Protein AF-I2CPB2-F1 (afdb_monomer)

Solvent-accessible surface area (backbone atoms only — not comparable to full-atom values): 25348 Å² total; per-residue (Å²): 132,87,85,80,71,72,78,61,91,46,66,84,42,36,32,64,50,47,24,50,51,21,43,50,48,34,52,45,56,71,69,58,53,98,86,49,60,66,68,58,54,50,55,42,50,54,54,56,58,54,34,35,76,39,68,60,93,54,43,55,44,69,39,58,24,41,56,24,21,54,54,24,42,50,48,28,52,52,52,49,45,40,73,75,73,43,68,55,50,50,83,42,34,24,56,50,37,60,66,46,63,46,53,43,48,82,42,79,42,19,49,42,47,45,48,44,25,22,71,39,31,82,47,65,73,65,78,58,74,57,92,51,48,60,74,72,73,66,94,84,43,72,58,46,80,59,26,31,69,66,73,58,65,50,49,73,42,55,65,60,82,51,26,66,61,48,65,55,63,44,69,71,50,43,53,96,48,40,70,63,49,41,48,52,35,27,24,55,35,43,46,74,47,50,45,74,40,80,89,78,35,35,36,32,38,41,37,63,60,61,31,36,27,66,56,64,26,95,81,58,41,57,67,54,37,46,60,57,50,49,80,24,38,53,69,75,60,30,54,56,52,50,54,46,61,70,39,98,62,74,50,51,65,48,64,46,76,81,43,68,38,49,47,96,64,74,44,82,41,80,81,69,86,72,72,88,66,91,66,87,85,76,92,76,83,88,80,84,93,75,93,77,85,78,89,78,81,94,76,91,77,84,75,83,83,80,78,77,85,80,78,79,74,83,81,82,84,83,87,82,89,79,81,90,77,86,86,82,90,78,88,82,89,84,84,90,80,90,91,80,91,82,88,81,82,89,79,90,80,88,79,89,79,88,82,85,83,86,85,77,91,82,91,77,90,80,91,79,86,88,81,82,87,86,86,81,86,86,86,83,90,85,82,88,87,86,82,88,88,85,90,89,83,137

InterPro domains:
  IPR006869 Domain of unknown function DUF547 [PF04784] (61-190)

Nearest PDB structures (foldseek):
  3m51-assembly1_A  TM=5.810E-01  e=4.643E-01  Nicotiana tabacum
  6byj-assembly3_F  TM=5.716E-01  e=3.702E+00  Homo sapiens
  6zc9-assembly1_C  TM=5.658E-01  e=5.776E+00  Homo sapiens

pLDDT: mean 72.73, std 29.14, range [25.0, 98.44]

Organism: Nannochloropsis gaditana (strain CCMP526) (NCBI:txid1093141)

Radius of gyration: 31.25 Å; Cα contacts (8 Å, |Δi|>4): 424; chains: 1; bounding box: 72×72×130 Å

Structure (mmCIF, N/CA/C/O backbone):
data_AF-I2CPB2-F1
#
_entry.id   AF-I2CPB2-F1
#
loop_
_atom_site.group_PDB
_atom_site.id
_atom_site.type_symbol
_atom_site.label_atom_id
_atom_site.label_alt_id
_atom_site.label_comp_id
_atom_site.label_asym_id
_atom_site.label_entity_id
_atom_site.label_seq_id
_atom_site.pdbx_PDB_ins_code
_atom_site.Cartn_x
_atom_site.Cartn_y
_atom_site.Cartn_z
_atom_site.occupancy
_atom_site.B_iso_or_equiv
_atom_site.auth_seq_id
_atom_site.auth_comp_id
_atom_site.auth_asym_id
_atom_site.auth_atom_id
_atom_site.pdbx_PDB_model_num
ATOM 1 N N . MET A 1 1 ? 27.769 -1.548 -15.337 1.00 37.44 1 MET A N 1
ATOM 2 C CA . MET A 1 1 ? 27.367 -2.898 -14.877 1.00 37.44 1 MET A CA 1
ATOM 3 C C . MET A 1 1 ? 26.112 -3.276 -15.645 1.00 37.44 1 MET A C 1
ATOM 5 O O . MET A 1 1 ? 25.165 -2.505 -15.597 1.00 37.44 1 MET A O 1
ATOM 9 N N . SER A 1 2 ? 26.137 -4.364 -16.417 1.00 33.81 2 SER A N 1
ATOM 10 C CA . SER A 1 2 ? 25.058 -4.731 -17.346 1.00 33.81 2 SER A CA 1
ATOM 11 C C . SER A 1 2 ? 23.708 -4.919 -16.647 1.00 33.81 2 SER A C 1
ATOM 13 O O . SER A 1 2 ? 23.617 -5.558 -15.599 1.00 33.81 2 SER A O 1
ATOM 15 N N . LEU A 1 3 ? 22.664 -4.360 -17.257 1.00 46.16 3 LEU A N 1
ATOM 16 C CA . LEU A 1 3 ? 21.256 -4.406 -16.854 1.00 46.16 3 LEU A CA 1
ATOM 17 C C . LEU A 1 3 ? 20.581 -5.760 -17.145 1.00 46.16 3 LEU A C 1
ATOM 19 O O . LEU A 1 3 ? 19.366 -5.800 -17.296 1.00 46.16 3 LEU A O 1
ATOM 23 N N . ASP A 1 4 ? 21.330 -6.863 -17.200 1.00 44.62 4 ASP A N 1
ATOM 24 C CA . ASP A 1 4 ? 20.788 -8.174 -17.573 1.00 44.62 4 ASP A CA 1
ATOM 25 C C . ASP A 1 4 ? 19.922 -8.753 -16.450 1.00 44.62 4 ASP A C 1
ATOM 27 O O . ASP A 1 4 ? 20.353 -9.555 -15.622 1.00 44.62 4 ASP A O 1
ATOM 31 N N . VAL A 1 5 ? 18.664 -8.329 -16.421 1.00 53.50 5 VAL A N 1
ATOM 32 C CA . VAL A 1 5 ? 17.590 -9.257 -16.104 1.00 53.50 5 VAL A CA 1
ATOM 33 C C . VAL A 1 5 ? 17.268 -9.941 -17.437 1.00 53.50 5 VAL A C 1
ATOM 35 O O . VAL A 1 5 ? 16.767 -9.266 -18.337 1.00 53.50 5 VAL A O 1
ATOM 38 N N . PRO A 1 6 ? 17.625 -11.225 -17.625 1.00 53.50 6 PRO A N 1
ATOM 39 C CA . PRO A 1 6 ? 17.388 -11.905 -18.890 1.00 53.50 6 PRO A CA 1
ATOM 40 C C . PRO A 1 6 ? 15.885 -11.903 -19.215 1.00 53.50 6 PRO A C 1
ATOM 42 O O . PRO A 1 6 ? 15.067 -12.073 -18.301 1.00 53.50 6 PRO A O 1
ATOM 45 N N . PRO A 1 7 ? 15.502 -11.701 -20.490 1.00 55.06 7 PRO A N 1
ATOM 46 C CA . PRO A 1 7 ? 14.104 -11.775 -20.888 1.00 55.06 7 PRO A CA 1
ATOM 47 C C . PRO A 1 7 ? 13.563 -13.176 -20.558 1.00 55.06 7 PRO A C 1
ATOM 49 O O . PRO A 1 7 ? 14.269 -14.161 -20.794 1.00 55.06 7 PRO A O 1
ATOM 52 N N . PRO A 1 8 ? 12.347 -13.289 -19.993 1.00 55.84 8 PRO A N 1
ATOM 53 C CA . PRO A 1 8 ? 11.793 -14.582 -19.606 1.00 55.84 8 PRO A CA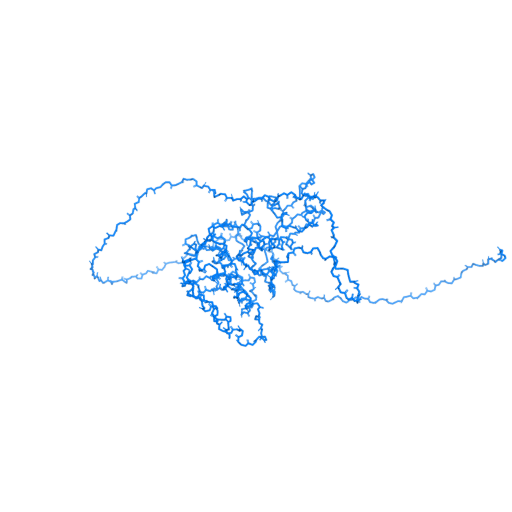 1
ATOM 54 C C . PRO A 1 8 ? 11.656 -15.480 -20.841 1.00 55.84 8 PRO A C 1
ATOM 56 O O . PRO A 1 8 ? 11.049 -15.081 -21.835 1.00 55.84 8 PRO A O 1
ATOM 59 N N . ALA A 1 9 ? 12.232 -16.686 -20.790 1.00 54.84 9 ALA A N 1
ATOM 60 C CA . ALA A 1 9 ? 12.233 -17.613 -21.923 1.00 54.84 9 ALA A CA 1
ATOM 61 C C . ALA A 1 9 ? 10.930 -18.429 -22.011 1.00 54.84 9 ALA A C 1
ATOM 63 O O . ALA A 1 9 ? 10.622 -19.000 -23.057 1.00 54.84 9 ALA A O 1
ATOM 64 N N . THR A 1 10 ? 10.155 -18.479 -20.920 1.00 63.72 10 THR A N 1
ATOM 65 C CA . THR A 1 10 ? 8.877 -19.198 -20.807 1.00 63.72 10 THR A CA 1
ATOM 66 C C . THR A 1 10 ? 7.903 -18.460 -19.881 1.00 63.72 10 THR A C 1
ATOM 68 O O . THR A 1 10 ? 8.313 -17.651 -19.049 1.00 63.72 10 THR A O 1
ATOM 71 N N . THR A 1 11 ? 6.603 -18.757 -19.985 1.00 65.31 11 THR A N 1
ATOM 72 C CA . THR A 1 11 ? 5.549 -18.196 -19.114 1.00 65.31 11 THR A CA 1
ATOM 73 C C . THR A 1 11 ? 5.786 -18.465 -17.625 1.00 65.31 11 THR A C 1
ATOM 75 O O . THR A 1 11 ? 5.404 -17.650 -16.791 1.00 65.31 11 THR A O 1
ATOM 78 N N . GLU A 1 12 ? 6.455 -19.569 -17.278 1.00 70.88 12 GLU A N 1
ATOM 79 C CA . GLU A 1 12 ? 6.762 -19.937 -15.888 1.00 70.88 12 GLU A CA 1
ATOM 80 C C . GLU A 1 12 ? 7.867 -19.065 -15.259 1.00 70.88 12 GLU A C 1
ATOM 82 O O . GLU A 1 12 ? 7.910 -18.901 -14.041 1.00 70.88 12 GLU A O 1
ATOM 87 N N . GLU A 1 13 ? 8.732 -18.445 -16.068 1.00 83.38 13 GLU A N 1
ATOM 88 C CA . GLU A 1 13 ? 9.836 -17.599 -15.586 1.00 83.38 13 GLU A CA 1
ATOM 89 C C . GLU A 1 13 ? 9.456 -16.120 -15.430 1.00 83.38 13 GLU A C 1
ATOM 91 O O . GLU A 1 13 ? 10.171 -15.361 -14.766 1.00 83.38 13 GLU A O 1
ATOM 96 N N . VAL A 1 14 ? 8.326 -15.699 -16.010 1.00 89.12 14 VAL A N 1
ATOM 97 C CA . VAL A 1 14 ? 7.885 -14.295 -16.008 1.00 89.12 14 VAL A CA 1
ATOM 98 C C . VAL A 1 14 ? 7.711 -13.780 -14.580 1.00 89.12 14 VAL A C 1
ATOM 100 O O . VAL A 1 14 ? 8.289 -12.754 -14.229 1.00 89.12 14 VAL A O 1
ATOM 103 N N . GLY A 1 15 ? 6.979 -14.503 -13.727 1.00 91.19 15 GLY A N 1
ATOM 104 C CA . GLY A 1 15 ? 6.734 -14.098 -12.336 1.00 91.19 15 GLY A CA 1
ATOM 105 C C . GLY A 1 15 ? 8.027 -13.838 -11.544 1.00 91.19 15 GLY A C 1
ATOM 106 O O . GLY A 1 15 ? 8.235 -12.718 -11.058 1.00 91.19 15 GLY A O 1
ATOM 107 N N . PRO A 1 16 ? 8.936 -14.825 -11.427 1.00 93.12 16 PRO A N 1
ATOM 108 C CA . PRO A 1 16 ? 10.210 -14.652 -10.730 1.00 93.12 16 PRO A CA 1
ATOM 109 C C . PRO A 1 16 ? 11.062 -13.502 -11.285 1.00 93.12 16 PRO A C 1
ATOM 111 O O . PRO A 1 16 ? 11.641 -12.734 -10.507 1.00 93.12 16 PRO A O 1
ATOM 114 N N . CYS A 1 17 ? 11.091 -13.336 -12.610 1.00 93.19 17 CYS A N 1
ATOM 115 C CA . CYS A 1 17 ? 11.803 -12.255 -13.285 1.00 93.19 17 CYS A CA 1
ATOM 116 C C . CYS A 1 17 ? 11.245 -10.877 -12.889 1.00 93.19 17 CYS A C 1
ATOM 118 O O . CYS A 1 17 ? 11.985 -10.033 -12.371 1.00 93.19 17 CYS A O 1
ATOM 120 N N . LEU A 1 18 ? 9.929 -10.679 -13.024 1.00 95.56 18 LEU A N 1
ATOM 121 C CA . LEU A 1 18 ? 9.260 -9.421 -12.681 1.00 95.56 18 LEU A CA 1
ATOM 122 C C . LEU A 1 18 ? 9.397 -9.083 -11.193 1.00 95.56 18 LEU A C 1
ATOM 124 O O . LEU A 1 18 ? 9.722 -7.949 -10.842 1.00 95.56 18 LEU A O 1
ATOM 128 N N . SER A 1 19 ? 9.224 -10.065 -10.306 1.00 94.75 19 SER A N 1
ATOM 129 C CA . SER A 1 19 ? 9.377 -9.842 -8.863 1.00 94.75 19 SER A CA 1
ATOM 130 C C . SER A 1 19 ? 10.809 -9.438 -8.475 1.00 94.75 19 SER A C 1
ATOM 132 O O . SER A 1 19 ? 11.002 -8.573 -7.622 1.00 94.75 19 SER A O 1
ATOM 134 N N . THR A 1 20 ? 11.831 -10.000 -9.128 1.00 95.31 20 THR A N 1
ATOM 135 C CA . THR A 1 20 ? 13.238 -9.624 -8.905 1.00 95.31 20 THR A CA 1
ATOM 136 C C . THR A 1 20 ? 13.525 -8.216 -9.422 1.00 95.31 20 THR A C 1
ATOM 138 O O . THR A 1 20 ? 14.206 -7.424 -8.764 1.00 95.31 20 THR A O 1
ATOM 141 N N . LEU A 1 21 ? 12.974 -7.887 -10.590 1.00 96.00 21 LEU A N 1
ATOM 142 C CA . LEU A 1 21 ? 13.084 -6.574 -11.212 1.00 96.00 21 LEU A CA 1
ATOM 143 C C . LEU A 1 21 ? 12.441 -5.478 -10.348 1.00 96.00 21 LEU A C 1
ATOM 145 O O . LEU A 1 21 ? 13.075 -4.444 -10.130 1.00 96.00 21 LEU A O 1
ATOM 149 N N . SER A 1 22 ? 11.261 -5.719 -9.765 1.00 97.31 22 SER A N 1
ATOM 150 C CA . SER A 1 22 ? 10.619 -4.749 -8.865 1.00 97.31 22 SER A CA 1
ATOM 151 C C . SER A 1 22 ? 11.406 -4.540 -7.568 1.00 97.31 22 SER A C 1
ATOM 153 O O . SER A 1 22 ? 11.555 -3.407 -7.112 1.00 97.31 22 SER A O 1
ATOM 155 N N . VAL A 1 23 ? 11.989 -5.605 -6.999 1.00 96.44 23 VAL A N 1
ATOM 156 C CA . VAL A 1 23 ? 12.893 -5.504 -5.839 1.00 96.44 23 VAL A CA 1
ATOM 157 C C . VAL A 1 23 ? 14.103 -4.631 -6.166 1.00 96.44 23 VAL A C 1
ATOM 159 O O . VAL A 1 23 ? 14.476 -3.772 -5.367 1.00 96.44 23 VAL A O 1
ATOM 162 N N . LYS A 1 24 ? 14.723 -4.836 -7.334 1.00 96.19 24 LYS A N 1
ATOM 163 C CA . LYS A 1 24 ? 15.873 -4.043 -7.782 1.00 96.19 24 LYS A CA 1
ATOM 164 C C . LYS A 1 24 ? 15.497 -2.572 -7.963 1.00 96.19 24 LYS A C 1
ATOM 166 O O . LYS A 1 24 ? 16.235 -1.712 -7.491 1.00 96.19 24 LYS A O 1
ATOM 171 N N . ALA A 1 25 ? 14.357 -2.289 -8.590 1.00 97.00 25 ALA A N 1
ATOM 172 C CA . ALA A 1 25 ? 13.884 -0.926 -8.816 1.00 97.00 25 ALA A CA 1
ATOM 173 C C . ALA A 1 25 ? 13.625 -0.176 -7.508 1.00 97.00 25 ALA A C 1
ATOM 175 O O . ALA A 1 25 ? 14.096 0.948 -7.336 1.00 97.00 25 ALA A O 1
ATOM 176 N N . LEU A 1 26 ? 12.954 -0.830 -6.557 1.00 97.06 26 LEU A N 1
ATOM 177 C CA . LEU A 1 26 ? 12.690 -0.257 -5.244 1.00 97.06 26 LEU A CA 1
ATOM 178 C C . LEU A 1 26 ? 13.982 0.028 -4.474 1.00 97.06 26 LEU A C 1
ATOM 180 O O . LEU A 1 26 ? 14.117 1.085 -3.878 1.00 97.06 26 LEU A O 1
ATOM 184 N N . LYS A 1 27 ? 14.967 -0.869 -4.507 1.00 95.25 27 LYS A N 1
ATOM 185 C CA . LYS A 1 27 ? 16.254 -0.595 -3.851 1.00 95.25 27 LYS A CA 1
ATOM 186 C C . LYS A 1 27 ? 17.000 0.560 -4.511 1.00 95.25 27 LYS A C 1
ATOM 188 O O . LYS A 1 27 ? 17.442 1.464 -3.815 1.00 95.25 27 LYS A O 1
ATOM 193 N N . LEU A 1 28 ? 17.075 0.562 -5.843 1.00 94.88 28 LEU A N 1
ATOM 194 C CA . LEU A 1 28 ? 17.777 1.606 -6.583 1.00 94.88 28 LEU A CA 1
ATOM 195 C C . LEU A 1 28 ? 17.203 2.995 -6.307 1.00 94.88 28 LEU A C 1
ATOM 197 O O . LEU A 1 28 ? 17.991 3.901 -6.075 1.00 94.88 28 LEU A O 1
ATOM 201 N N . VAL A 1 29 ? 15.874 3.165 -6.283 1.00 95.31 29 VAL A N 1
ATOM 202 C CA . VAL A 1 29 ? 15.273 4.487 -6.030 1.00 95.31 29 VAL A CA 1
ATOM 203 C C . VAL A 1 29 ? 15.561 5.003 -4.618 1.00 95.31 29 VAL A C 1
ATOM 205 O O . VAL A 1 29 ? 15.758 6.199 -4.436 1.00 95.31 29 VAL A O 1
ATOM 208 N N . TYR A 1 30 ? 15.631 4.117 -3.621 1.00 93.31 30 TYR A N 1
ATOM 209 C CA . TYR A 1 30 ? 15.974 4.491 -2.244 1.00 93.31 30 TYR A CA 1
ATOM 210 C C . TYR A 1 30 ? 17.475 4.721 -2.032 1.00 93.31 30 TYR A C 1
ATOM 212 O O . TYR A 1 30 ? 17.853 5.392 -1.076 1.00 93.31 30 TYR A O 1
ATOM 220 N N . ASP A 1 31 ? 18.316 4.211 -2.931 1.00 91.38 31 ASP A N 1
ATOM 221 C CA . ASP A 1 31 ? 19.750 4.501 -2.967 1.00 91.38 31 ASP A CA 1
ATOM 222 C C . ASP A 1 31 ? 20.072 5.829 -3.686 1.00 91.38 31 ASP A C 1
ATOM 224 O O . ASP A 1 31 ? 21.241 6.224 -3.731 1.00 91.38 31 ASP A O 1
ATOM 228 N N . LEU A 1 32 ? 19.073 6.514 -4.267 1.00 91.31 32 LEU A N 1
ATOM 229 C CA . LEU A 1 32 ? 19.245 7.829 -4.888 1.00 91.31 32 LEU A CA 1
ATOM 230 C C . LEU A 1 32 ? 19.212 8.949 -3.842 1.00 91.31 32 LEU A C 1
ATOM 232 O O . LEU A 1 32 ? 18.351 9.006 -2.967 1.00 91.31 32 LEU A O 1
ATOM 236 N N . SER A 1 33 ? 20.122 9.902 -4.002 1.00 84.81 33 SER A N 1
ATOM 237 C CA . SER A 1 33 ? 20.167 11.172 -3.278 1.00 84.81 33 SER A CA 1
ATOM 238 C C . SER A 1 33 ? 20.632 12.293 -4.218 1.00 84.81 33 SER A C 1
ATOM 240 O O . SER A 1 33 ? 21.228 11.990 -5.256 1.00 84.81 33 SER A O 1
ATOM 242 N N . PRO A 1 34 ? 20.432 13.579 -3.870 1.00 78.94 34 PRO A N 1
ATOM 243 C CA . PRO A 1 34 ? 20.963 14.702 -4.651 1.00 78.94 34 PRO A CA 1
ATOM 244 C C . PRO A 1 34 ? 22.484 14.640 -4.873 1.00 78.94 34 PRO A C 1
ATOM 246 O O . PRO A 1 34 ? 22.975 15.102 -5.898 1.00 78.94 34 PRO A O 1
ATOM 249 N N . ASP A 1 35 ? 23.213 14.013 -3.945 1.00 80.75 35 ASP A N 1
ATOM 250 C CA . ASP A 1 35 ? 24.670 13.832 -4.003 1.00 80.75 35 ASP A CA 1
ATOM 251 C C . ASP A 1 35 ? 25.095 12.543 -4.730 1.00 80.75 35 ASP A C 1
ATOM 253 O O . ASP A 1 35 ? 26.283 12.220 -4.822 1.00 80.75 35 ASP A O 1
ATOM 257 N N . SER A 1 36 ? 24.138 11.750 -5.216 1.00 81.25 36 SER A N 1
ATOM 258 C CA . SER A 1 36 ? 24.431 10.495 -5.900 1.00 81.25 36 SER A CA 1
ATOM 259 C C . SER A 1 36 ? 25.054 10.741 -7.271 1.00 81.25 36 SER A C 1
ATOM 261 O O . SER A 1 36 ? 24.606 11.583 -8.044 1.00 81.25 36 SER A O 1
ATOM 263 N N . GLY A 1 37 ? 26.069 9.943 -7.613 1.00 83.50 37 GLY A N 1
ATOM 264 C CA . GLY A 1 37 ? 26.666 9.979 -8.947 1.00 83.50 37 GLY A CA 1
ATOM 265 C C . GLY A 1 37 ? 25.642 9.659 -10.042 1.00 83.50 37 GLY A C 1
ATOM 266 O O . GLY A 1 37 ? 24.798 8.773 -9.876 1.00 83.50 37 GLY A O 1
ATOM 267 N N . THR A 1 38 ? 25.760 10.339 -11.186 1.00 89.44 38 THR A N 1
ATOM 268 C CA . THR A 1 38 ? 24.837 10.233 -12.330 1.00 89.44 38 THR A CA 1
ATOM 269 C C . THR A 1 38 ? 24.634 8.794 -12.811 1.00 89.44 38 THR A C 1
ATOM 271 O O . THR A 1 38 ? 23.545 8.447 -13.255 1.00 89.44 38 THR A O 1
ATOM 274 N N . GLU A 1 39 ? 25.633 7.921 -12.659 1.00 91.06 39 GLU A N 1
ATOM 275 C CA . GLU A 1 39 ? 25.543 6.502 -13.029 1.00 91.06 39 GLU A CA 1
ATOM 276 C C . GLU A 1 39 ? 24.400 5.756 -12.324 1.00 91.06 39 GLU A C 1
ATOM 278 O O . GLU A 1 39 ? 23.758 4.897 -12.933 1.00 91.06 39 GLU A O 1
ATOM 283 N N . ARG A 1 40 ? 24.118 6.080 -11.053 1.00 90.69 40 ARG A N 1
ATOM 284 C CA . ARG A 1 40 ? 23.029 5.441 -10.294 1.00 90.69 40 ARG A CA 1
ATOM 285 C C . ARG A 1 40 ? 21.670 5.879 -10.813 1.00 90.69 40 ARG A C 1
ATOM 287 O O . ARG A 1 40 ? 20.798 5.037 -11.008 1.00 90.69 40 ARG A O 1
ATOM 294 N N . LEU A 1 41 ? 21.524 7.178 -11.080 1.00 91.75 41 LEU A N 1
ATOM 295 C CA . LEU A 1 41 ? 20.311 7.741 -11.662 1.00 91.75 41 LEU A CA 1
ATOM 296 C C . LEU A 1 41 ? 20.046 7.141 -13.045 1.00 91.75 41 LEU A C 1
ATOM 298 O O . LEU A 1 41 ? 18.948 6.660 -13.289 1.00 91.75 41 LEU A O 1
ATOM 302 N N . VAL A 1 42 ? 21.060 7.092 -13.913 1.00 94.00 42 VAL A N 1
ATOM 303 C CA . VAL A 1 42 ? 20.948 6.473 -15.244 1.00 94.00 42 VAL A CA 1
ATOM 304 C C . VAL A 1 42 ? 20.539 5.006 -15.123 1.00 94.00 42 VAL A C 1
ATOM 306 O O . VAL A 1 42 ? 19.560 4.601 -15.734 1.00 94.00 42 VAL A O 1
ATOM 309 N N . SER A 1 43 ? 21.194 4.234 -14.249 1.00 94.31 43 SER A N 1
ATOM 310 C CA . SER A 1 43 ? 20.852 2.819 -14.035 1.00 94.31 43 SER A CA 1
ATOM 311 C C . SER A 1 43 ? 19.406 2.619 -13.565 1.00 94.31 43 SER A C 1
ATOM 313 O O . SER A 1 43 ? 18.754 1.648 -13.949 1.00 94.31 43 SER A O 1
ATOM 315 N N . PHE A 1 44 ? 18.902 3.515 -12.714 1.00 95.88 44 PHE A N 1
ATOM 316 C CA . PHE A 1 44 ? 17.516 3.495 -12.257 1.00 95.88 44 PHE A CA 1
ATOM 317 C C . PHE A 1 44 ? 16.532 3.863 -13.378 1.00 95.88 44 PHE A C 1
ATOM 319 O O . PHE A 1 44 ? 15.526 3.175 -13.555 1.00 95.88 44 PHE A O 1
ATOM 326 N N . LEU A 1 45 ? 16.825 4.908 -14.155 1.00 95.06 45 LEU A N 1
ATOM 327 C CA . LEU A 1 45 ? 15.978 5.349 -15.265 1.00 95.06 45 LEU A CA 1
ATOM 328 C C . LEU A 1 45 ? 15.946 4.327 -16.405 1.00 95.06 45 LEU A C 1
ATOM 330 O O . LEU A 1 45 ? 14.874 4.077 -16.954 1.00 95.06 45 LEU A O 1
ATOM 334 N N . ASP A 1 46 ? 17.071 3.680 -16.712 1.00 95.62 46 ASP A N 1
ATOM 335 C CA . ASP A 1 46 ? 17.131 2.582 -17.678 1.00 95.62 46 ASP A CA 1
ATOM 336 C C . ASP A 1 46 ? 16.250 1.409 -17.228 1.00 95.62 46 ASP A C 1
ATOM 338 O O . ASP A 1 46 ? 15.489 0.848 -18.021 1.00 95.62 46 ASP A O 1
ATOM 342 N N . LEU A 1 47 ? 16.294 1.071 -15.933 1.00 95.31 47 LEU A N 1
ATOM 343 C CA . LEU A 1 47 ? 15.425 0.044 -15.367 1.00 95.31 47 LEU A CA 1
ATOM 344 C C . LEU A 1 47 ? 13.946 0.442 -15.467 1.00 95.31 47 LEU A C 1
ATOM 346 O O . LEU A 1 47 ? 13.142 -0.375 -15.904 1.00 95.31 47 LEU A O 1
ATOM 350 N N . CYS A 1 48 ? 13.582 1.685 -15.140 1.00 94.50 48 CYS A N 1
ATOM 351 C CA . CYS A 1 48 ? 12.204 2.169 -15.297 1.00 94.50 48 CYS A CA 1
ATOM 352 C C . CYS A 1 48 ? 11.753 2.153 -16.764 1.00 94.50 48 CYS A C 1
ATOM 354 O O . CYS A 1 48 ? 10.625 1.778 -17.064 1.00 94.50 48 CYS A O 1
ATOM 356 N N . SER A 1 49 ? 12.644 2.507 -17.694 1.00 94.31 49 SER A N 1
ATOM 357 C CA . SER A 1 49 ? 12.373 2.468 -19.133 1.00 94.31 49 SER A CA 1
ATOM 358 C C . SER A 1 49 ? 12.044 1.050 -19.613 1.00 94.31 49 SER A C 1
ATOM 360 O O . SER A 1 49 ? 11.179 0.873 -20.471 1.00 94.31 49 SER A O 1
ATOM 362 N N . SER A 1 50 ? 12.671 0.029 -19.015 1.00 93.94 50 SER A N 1
ATOM 363 C CA . SER A 1 50 ? 12.384 -1.375 -19.330 1.00 93.94 50 SER A CA 1
ATOM 364 C C . SER A 1 50 ? 10.966 -1.818 -18.947 1.00 93.94 50 SER A C 1
ATOM 366 O O . SER A 1 50 ? 10.486 -2.819 -19.478 1.00 93.94 50 SER A O 1
ATOM 368 N N . PHE A 1 51 ? 10.258 -1.075 -18.080 1.00 95.00 51 PHE A N 1
ATOM 369 C CA . PHE A 1 51 ? 8.912 -1.456 -17.644 1.00 95.00 51 PHE A CA 1
ATOM 370 C C . PHE A 1 51 ? 7.885 -1.441 -18.786 1.00 95.00 51 PHE A C 1
ATOM 372 O O . PHE A 1 51 ? 6.949 -2.245 -18.800 1.00 95.00 51 PHE A O 1
ATOM 379 N N . ARG A 1 52 ? 8.097 -0.580 -19.788 1.00 94.00 52 ARG A N 1
ATOM 380 C CA . ARG A 1 52 ? 7.202 -0.413 -20.942 1.00 94.00 52 ARG A CA 1
ATOM 381 C C . ARG A 1 52 ? 6.935 -1.717 -21.685 1.00 94.00 52 ARG A C 1
ATOM 383 O O . ARG A 1 52 ? 5.813 -1.973 -22.097 1.00 94.00 52 ARG A O 1
ATOM 390 N N . VAL A 1 53 ? 7.960 -2.560 -21.802 1.00 92.00 53 VAL A N 1
ATOM 391 C CA . VAL A 1 53 ? 7.937 -3.793 -22.605 1.00 92.00 53 VAL A CA 1
ATOM 392 C C . VAL A 1 53 ? 7.738 -5.060 -21.768 1.00 92.00 53 VAL A C 1
ATOM 394 O O . VAL A 1 53 ? 7.980 -6.165 -22.254 1.00 92.00 53 VAL A O 1
ATOM 397 N N . LEU A 1 54 ? 7.323 -4.935 -20.502 1.00 93.88 54 LEU A N 1
ATOM 398 C CA . LEU A 1 54 ? 7.118 -6.102 -19.644 1.00 93.88 54 LEU A CA 1
ATOM 399 C C . LEU A 1 54 ? 5.951 -6.964 -20.150 1.00 93.88 54 LEU A C 1
ATOM 401 O O . LEU A 1 54 ? 4.881 -6.435 -20.462 1.00 93.88 54 LEU A O 1
ATOM 405 N N . PRO A 1 55 ? 6.095 -8.300 -20.171 1.00 93.25 55 PRO A N 1
ATOM 406 C CA . PRO A 1 55 ? 5.040 -9.206 -20.610 1.00 93.25 55 PRO A CA 1
ATOM 407 C C . PRO A 1 55 ? 3.992 -9.421 -19.502 1.00 93.25 55 PRO A C 1
ATOM 409 O O . PRO A 1 55 ? 3.789 -10.541 -19.038 1.00 93.25 55 PRO A O 1
ATOM 412 N N . LEU A 1 56 ? 3.318 -8.349 -19.062 1.00 93.69 56 LEU A N 1
ATOM 413 C CA . LEU A 1 56 ? 2.336 -8.395 -17.966 1.00 93.69 56 LEU A CA 1
ATOM 414 C C . LEU A 1 56 ? 1.178 -9.365 -18.246 1.00 93.69 56 LEU A C 1
ATOM 416 O O . LEU A 1 56 ? 0.680 -10.000 -17.326 1.00 93.69 56 LEU A O 1
ATOM 420 N N . HIS A 1 57 ? 0.802 -9.549 -19.514 1.00 90.88 57 HIS A N 1
ATOM 421 C CA . HIS A 1 57 ? -0.236 -10.499 -19.934 1.00 90.88 57 HIS A CA 1
ATOM 422 C C . HIS A 1 57 ? 0.112 -11.977 -19.665 1.00 90.88 57 HIS A C 1
ATOM 424 O O . HIS A 1 57 ? -0.774 -12.827 -19.698 1.00 90.88 57 HIS A O 1
ATOM 430 N N . LEU A 1 58 ? 1.388 -12.299 -19.420 1.00 93.25 58 LEU A N 1
ATOM 431 C CA . LEU A 1 58 ? 1.843 -13.648 -19.063 1.00 93.25 58 LEU A CA 1
ATOM 432 C C . LEU A 1 58 ? 1.987 -13.839 -17.546 1.00 93.25 58 LEU A C 1
ATOM 434 O O . LEU A 1 58 ? 2.310 -14.938 -17.098 1.00 93.25 58 LEU A O 1
ATOM 438 N N . LEU A 1 59 ? 1.796 -12.782 -16.753 1.00 93.69 59 LEU A N 1
ATOM 439 C CA . LEU A 1 59 ? 1.922 -12.834 -15.304 1.00 93.69 59 LEU A CA 1
ATOM 440 C C . LEU A 1 59 ? 0.693 -13.515 -14.691 1.00 93.69 59 LEU A C 1
ATOM 442 O O . LEU A 1 59 ? -0.432 -13.045 -14.843 1.00 93.69 59 LEU A O 1
ATOM 446 N N . ASP A 1 60 ? 0.908 -14.589 -13.930 1.00 94.81 60 ASP A N 1
ATOM 447 C CA . ASP A 1 60 ? -0.154 -15.183 -13.117 1.00 94.81 60 ASP A CA 1
ATOM 448 C C . ASP A 1 60 ? -0.559 -14.220 -11.987 1.00 94.81 60 ASP A C 1
ATOM 450 O O . ASP A 1 60 ? 0.135 -14.094 -10.976 1.00 94.81 60 ASP A O 1
ATOM 454 N N . LEU A 1 61 ? -1.708 -13.558 -12.131 1.00 95.19 61 LEU A N 1
ATOM 455 C CA . LEU A 1 61 ? -2.254 -12.602 -11.157 1.00 95.19 61 LEU A CA 1
ATOM 456 C C . LEU A 1 61 ? -2.710 -13.252 -9.834 1.00 95.19 61 LEU A C 1
ATOM 458 O O . LEU A 1 61 ? -3.060 -12.550 -8.880 1.00 95.19 61 LEU A O 1
ATOM 462 N N . ALA A 1 62 ? -2.700 -14.586 -9.737 1.00 94.06 62 ALA A N 1
ATOM 463 C CA . ALA A 1 62 ? -2.909 -15.322 -8.492 1.00 94.06 62 ALA A CA 1
ATOM 464 C C . ALA A 1 62 ? -1.591 -15.688 -7.775 1.00 94.06 62 ALA A C 1
ATOM 466 O O . ALA A 1 62 ? -1.628 -16.243 -6.664 1.00 94.06 62 ALA A O 1
ATOM 467 N N . SER A 1 63 ? -0.438 -15.400 -8.380 1.00 95.12 63 SER A N 1
ATOM 468 C CA . SER A 1 63 ? 0.884 -15.732 -7.847 1.00 95.12 63 SER A CA 1
ATOM 469 C C . SER A 1 63 ? 1.349 -14.742 -6.761 1.00 95.12 63 SER A C 1
ATOM 471 O O . SER A 1 63 ? 0.965 -13.566 -6.768 1.00 95.12 63 SER A O 1
ATOM 473 N N . PRO A 1 64 ? 2.174 -15.179 -5.789 1.00 95.69 64 PRO A N 1
ATOM 474 C CA . PRO A 1 64 ? 2.830 -14.255 -4.865 1.00 95.69 64 PRO A CA 1
ATOM 475 C C . PRO A 1 64 ? 3.776 -13.282 -5.587 1.00 95.69 64 PRO A C 1
ATOM 477 O O . PRO A 1 64 ? 3.925 -12.144 -5.143 1.00 95.69 64 PRO A O 1
ATOM 480 N N . GLU A 1 65 ? 4.378 -13.695 -6.703 1.00 96.31 65 GLU A N 1
ATOM 481 C CA . GLU A 1 65 ? 5.244 -12.876 -7.550 1.00 96.31 65 GLU A CA 1
ATOM 482 C C . GLU A 1 65 ? 4.508 -11.648 -8.091 1.00 96.31 65 GLU A C 1
ATOM 484 O O . GLU A 1 65 ? 5.066 -10.552 -8.048 1.00 96.31 65 GLU A O 1
ATOM 489 N N . ALA A 1 66 ? 3.251 -11.798 -8.522 1.00 96.75 66 ALA A N 1
ATOM 490 C CA . ALA A 1 66 ? 2.440 -10.681 -8.999 1.00 96.75 66 ALA A CA 1
ATOM 491 C C . ALA A 1 66 ? 2.175 -9.646 -7.898 1.00 96.75 66 ALA A C 1
ATOM 493 O O . ALA A 1 66 ? 2.384 -8.450 -8.103 1.00 96.75 66 ALA A O 1
ATOM 494 N N . LEU A 1 67 ? 1.789 -10.091 -6.695 1.00 97.25 67 LEU A N 1
ATOM 495 C CA . LEU A 1 67 ? 1.575 -9.178 -5.567 1.00 97.25 67 LEU A CA 1
ATOM 496 C C . LEU A 1 67 ? 2.870 -8.444 -5.178 1.00 97.25 67 LEU A C 1
ATOM 498 O O . LEU A 1 67 ? 2.841 -7.246 -4.908 1.00 97.25 67 LEU A O 1
ATOM 502 N N . VAL A 1 68 ? 4.007 -9.144 -5.174 1.00 97.19 68 VAL A N 1
ATOM 503 C CA . VAL A 1 68 ? 5.328 -8.547 -4.912 1.00 97.19 68 VAL A CA 1
ATOM 504 C C . VAL A 1 68 ? 5.704 -7.529 -5.979 1.00 97.19 68 VAL A C 1
ATOM 506 O O . VAL A 1 68 ? 6.197 -6.453 -5.645 1.00 97.19 68 VAL A O 1
ATOM 509 N N . PHE A 1 69 ? 5.481 -7.863 -7.251 1.00 97.75 69 PHE A N 1
ATOM 510 C CA . PHE A 1 69 ? 5.742 -6.975 -8.371 1.00 97.75 69 PHE A CA 1
ATOM 511 C C . PHE A 1 69 ? 5.004 -5.648 -8.185 1.00 97.75 69 PHE A C 1
ATOM 513 O O . PHE A 1 69 ? 5.654 -4.617 -8.024 1.00 97.75 69 PHE A O 1
ATOM 520 N N . PHE A 1 70 ? 3.674 -5.679 -8.087 1.00 98.00 70 PHE A N 1
ATOM 521 C CA . PHE A 1 70 ? 2.875 -4.457 -8.006 1.00 98.00 70 PHE A CA 1
ATOM 522 C C . PHE A 1 70 ? 3.069 -3.676 -6.700 1.00 98.00 70 PHE A C 1
ATOM 524 O O . PHE A 1 70 ? 3.089 -2.448 -6.743 1.00 98.00 70 PHE A O 1
ATOM 531 N N . LEU A 1 71 ? 3.265 -4.339 -5.548 1.00 97.69 71 LEU A N 1
ATOM 532 C CA . LEU A 1 71 ? 3.539 -3.632 -4.285 1.00 97.69 71 LEU A CA 1
ATOM 533 C C . LEU A 1 71 ? 4.847 -2.847 -4.366 1.00 97.69 71 LEU A C 1
ATOM 535 O O . LEU A 1 71 ? 4.878 -1.660 -4.048 1.00 97.69 71 LEU A O 1
ATOM 539 N N . ASN A 1 72 ? 5.918 -3.508 -4.809 1.00 97.94 72 ASN A N 1
ATOM 540 C CA . ASN A 1 72 ? 7.218 -2.864 -4.916 1.00 97.94 72 ASN A CA 1
ATOM 541 C C . ASN A 1 72 ? 7.187 -1.746 -5.964 1.00 97.94 72 ASN A C 1
ATOM 543 O O . ASN A 1 72 ? 7.710 -0.676 -5.685 1.00 97.94 72 ASN A O 1
ATOM 547 N N . ILE A 1 73 ? 6.535 -1.952 -7.116 1.00 98.19 73 ILE A N 1
ATOM 548 C CA . ILE A 1 73 ? 6.386 -0.922 -8.155 1.00 98.19 73 ILE A CA 1
ATOM 549 C C . ILE A 1 73 ? 5.603 0.291 -7.648 1.00 98.19 73 ILE A C 1
ATOM 551 O O . ILE A 1 73 ? 6.038 1.416 -7.882 1.00 98.19 73 ILE A O 1
ATOM 555 N N . TYR A 1 74 ? 4.502 0.091 -6.915 1.00 98.31 74 TYR A N 1
ATOM 556 C CA . TYR A 1 74 ? 3.761 1.191 -6.290 1.00 98.31 74 TYR A CA 1
ATOM 557 C C . TYR A 1 74 ? 4.681 2.023 -5.386 1.00 98.31 74 TYR A C 1
ATOM 559 O O . TYR A 1 74 ? 4.718 3.250 -5.484 1.00 98.31 74 TYR A O 1
ATOM 567 N N . HIS A 1 75 ? 5.479 1.367 -4.536 1.00 97.88 75 HIS A N 1
ATOM 568 C CA . HIS A 1 75 ? 6.424 2.065 -3.660 1.00 97.88 75 HIS A CA 1
ATOM 569 C C . HIS A 1 75 ? 7.597 2.692 -4.418 1.00 97.88 75 HIS A C 1
ATOM 571 O O . HIS A 1 75 ? 8.055 3.763 -4.023 1.00 97.88 75 HIS A O 1
ATOM 577 N N . THR A 1 76 ? 8.059 2.080 -5.511 1.00 98.00 76 THR A N 1
ATOM 578 C CA . THR A 1 76 ? 9.081 2.659 -6.390 1.00 98.00 76 THR A CA 1
ATOM 579 C C . THR A 1 76 ? 8.572 3.947 -7.019 1.00 98.00 76 THR A C 1
ATOM 581 O O . THR A 1 76 ? 9.253 4.964 -6.934 1.00 98.00 76 THR A O 1
ATOM 584 N N . LEU A 1 77 ? 7.372 3.916 -7.604 1.00 98.00 77 LEU A N 1
ATOM 585 C CA . LEU A 1 77 ? 6.743 5.068 -8.240 1.00 98.00 77 LEU A CA 1
ATOM 586 C C . LEU A 1 77 ? 6.511 6.198 -7.233 1.00 98.00 77 LEU A C 1
ATOM 588 O O . LEU A 1 77 ? 6.864 7.344 -7.504 1.00 98.00 77 LEU A O 1
ATOM 592 N N . LEU A 1 78 ? 5.991 5.868 -6.046 1.00 97.25 78 LEU A N 1
ATOM 593 C CA . LEU A 1 78 ? 5.792 6.836 -4.970 1.00 97.25 78 LEU A CA 1
ATOM 594 C C . LEU A 1 78 ? 7.113 7.503 -4.573 1.00 97.25 78 LEU A C 1
ATOM 596 O O . LEU A 1 78 ? 7.196 8.729 -4.548 1.00 97.25 78 LEU A O 1
ATOM 600 N N . GLN A 1 79 ? 8.153 6.715 -4.286 1.00 95.88 79 GLN A N 1
ATOM 601 C CA . GLN A 1 79 ? 9.447 7.257 -3.874 1.00 95.88 79 GLN A CA 1
ATOM 602 C C . GLN A 1 79 ? 10.097 8.079 -4.993 1.00 95.88 79 GLN A C 1
ATOM 604 O O . GLN A 1 79 ? 10.641 9.148 -4.729 1.00 95.88 79 GLN A O 1
ATOM 609 N N . HIS A 1 80 ? 10.012 7.615 -6.239 1.00 95.50 80 HIS A N 1
ATOM 610 C CA . HIS A 1 80 ? 10.532 8.333 -7.398 1.00 95.50 80 HIS A CA 1
ATOM 611 C C . HIS A 1 80 ? 9.864 9.703 -7.556 1.00 95.50 80 HIS A C 1
ATOM 613 O O . HIS A 1 80 ? 10.549 10.711 -7.729 1.00 95.50 80 HIS A O 1
ATOM 619 N N . ALA A 1 81 ? 8.538 9.759 -7.431 1.00 95.44 81 ALA A N 1
ATOM 620 C CA . ALA A 1 81 ? 7.795 11.006 -7.517 1.00 95.44 81 ALA A CA 1
ATOM 621 C C . ALA A 1 81 ? 8.102 11.953 -6.355 1.00 95.44 81 ALA A C 1
ATOM 623 O O . ALA A 1 81 ? 8.266 13.146 -6.585 1.00 95.44 81 ALA A O 1
ATOM 624 N N . LEU A 1 82 ? 8.250 11.441 -5.129 1.00 94.12 82 LEU A N 1
ATOM 625 C CA . LEU A 1 82 ? 8.653 12.258 -3.981 1.00 94.12 82 LEU A CA 1
ATOM 626 C C . LEU A 1 82 ? 10.055 12.860 -4.157 1.00 94.12 82 LEU A C 1
ATOM 628 O O . LEU A 1 82 ? 10.273 13.996 -3.751 1.00 94.12 82 LEU A O 1
ATOM 632 N N . LEU A 1 83 ? 10.992 12.139 -4.783 1.00 91.75 83 LEU A N 1
ATOM 633 C CA . LEU A 1 83 ? 12.333 12.660 -5.073 1.00 91.75 83 LEU A CA 1
ATOM 634 C C . LEU A 1 83 ? 12.321 13.778 -6.126 1.00 91.75 83 LEU A C 1
ATOM 636 O O . LEU A 1 83 ? 13.092 14.726 -6.008 1.00 91.75 83 LEU A O 1
ATOM 640 N N . LEU A 1 84 ? 11.474 13.665 -7.153 1.00 91.94 84 LEU A N 1
ATOM 641 C CA . LEU A 1 84 ? 11.428 14.629 -8.258 1.00 91.94 84 LEU A CA 1
ATOM 642 C C . LEU A 1 84 ? 10.531 15.837 -7.981 1.00 91.94 84 LEU A C 1
ATOM 644 O O . LEU A 1 84 ? 10.889 16.962 -8.317 1.00 91.94 84 LEU A O 1
ATOM 648 N N . LEU A 1 85 ? 9.349 15.595 -7.418 1.00 93.31 85 LEU A N 1
ATOM 649 C CA . LEU A 1 85 ? 8.290 16.594 -7.247 1.00 93.31 85 LEU A CA 1
ATOM 650 C C . LEU A 1 85 ? 8.205 17.115 -5.809 1.00 93.31 85 LEU A C 1
ATOM 652 O O . LEU A 1 85 ? 7.564 18.135 -5.563 1.00 93.31 85 LEU A O 1
ATOM 656 N N . GLY A 1 86 ? 8.836 16.423 -4.859 1.00 92.19 86 GLY A N 1
ATOM 657 C CA . GLY A 1 86 ? 8.659 16.678 -3.437 1.00 92.19 86 GLY A CA 1
ATOM 658 C C . GLY A 1 86 ? 7.322 16.154 -2.889 1.00 92.19 86 GLY A C 1
ATOM 659 O O . GLY A 1 86 ? 6.490 15.609 -3.622 1.00 92.19 86 GLY A O 1
ATOM 660 N N . PRO A 1 87 ? 7.102 16.290 -1.570 1.00 92.88 87 PRO A N 1
ATOM 661 C CA . PRO A 1 87 ? 5.844 15.919 -0.933 1.00 92.88 87 PRO A CA 1
ATOM 662 C C . PRO A 1 87 ? 4.692 16.834 -1.390 1.00 92.88 87 PRO A C 1
ATOM 664 O O . PRO A 1 87 ? 4.826 18.058 -1.314 1.00 92.88 87 PRO A O 1
ATOM 667 N N . PRO A 1 88 ? 3.530 16.285 -1.799 1.00 93.44 88 PRO A N 1
ATOM 668 C CA . PRO A 1 88 ? 2.408 17.104 -2.244 1.00 93.44 88 PRO A CA 1
ATOM 669 C C . PRO A 1 88 ? 1.780 17.892 -1.090 1.00 93.44 88 PRO A C 1
ATOM 671 O O . PRO A 1 88 ? 1.714 17.433 0.058 1.00 93.44 88 PRO A O 1
ATOM 674 N N . SER A 1 89 ? 1.246 19.071 -1.415 1.00 91.69 89 SER A N 1
ATOM 675 C CA . SER A 1 89 ? 0.411 19.839 -0.493 1.00 91.69 89 SER A CA 1
ATOM 676 C C . SER A 1 89 ? -0.937 19.136 -0.254 1.00 91.69 89 SER A C 1
ATOM 678 O O . SER A 1 89 ? -1.357 18.262 -1.012 1.00 91.69 89 SER A O 1
ATOM 680 N N . SER A 1 90 ? -1.684 19.557 0.772 1.00 89.25 90 SER A N 1
ATOM 681 C CA . SER A 1 90 ? -3.029 19.012 1.023 1.00 89.25 90 SER A CA 1
ATOM 682 C C . SER A 1 90 ? -4.020 19.276 -0.120 1.00 89.25 90 SER A C 1
ATOM 684 O O . SER A 1 90 ? -5.028 18.572 -0.206 1.00 89.25 90 SER A O 1
ATOM 686 N N . LYS A 1 91 ? -3.788 20.306 -0.945 1.00 90.31 91 LYS A N 1
ATOM 687 C CA . LYS A 1 91 ? -4.649 20.643 -2.089 1.00 90.31 91 LYS A CA 1
ATOM 688 C C . LYS A 1 91 ? -4.312 19.770 -3.297 1.00 90.31 91 LYS A C 1
ATOM 690 O O . LYS A 1 91 ? -5.221 19.294 -3.967 1.00 90.31 91 LYS A O 1
ATOM 695 N N . ASP A 1 92 ? -3.027 19.489 -3.488 1.00 92.62 92 ASP A N 1
ATOM 696 C CA . ASP A 1 92 ? -2.520 18.736 -4.639 1.00 92.62 92 ASP A CA 1
ATOM 697 C C . ASP A 1 92 ? -2.496 17.226 -4.395 1.00 92.62 92 ASP A C 1
ATOM 699 O O . ASP A 1 92 ? -2.200 16.465 -5.309 1.00 92.62 92 ASP A O 1
ATOM 703 N N . TRP A 1 93 ? -2.825 16.774 -3.178 1.00 92.56 93 TRP A N 1
ATOM 704 C CA . TRP A 1 93 ? -2.769 15.366 -2.790 1.00 92.56 93 TRP A CA 1
ATOM 705 C C . TRP A 1 93 ? -3.501 14.463 -3.785 1.00 92.56 93 TRP A C 1
ATOM 707 O O . TRP A 1 93 ? -2.907 13.534 -4.313 1.00 92.56 93 TRP A O 1
ATOM 717 N N . SER A 1 94 ? -4.766 14.748 -4.104 1.00 93.56 94 SER A N 1
ATOM 718 C CA . SER A 1 94 ? -5.507 13.931 -5.071 1.00 93.56 94 SER A CA 1
ATOM 719 C C . SER A 1 94 ? -4.827 13.913 -6.442 1.00 93.56 94 SER A C 1
ATOM 721 O O . SER A 1 94 ? -4.635 12.837 -6.996 1.00 93.56 94 SER A O 1
ATOM 723 N N . ALA A 1 95 ? -4.431 15.082 -6.957 1.00 95.00 95 ALA A N 1
ATOM 724 C CA . ALA A 1 95 ? -3.797 15.211 -8.267 1.00 95.00 95 ALA A CA 1
ATOM 725 C C . ALA A 1 95 ? -2.449 14.476 -8.333 1.00 95.00 95 ALA A C 1
ATOM 727 O O . ALA A 1 95 ? -2.129 13.853 -9.338 1.00 95.00 95 ALA A O 1
ATOM 728 N N . PHE A 1 96 ? -1.671 14.491 -7.249 1.00 96.12 96 PHE A N 1
ATOM 729 C CA . PHE A 1 96 ? -0.412 13.758 -7.156 1.00 96.12 96 PHE A CA 1
ATOM 730 C C . PHE A 1 96 ? -0.626 12.255 -7.372 1.00 96.12 96 PHE A C 1
ATOM 732 O O . PHE A 1 96 ? 0.053 11.650 -8.195 1.00 96.12 96 PHE A O 1
ATOM 739 N N . PHE A 1 97 ? -1.605 11.655 -6.688 1.00 95.88 97 PHE A N 1
ATOM 740 C CA . PHE A 1 97 ? -1.870 10.217 -6.803 1.00 95.88 97 PHE A CA 1
ATOM 741 C C . PHE A 1 97 ? -2.535 9.812 -8.125 1.00 95.88 97 PHE A C 1
ATOM 743 O O . PHE A 1 97 ? -2.414 8.651 -8.518 1.00 95.88 97 PHE A O 1
ATOM 750 N N . THR A 1 98 ? -3.246 10.716 -8.802 1.00 96.81 98 THR A N 1
ATOM 751 C CA . THR A 1 98 ? -3.860 10.431 -10.111 1.00 96.81 98 THR A CA 1
ATOM 752 C C . THR A 1 98 ? -2.910 10.679 -11.278 1.00 96.81 98 THR A C 1
ATOM 754 O O . THR A 1 98 ? -3.030 10.014 -12.297 1.00 96.81 98 THR A O 1
ATOM 757 N N . ASN A 1 99 ? -1.962 11.612 -11.149 1.00 96.75 99 ASN A N 1
ATOM 758 C CA . ASN A 1 99 ? -1.134 12.052 -12.278 1.00 96.75 99 ASN A CA 1
ATOM 759 C C . ASN A 1 99 ? 0.250 11.394 -12.306 1.00 96.75 99 ASN A C 1
ATOM 761 O O . ASN A 1 99 ? 0.852 11.285 -13.371 1.00 96.75 99 ASN A O 1
ATOM 765 N N . VAL A 1 100 ? 0.786 10.986 -11.152 1.00 97.19 100 VAL A N 1
ATOM 766 C CA . VAL A 1 100 ? 2.066 10.272 -11.082 1.00 97.19 100 VAL A CA 1
ATOM 767 C C . VAL A 1 100 ? 1.862 8.844 -11.565 1.00 97.19 100 VAL A C 1
ATOM 769 O O . VAL A 1 100 ? 1.161 8.072 -10.906 1.00 97.19 100 VAL A O 1
ATOM 772 N N . SER A 1 101 ? 2.509 8.495 -12.676 1.00 97.88 101 SER A N 1
ATOM 773 C CA . SER A 1 101 ? 2.303 7.223 -13.363 1.00 97.88 101 SER A CA 1
ATOM 774 C C . SER A 1 101 ? 3.576 6.625 -13.966 1.00 97.88 101 SER A C 1
ATOM 776 O O . SER A 1 101 ? 4.562 7.315 -14.240 1.00 97.88 101 SER A O 1
ATOM 778 N N . TYR A 1 102 ? 3.541 5.308 -14.167 1.00 97.81 102 TYR A N 1
ATOM 779 C CA . TYR A 1 102 ? 4.489 4.569 -14.993 1.00 97.81 102 TYR A CA 1
ATOM 780 C C . TYR A 1 102 ? 3.774 3.903 -16.158 1.00 97.81 102 TYR A C 1
ATOM 782 O O . TYR A 1 102 ? 2.693 3.344 -16.005 1.00 97.81 102 TYR A O 1
ATOM 790 N N . GLU A 1 103 ? 4.439 3.898 -17.306 1.00 96.94 103 GLU A N 1
ATOM 791 C CA . GLU A 1 103 ? 4.058 3.069 -18.440 1.00 96.94 103 GLU A CA 1
ATOM 792 C C . GLU A 1 103 ? 4.621 1.654 -18.240 1.00 96.94 103 GLU A C 1
ATOM 794 O O . GLU A 1 103 ? 5.835 1.474 -18.088 1.00 96.94 103 GLU A O 1
ATOM 799 N N . MET A 1 104 ? 3.747 0.649 -18.207 1.00 95.44 104 MET A N 1
ATOM 800 C CA . MET A 1 104 ? 4.099 -0.748 -17.973 1.00 95.44 104 MET A CA 1
ATOM 801 C C . MET A 1 104 ? 3.295 -1.672 -18.881 1.00 95.44 104 MET A C 1
ATOM 803 O O . MET A 1 104 ? 2.073 -1.623 -18.885 1.00 95.44 104 MET A O 1
ATOM 807 N N . GLY A 1 105 ? 3.968 -2.541 -19.636 1.00 90.44 105 GLY A N 1
ATOM 808 C CA . GLY A 1 105 ? 3.288 -3.483 -20.534 1.00 90.44 105 GLY A CA 1
ATOM 809 C C . GLY A 1 105 ? 2.350 -2.815 -21.551 1.00 90.44 105 GLY A C 1
ATOM 810 O O . GLY A 1 105 ? 1.287 -3.360 -21.831 1.00 90.44 105 GLY A O 1
ATOM 811 N N . ASN A 1 106 ? 2.756 -1.663 -22.097 1.00 88.44 106 ASN A N 1
ATOM 812 C CA . ASN A 1 106 ? 1.982 -0.797 -23.001 1.00 88.44 106 ASN A CA 1
ATOM 813 C C . ASN A 1 106 ? 0.711 -0.156 -22.404 1.00 88.44 106 ASN A C 1
ATOM 815 O O . ASN A 1 106 ? -0.159 0.264 -23.165 1.00 88.44 106 ASN A O 1
ATOM 819 N N . ASP A 1 107 ? 0.608 -0.062 -21.080 1.00 95.44 107 ASP A N 1
ATOM 820 C CA . ASP A 1 107 ? -0.488 0.624 -20.386 1.00 95.44 107 ASP A CA 1
ATOM 821 C C . ASP A 1 107 ? 0.060 1.621 -19.350 1.00 95.44 107 ASP A C 1
ATOM 823 O O . ASP A 1 107 ? 1.227 1.524 -18.958 1.00 95.44 107 ASP A O 1
ATOM 827 N N . VAL A 1 108 ? -0.729 2.607 -18.921 1.00 97.31 108 VAL A N 1
ATOM 828 C CA . VAL A 1 108 ? -0.266 3.701 -18.046 1.00 97.31 108 VAL A CA 1
ATOM 829 C C . VAL A 1 108 ? -0.919 3.606 -16.679 1.00 97.31 108 VAL A C 1
ATOM 831 O O . VAL A 1 108 ? -2.070 3.970 -16.511 1.00 97.31 108 VAL A O 1
ATOM 834 N N . PHE A 1 109 ? -0.135 3.232 -15.670 1.00 98.25 109 PHE A N 1
ATOM 835 C CA . PHE A 1 109 ? -0.635 3.067 -14.313 1.00 98.25 109 PHE A CA 1
ATOM 836 C C . PHE A 1 109 ? -0.184 4.206 -13.403 1.00 98.25 109 PHE A C 1
ATOM 838 O O . PHE A 1 109 ? 1.006 4.361 -13.108 1.00 98.25 109 PHE A O 1
ATOM 845 N N . SER A 1 110 ? -1.144 4.957 -12.888 1.00 98.44 110 SER A N 1
ATOM 846 C CA . SER A 1 110 ? -0.986 5.871 -11.763 1.00 98.44 110 SER A CA 1
ATOM 847 C C . SER A 1 110 ? -0.915 5.136 -10.424 1.00 98.44 110 SER A C 1
ATOM 849 O O . SER A 1 110 ? -1.274 3.960 -10.295 1.00 98.44 110 SER A O 1
ATOM 851 N N . LEU A 1 111 ? -0.509 5.850 -9.370 1.00 98.06 111 LEU A N 1
ATOM 852 C CA . LEU A 1 111 ? -0.617 5.338 -7.998 1.00 98.06 111 LEU A CA 1
ATOM 853 C C . LEU A 1 111 ? -2.066 4.958 -7.645 1.00 98.06 111 LEU A C 1
ATOM 855 O O . LEU A 1 111 ? -2.284 3.989 -6.918 1.00 98.06 111 LEU A O 1
ATOM 859 N N . THR A 1 112 ? -3.051 5.692 -8.170 1.00 97.44 112 THR A N 1
ATOM 860 C CA . THR A 1 112 ? -4.478 5.436 -7.931 1.00 97.44 112 THR A CA 1
ATOM 861 C C . THR A 1 112 ? -4.935 4.128 -8.581 1.00 97.44 112 THR A C 1
ATOM 863 O O . THR A 1 112 ? -5.588 3.322 -7.914 1.00 97.44 112 THR A O 1
ATOM 866 N N . GLU A 1 113 ? -4.563 3.866 -9.837 1.00 98.00 113 GLU A N 1
ATOM 867 C CA . GLU A 1 113 ? -4.908 2.612 -10.531 1.00 98.00 113 GLU A CA 1
ATOM 868 C C . GLU A 1 113 ? -4.170 1.414 -9.922 1.00 98.00 113 GLU A C 1
ATOM 870 O O . GLU A 1 113 ? -4.785 0.378 -9.652 1.00 98.00 113 GLU A O 1
ATOM 875 N N . LEU A 1 114 ? -2.880 1.569 -9.594 1.00 98.00 114 LEU A N 1
ATOM 876 C CA . LEU A 1 114 ? -2.115 0.533 -8.895 1.00 98.00 114 LEU A CA 1
ATOM 877 C C . LEU A 1 114 ? -2.736 0.172 -7.546 1.00 98.00 114 LEU A C 1
ATOM 879 O O . LEU A 1 114 ? -2.863 -1.011 -7.227 1.00 98.00 114 LEU A O 1
ATOM 883 N N . GLU A 1 115 ? -3.137 1.165 -6.748 1.00 97.12 115 GLU A N 1
ATOM 884 C CA . GLU A 1 115 ? -3.793 0.914 -5.467 1.00 97.12 115 GLU A CA 1
ATOM 885 C C . GLU A 1 115 ? -5.158 0.252 -5.671 1.00 97.12 115 GLU A C 1
ATOM 887 O O . GLU A 1 115 ? -5.414 -0.811 -5.106 1.00 97.12 115 GLU A O 1
ATOM 892 N N . HIS A 1 116 ? -6.053 0.862 -6.446 1.00 96.38 116 HIS A N 1
ATOM 893 C CA . HIS A 1 116 ? -7.465 0.490 -6.437 1.00 96.38 116 HIS A CA 1
ATOM 894 C C . HIS A 1 116 ? -7.838 -0.615 -7.424 1.00 96.38 116 HIS A C 1
ATOM 896 O O . HIS A 1 116 ? -8.627 -1.488 -7.051 1.00 96.38 116 HIS A O 1
ATOM 902 N N . CYS A 1 117 ? -7.297 -0.590 -8.641 1.00 97.25 117 CYS A N 1
ATOM 903 C CA . CYS A 1 117 ? -7.633 -1.555 -9.687 1.00 97.25 117 CYS A CA 1
ATOM 904 C C . CYS A 1 117 ? -6.799 -2.830 -9.544 1.00 97.25 117 CYS A C 1
ATOM 906 O O . CYS A 1 117 ? -7.342 -3.931 -9.577 1.00 97.25 117 CYS A O 1
ATOM 908 N N . VAL A 1 118 ? -5.496 -2.686 -9.283 1.00 97.25 118 VAL A N 1
ATOM 909 C CA . VAL A 1 118 ? -4.554 -3.815 -9.286 1.00 97.25 118 VAL A CA 1
ATOM 910 C C . VAL A 1 118 ? -4.411 -4.463 -7.906 1.00 97.25 118 VAL A C 1
ATOM 912 O O . VAL A 1 118 ? -4.805 -5.615 -7.704 1.00 97.25 118 VAL A O 1
ATOM 915 N N . LEU A 1 119 ? -3.859 -3.729 -6.931 1.00 97.38 119 LEU A N 1
ATOM 916 C CA . LEU A 1 119 ? -3.498 -4.262 -5.612 1.00 97.38 119 LEU A CA 1
ATOM 917 C C . LEU A 1 119 ? -4.721 -4.570 -4.756 1.00 97.38 119 LEU A C 1
ATOM 919 O O . LEU A 1 119 ? -4.790 -5.617 -4.109 1.00 97.38 119 LEU A O 1
ATOM 923 N N . ARG A 1 120 ? -5.686 -3.648 -4.725 1.00 95.44 120 ARG A N 1
ATOM 924 C CA . ARG A 1 120 ? -6.944 -3.874 -4.020 1.00 95.44 120 ARG A CA 1
ATOM 925 C C . ARG A 1 120 ? -7.883 -4.747 -4.833 1.00 95.44 120 ARG A C 1
ATOM 927 O O . ARG A 1 120 ? -8.477 -5.635 -4.230 1.00 95.44 120 ARG A O 1
ATOM 934 N N . GLY A 1 121 ? -8.000 -4.527 -6.144 1.00 92.38 121 GLY A N 1
ATOM 935 C CA . GLY A 1 121 ? -8.778 -5.353 -7.069 1.00 92.38 121 GLY A CA 1
ATOM 936 C C . GLY A 1 121 ? -10.145 -5.747 -6.512 1.00 92.38 121 GLY A C 1
ATOM 937 O O . GLY A 1 121 ? -11.043 -4.919 -6.377 1.00 92.38 121 GLY A O 1
ATOM 938 N N . HIS A 1 122 ? -10.270 -7.016 -6.121 1.00 92.19 122 HIS A N 1
ATOM 939 C CA . HIS A 1 122 ? -11.499 -7.620 -5.596 1.00 92.19 122 HIS A CA 1
ATOM 940 C C . HIS A 1 122 ? -11.803 -7.325 -4.106 1.00 92.19 122 HIS A C 1
ATOM 942 O O . HIS A 1 122 ? -12.797 -7.821 -3.571 1.00 92.19 122 HIS A O 1
ATOM 948 N N . LEU A 1 123 ? -10.964 -6.554 -3.401 1.00 94.50 123 LEU A N 1
ATOM 949 C CA . LEU A 1 123 ? -11.250 -6.056 -2.048 1.00 94.50 123 LEU A CA 1
ATOM 950 C C . LEU A 1 123 ? -12.383 -5.023 -2.062 1.00 94.50 123 LEU A C 1
ATOM 952 O O . LEU A 1 123 ? -12.740 -4.451 -3.091 1.00 94.50 123 LEU A O 1
ATOM 956 N N . ALA A 1 124 ? -12.959 -4.747 -0.890 1.00 93.50 124 ALA A N 1
ATOM 957 C CA . ALA A 1 124 ? -14.082 -3.830 -0.813 1.00 93.50 124 ALA A CA 1
ATOM 958 C C . ALA A 1 124 ? -13.674 -2.408 -1.230 1.00 93.50 124 ALA A C 1
ATOM 960 O O . ALA A 1 124 ? -12.610 -1.896 -0.857 1.00 93.50 124 ALA A O 1
ATOM 961 N N . ARG A 1 125 ? -14.570 -1.733 -1.957 1.00 92.50 125 ARG A N 1
ATOM 962 C CA . ARG A 1 125 ? -14.433 -0.307 -2.278 1.00 92.50 125 ARG A CA 1
ATOM 963 C C . ARG A 1 125 ? -14.450 0.547 -0.999 1.00 92.50 125 ARG A C 1
ATOM 965 O O . ARG A 1 125 ? -15.058 0.141 0.002 1.00 92.50 125 ARG A O 1
ATOM 972 N N . PRO A 1 126 ? -13.806 1.728 -1.002 1.00 92.38 126 PRO A N 1
ATOM 973 C CA . PRO A 1 126 ? -13.857 2.633 0.142 1.00 92.38 126 PRO A CA 1
ATOM 974 C C . PRO A 1 126 ? -15.310 3.024 0.449 1.00 92.38 126 PRO A C 1
ATOM 976 O O . PRO A 1 126 ? -16.056 3.406 -0.445 1.00 92.38 126 PRO A O 1
ATOM 979 N N . ARG A 1 127 ? -15.727 2.961 1.722 1.00 90.12 127 ARG A N 1
ATOM 980 C CA . ARG A 1 127 ? -17.083 3.405 2.129 1.00 90.12 127 ARG A CA 1
ATOM 981 C C . ARG A 1 127 ? -17.279 4.906 1.936 1.00 90.12 127 ARG A C 1
ATOM 983 O O . ARG A 1 127 ? -18.389 5.367 1.707 1.00 90.12 127 ARG A O 1
ATOM 990 N N . SER A 1 128 ? -16.207 5.657 2.131 1.00 84.88 128 SER A N 1
ATOM 991 C CA . SER A 1 128 ? -16.179 7.106 2.018 1.00 84.88 128 SER A CA 1
ATOM 992 C C . SER A 1 128 ? -14.789 7.515 1.568 1.00 84.88 128 SER A C 1
ATOM 994 O O . SER A 1 128 ? -13.808 7.075 2.177 1.00 84.88 128 SER A O 1
ATOM 996 N N . VAL A 1 129 ? -14.716 8.376 0.563 1.00 85.06 129 VAL A N 1
ATOM 997 C CA . VAL A 1 129 ? -13.467 8.978 0.097 1.00 85.06 129 VAL A CA 1
ATOM 998 C C . VAL A 1 129 ? -13.376 10.376 0.713 1.00 85.06 129 VAL A C 1
ATOM 1000 O O . VAL A 1 129 ? -14.264 11.197 0.482 1.00 85.06 129 VAL A O 1
ATOM 1003 N N . PRO A 1 130 ? -12.378 10.665 1.569 1.00 82.69 130 PRO A N 1
ATOM 1004 C CA . PRO A 1 130 ? -12.147 12.029 2.038 1.00 82.69 130 PRO A CA 1
ATOM 1005 C C . PRO A 1 130 ? -11.891 12.971 0.854 1.00 82.69 130 PRO A C 1
ATOM 1007 O O . PRO A 1 130 ? -11.198 12.577 -0.072 1.00 82.69 130 PRO A O 1
ATOM 1010 N N . ARG A 1 131 ? -12.367 14.224 0.918 1.00 80.75 131 ARG A N 1
ATOM 1011 C CA . ARG A 1 131 ? -12.288 15.216 -0.183 1.00 80.75 131 ARG A CA 1
ATOM 1012 C C . ARG A 1 131 ? -10.896 15.357 -0.822 1.00 80.75 131 ARG A C 1
ATOM 1014 O O . ARG A 1 131 ? -10.801 15.631 -2.007 1.00 80.75 131 ARG A O 1
ATOM 1021 N N . HIS A 1 132 ? -9.836 15.201 -0.033 1.00 81.31 132 HIS A N 1
ATOM 1022 C CA . HIS A 1 132 ? -8.448 15.375 -0.479 1.00 81.31 132 HIS A CA 1
ATOM 1023 C C . HIS A 1 132 ? -7.785 14.083 -0.978 1.00 81.31 132 HIS A C 1
ATOM 1025 O O . HIS A 1 132 ? -6.637 14.124 -1.400 1.00 81.31 132 HIS A O 1
ATOM 1031 N N . MET A 1 133 ? -8.463 12.937 -0.890 1.00 85.50 133 MET A N 1
ATOM 1032 C CA . MET A 1 133 ? -7.946 11.658 -1.375 1.00 85.50 133 MET A CA 1
ATOM 1033 C C . MET A 1 133 ? -8.411 11.413 -2.813 1.00 85.50 133 MET A C 1
ATOM 1035 O O . MET A 1 133 ? -9.533 11.805 -3.145 1.00 85.50 133 MET A O 1
ATOM 1039 N N . PRO A 1 134 ? -7.602 10.724 -3.637 1.00 89.62 134 PRO A N 1
ATOM 1040 C CA . PRO A 1 134 ? -8.040 10.295 -4.956 1.00 89.62 134 PRO A CA 1
ATOM 1041 C C . PRO A 1 134 ? -9.293 9.423 -4.841 1.00 89.62 134 PRO A C 1
ATOM 1043 O O . PRO A 1 134 ? -9.405 8.560 -3.962 1.00 89.62 134 PRO A O 1
ATOM 1046 N N . SER A 1 135 ? -10.259 9.679 -5.722 1.00 91.44 135 SER A N 1
ATOM 1047 C CA . SER A 1 135 ? -11.403 8.786 -5.882 1.00 91.44 135 SER A CA 1
ATOM 1048 C C . SER A 1 135 ? -10.948 7.517 -6.593 1.00 91.44 135 SER A C 1
ATOM 1050 O O . SER A 1 135 ? -10.107 7.594 -7.487 1.00 91.44 135 SER A O 1
ATOM 1052 N N . PRO A 1 136 ? -11.474 6.345 -6.211 1.00 93.62 136 PRO A N 1
ATOM 1053 C CA . PRO A 1 136 ? -11.071 5.114 -6.858 1.00 93.62 136 PRO A CA 1
ATOM 1054 C C . PRO A 1 136 ? -11.646 5.086 -8.292 1.00 93.62 136 PRO A C 1
ATOM 1056 O O . PRO A 1 136 ? -12.768 5.572 -8.480 1.00 93.62 136 PRO A O 1
ATOM 1059 N N . PRO A 1 137 ? -10.946 4.504 -9.283 1.00 95.44 137 PRO A N 1
ATOM 1060 C CA . PRO A 1 137 ? -11.372 4.559 -10.685 1.00 95.44 137 PRO A CA 1
ATOM 1061 C C . PRO A 1 137 ? -12.753 3.920 -10.933 1.00 95.44 137 PRO A C 1
ATOM 1063 O O . PRO A 1 137 ? -13.237 3.148 -10.100 1.00 95.44 137 PRO A O 1
ATOM 1066 N N . PRO A 1 138 ? -13.456 4.230 -12.028 1.00 94.94 138 PRO A N 1
ATOM 1067 C CA . PRO A 1 138 ? -14.708 3.558 -12.390 1.00 94.94 138 PRO A CA 1
ATOM 1068 C C . PRO A 1 138 ? -14.563 2.025 -12.452 1.00 94.94 138 PRO A C 1
ATOM 1070 O O . PRO A 1 138 ? -13.473 1.513 -12.648 1.00 94.94 138 PRO A O 1
ATOM 1073 N N . LEU A 1 139 ? -15.637 1.260 -12.222 1.00 92.50 139 LEU A N 1
ATOM 1074 C CA . LEU A 1 139 ? -15.549 -0.219 -12.186 1.00 92.50 139 LEU A CA 1
ATOM 1075 C C . LEU A 1 139 ? -15.311 -0.861 -13.561 1.00 92.50 139 LEU A C 1
ATOM 1077 O O . LEU A 1 139 ? -14.962 -2.035 -13.630 1.00 92.50 139 LEU A O 1
ATOM 1081 N N . ASP A 1 140 ? -15.565 -0.107 -14.619 1.00 94.12 140 ASP A N 1
ATOM 1082 C CA . ASP A 1 140 ? -15.339 -0.426 -16.025 1.00 94.12 140 ASP A CA 1
ATOM 1083 C C . ASP A 1 140 ? -13.957 0.020 -16.524 1.00 94.12 140 ASP A C 1
ATOM 1085 O O . ASP A 1 140 ? -13.676 -0.095 -17.709 1.00 94.12 140 ASP A O 1
ATOM 1089 N N . ASP A 1 141 ? -13.095 0.507 -15.629 1.00 96.56 141 ASP A N 1
ATOM 1090 C CA . ASP A 1 141 ? -11.710 0.848 -15.939 1.00 96.56 141 ASP A CA 1
ATOM 1091 C C . ASP A 1 141 ? -10.902 -0.402 -16.341 1.00 96.56 141 ASP A C 1
ATOM 1093 O O . ASP A 1 141 ? -10.890 -1.412 -15.626 1.00 96.56 141 ASP A O 1
ATOM 1097 N N . ASP A 1 142 ? -10.208 -0.336 -17.479 1.00 96.00 142 ASP A N 1
ATOM 1098 C CA . ASP A 1 142 ? -9.488 -1.474 -18.061 1.00 96.00 142 ASP A CA 1
ATOM 1099 C C . ASP A 1 142 ? -8.356 -1.993 -17.159 1.00 96.00 142 ASP A C 1
ATOM 1101 O O . ASP A 1 142 ? -8.014 -3.178 -17.214 1.00 96.00 142 ASP A O 1
ATOM 1105 N N . HIS A 1 143 ? -7.828 -1.179 -16.235 1.00 96.69 143 HIS A N 1
ATOM 1106 C CA . HIS A 1 143 ? -6.798 -1.635 -15.303 1.00 96.69 143 HIS A CA 1
ATOM 1107 C C . HIS A 1 143 ? -7.300 -2.729 -14.347 1.00 96.69 143 HIS A C 1
ATOM 1109 O O . HIS A 1 143 ? -6.492 -3.455 -13.758 1.00 96.69 143 HIS A O 1
ATOM 1115 N N . TYR A 1 144 ? -8.621 -2.908 -14.198 1.00 96.25 144 TYR A N 1
ATOM 1116 C CA . TYR A 1 144 ? -9.189 -4.044 -13.467 1.00 96.25 144 TYR A CA 1
ATOM 1117 C C . TYR A 1 144 ? -8.880 -5.401 -14.126 1.00 96.25 144 TYR A C 1
ATOM 1119 O O . TYR A 1 144 ? -8.956 -6.426 -13.446 1.00 96.25 144 TYR A O 1
ATOM 1127 N N . LEU A 1 145 ? -8.447 -5.438 -15.393 1.00 95.12 145 LEU A N 1
ATOM 1128 C CA . LEU A 1 145 ? -7.927 -6.652 -16.035 1.00 95.12 145 LEU A CA 1
ATOM 1129 C C . LEU A 1 145 ? -6.657 -7.184 -15.349 1.00 95.12 145 LEU A C 1
ATOM 1131 O O . LEU A 1 145 ? -6.395 -8.386 -15.393 1.00 95.12 145 LEU A O 1
ATOM 1135 N N . TYR A 1 146 ? -5.905 -6.318 -14.661 1.00 96.62 146 TYR A N 1
ATOM 1136 C CA . TYR A 1 146 ? -4.716 -6.681 -13.885 1.00 96.62 146 TYR A CA 1
ATOM 1137 C C . TYR A 1 146 ? -5.022 -6.958 -12.404 1.00 96.62 146 TYR A C 1
ATOM 1139 O O . TYR A 1 146 ? -4.102 -7.164 -11.609 1.00 96.62 146 TYR A O 1
ATOM 1147 N N . ALA A 1 147 ? -6.298 -6.967 -12.001 1.00 96.75 147 ALA A N 1
ATOM 1148 C CA . ALA A 1 147 ? -6.691 -7.161 -10.611 1.00 96.75 147 ALA A CA 1
ATOM 1149 C C . ALA A 1 147 ? -6.166 -8.489 -10.048 1.00 96.75 147 ALA A C 1
ATOM 1151 O O . ALA A 1 147 ? -6.460 -9.577 -10.554 1.00 96.75 147 ALA A O 1
ATOM 1152 N N . LEU A 1 148 ? -5.445 -8.410 -8.927 1.00 95.38 148 LEU A N 1
ATOM 1153 C CA . LEU A 1 148 ? -4.939 -9.600 -8.249 1.00 95.38 148 LEU A CA 1
ATOM 1154 C C . LEU A 1 148 ? -6.099 -10.510 -7.825 1.00 95.38 148 LEU A C 1
ATOM 1156 O O . LEU A 1 148 ? -7.061 -10.087 -7.171 1.00 95.38 148 LEU A O 1
ATOM 1160 N N . SER A 1 149 ? -6.003 -11.792 -8.182 1.00 90.62 149 SER A N 1
ATOM 1161 C CA . SER A 1 149 ? -7.092 -12.747 -7.946 1.00 90.62 149 SER A CA 1
ATOM 1162 C C . SER A 1 149 ? -7.172 -13.174 -6.478 1.00 90.62 149 SER A C 1
ATOM 1164 O O . SER A 1 149 ? -8.253 -13.438 -5.953 1.00 90.62 149 SER A O 1
ATOM 1166 N N . LYS A 1 150 ? -6.028 -13.233 -5.781 1.00 89.00 150 LYS A N 1
ATOM 1167 C CA . LYS A 1 150 ? -5.967 -13.564 -4.350 1.00 89.00 150 LYS A CA 1
ATOM 1168 C C . LYS A 1 150 ? -6.030 -12.296 -3.503 1.00 89.00 150 LYS A C 1
ATOM 1170 O O . LYS A 1 150 ? -5.029 -11.616 -3.300 1.00 89.00 150 LYS A O 1
ATOM 1175 N N . THR A 1 151 ? -7.197 -12.023 -2.928 1.00 86.31 151 THR A N 1
ATOM 1176 C CA . THR A 1 151 ? -7.381 -10.891 -2.012 1.00 86.31 151 THR A CA 1
ATOM 1177 C C . THR A 1 151 ? -6.656 -11.106 -0.683 1.00 86.31 151 THR A C 1
ATOM 1179 O O . THR A 1 151 ? -6.809 -12.152 -0.048 1.00 86.31 151 THR A O 1
ATOM 1182 N N . ASN A 1 152 ? -5.939 -10.090 -0.196 1.00 93.31 152 ASN A N 1
ATOM 1183 C CA . ASN A 1 152 ? -5.354 -10.093 1.145 1.00 93.31 152 ASN A CA 1
ATOM 1184 C C . ASN A 1 152 ? -5.612 -8.759 1.851 1.00 93.31 152 ASN A C 1
ATOM 1186 O O . ASN A 1 152 ? -5.055 -7.736 1.468 1.00 93.31 152 ASN A O 1
ATOM 1190 N N . PHE A 1 153 ? -6.398 -8.756 2.931 1.00 94.81 153 PHE A N 1
ATOM 1191 C CA . PHE A 1 153 ? -6.718 -7.511 3.641 1.00 94.81 153 PHE A CA 1
ATOM 1192 C C . PHE A 1 153 ? -5.475 -6.802 4.209 1.00 94.81 153 PHE A C 1
ATOM 1194 O O . PHE A 1 153 ? -5.528 -5.596 4.440 1.00 94.81 153 PHE A O 1
ATOM 1201 N N . ARG A 1 154 ? -4.353 -7.512 4.428 1.00 96.88 154 ARG A N 1
ATOM 1202 C CA . ARG A 1 154 ? -3.092 -6.913 4.908 1.00 96.88 154 ARG A CA 1
ATOM 1203 C C . ARG A 1 154 ? -2.478 -5.940 3.902 1.00 96.88 154 ARG A C 1
ATOM 1205 O O . ARG A 1 154 ? -1.626 -5.150 4.296 1.00 96.88 154 ARG A O 1
ATOM 1212 N N . ILE A 1 155 ? -2.943 -5.930 2.650 1.00 96.31 155 ILE A N 1
ATOM 1213 C CA . ILE A 1 155 ? -2.589 -4.903 1.660 1.00 96.31 155 ILE A CA 1
ATOM 1214 C C . ILE A 1 155 ? -2.917 -3.502 2.199 1.00 96.31 155 ILE A C 1
ATOM 1216 O O . ILE A 1 155 ? -2.109 -2.597 2.034 1.00 96.31 155 ILE A O 1
ATOM 1220 N N . ASN A 1 156 ? -3.997 -3.349 2.979 1.00 95.62 156 ASN A N 1
ATOM 1221 C CA . ASN A 1 156 ? -4.340 -2.096 3.672 1.00 95.62 156 ASN A CA 1
ATOM 1222 C C . ASN A 1 156 ? -3.236 -1.566 4.610 1.00 95.62 156 ASN A C 1
ATOM 1224 O O . ASN A 1 156 ? -3.262 -0.395 4.977 1.00 95.62 156 ASN A O 1
ATOM 1228 N N . PHE A 1 157 ? -2.322 -2.428 5.061 1.00 96.38 157 PHE A N 1
ATOM 1229 C CA . PHE A 1 157 ? -1.228 -2.077 5.971 1.00 96.38 157 PHE A CA 1
ATOM 1230 C C . PHE A 1 157 ? 0.138 -2.095 5.282 1.00 96.38 157 PHE A C 1
ATOM 1232 O O . PHE A 1 157 ? 1.052 -1.399 5.714 1.00 96.38 157 PHE A O 1
ATOM 1239 N N . ALA A 1 158 ? 0.284 -2.904 4.231 1.00 96.06 158 ALA A N 1
ATOM 1240 C CA . ALA A 1 158 ? 1.488 -2.970 3.411 1.00 96.06 158 ALA A CA 1
ATOM 1241 C C . ALA A 1 158 ? 1.618 -1.764 2.468 1.00 96.06 158 ALA A C 1
ATOM 1243 O O . ALA A 1 158 ? 2.729 -1.330 2.172 1.00 96.06 158 ALA A O 1
ATOM 1244 N N . LEU A 1 159 ? 0.492 -1.218 2.007 1.00 94.19 159 LEU A N 1
ATOM 1245 C CA . LEU A 1 159 ? 0.443 -0.096 1.080 1.00 94.19 159 LEU A CA 1
ATOM 1246 C C . LEU A 1 159 ? 0.595 1.228 1.843 1.00 94.19 159 LEU A C 1
ATOM 1248 O O . LEU A 1 159 ? -0.367 1.819 2.331 1.00 94.19 159 LEU A O 1
ATOM 1252 N N . VAL A 1 160 ? 1.845 1.666 1.993 1.00 92.44 160 VAL A N 1
ATOM 1253 C CA . VAL A 1 160 ? 2.197 2.979 2.547 1.00 92.44 160 VAL A CA 1
ATOM 1254 C C . VAL A 1 160 ? 2.160 4.038 1.449 1.00 92.44 160 VAL A C 1
ATOM 1256 O O . VAL A 1 160 ? 2.917 3.959 0.490 1.00 92.44 160 VAL A O 1
ATOM 1259 N N . ASN A 1 161 ? 1.306 5.045 1.624 1.00 90.81 161 ASN A N 1
ATOM 1260 C CA . ASN A 1 161 ? 1.078 6.144 0.677 1.00 90.81 161 ASN A CA 1
ATOM 1261 C C . ASN A 1 161 ? 1.815 7.443 1.064 1.00 90.81 161 ASN A C 1
ATOM 1263 O O . ASN A 1 161 ? 1.422 8.534 0.673 1.00 90.81 161 ASN A O 1
ATOM 1267 N N . GLY A 1 162 ? 2.817 7.364 1.937 1.00 90.69 162 GLY A N 1
ATOM 1268 C CA . GLY A 1 162 ? 3.592 8.522 2.387 1.00 90.69 162 GLY A CA 1
ATOM 1269 C C . GLY A 1 162 ? 2.887 9.482 3.356 1.00 90.69 162 GLY A C 1
ATOM 1270 O O . GLY A 1 162 ? 3.540 10.360 3.911 1.00 90.69 162 GLY A O 1
ATOM 1271 N N . SER A 1 163 ? 1.591 9.316 3.638 1.00 91.50 163 SER A N 1
ATOM 1272 C CA . SER A 1 163 ? 0.866 10.171 4.589 1.00 91.50 163 SER A CA 1
ATOM 1273 C C . SER A 1 163 ? 1.403 10.052 6.021 1.00 91.50 163 SER A C 1
ATOM 1275 O O . SER A 1 163 ? 1.684 8.954 6.499 1.00 91.50 163 SER A O 1
ATOM 1277 N N . LEU A 1 164 ? 1.384 11.159 6.776 1.00 90.81 164 LEU A N 1
ATOM 1278 C CA . LEU A 1 164 ? 1.614 11.188 8.231 1.00 90.81 164 LEU A CA 1
ATOM 1279 C C . LEU A 1 164 ? 0.606 10.341 9.036 1.00 90.81 164 LEU A C 1
ATOM 1281 O O . LEU A 1 164 ? 0.781 10.134 10.237 1.00 90.81 164 LEU A O 1
ATOM 1285 N N . SER A 1 165 ? -0.487 9.893 8.413 1.00 88.69 165 SER A N 1
ATOM 1286 C CA . SER A 1 165 ? -1.442 8.950 9.006 1.00 88.69 165 SER A CA 1
ATOM 1287 C C . SER A 1 165 ? -0.972 7.491 8.952 1.00 88.69 165 SER A C 1
ATOM 1289 O O . SER A 1 165 ? -1.566 6.650 9.633 1.00 88.69 165 SER A O 1
ATOM 1291 N N . ALA A 1 166 ? 0.067 7.197 8.172 1.00 91.25 166 ALA A N 1
ATOM 1292 C CA . ALA A 1 166 ? 0.732 5.906 8.075 1.00 91.25 166 ALA A CA 1
ATOM 1293 C C . ALA A 1 166 ? 2.170 6.005 8.631 1.00 91.25 166 ALA A C 1
ATOM 1295 O O . ALA A 1 166 ? 2.725 7.103 8.726 1.00 91.25 166 ALA A O 1
ATOM 1296 N N . PRO A 1 167 ? 2.797 4.883 9.021 1.00 91.88 167 PRO A N 1
ATOM 1297 C CA . PRO A 1 167 ? 4.216 4.879 9.364 1.00 91.88 167 PRO A CA 1
ATOM 1298 C C . PRO A 1 167 ? 5.085 5.236 8.144 1.00 91.88 167 PRO A C 1
ATOM 1300 O O . PRO A 1 167 ? 4.722 4.868 7.027 1.00 91.88 167 PRO A O 1
ATOM 1303 N N . PRO A 1 168 ? 6.272 5.837 8.338 1.00 92.31 168 PRO A N 1
ATOM 1304 C CA . PRO A 1 168 ? 7.191 6.194 7.252 1.00 92.31 168 PRO A CA 1
ATOM 1305 C C . PRO A 1 168 ? 7.997 4.990 6.7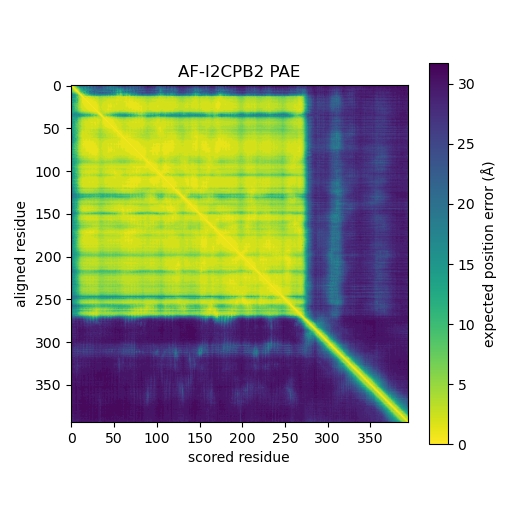26 1.00 92.31 168 PRO A C 1
ATOM 1307 O O . PRO A 1 168 ? 9.108 5.152 6.236 1.00 92.31 168 PRO A O 1
ATOM 1310 N N . PHE A 1 169 ? 7.495 3.762 6.881 1.00 91.44 169 PHE A N 1
ATOM 1311 C CA . PHE A 1 169 ? 8.263 2.535 6.662 1.00 91.44 169 PHE A CA 1
ATOM 1312 C C . PHE A 1 169 ? 7.785 1.785 5.423 1.00 91.44 169 PHE A C 1
ATOM 1314 O O . PHE A 1 169 ? 6.704 1.197 5.432 1.00 91.44 169 PHE A O 1
ATOM 1321 N N . VAL A 1 170 ? 8.618 1.726 4.391 1.00 94.44 170 VAL A N 1
ATOM 1322 C CA . VAL A 1 170 ? 8.355 0.962 3.168 1.00 94.44 170 VAL A CA 1
ATOM 1323 C C . VAL A 1 170 ? 9.081 -0.376 3.247 1.00 94.44 170 VAL A C 1
ATOM 1325 O O . VAL A 1 170 ? 10.260 -0.428 3.573 1.00 94.44 170 VAL A O 1
ATOM 1328 N N . THR A 1 171 ? 8.385 -1.484 2.997 1.00 95.00 171 THR A N 1
ATOM 1329 C CA . THR A 1 171 ? 8.977 -2.833 3.067 1.00 95.00 171 THR A CA 1
ATOM 1330 C C . THR A 1 171 ? 9.316 -3.320 1.665 1.00 95.00 171 THR A C 1
ATOM 1332 O O . THR A 1 171 ? 8.464 -3.264 0.788 1.00 95.00 171 THR A O 1
ATOM 1335 N N . VAL A 1 172 ? 10.521 -3.858 1.462 1.00 96.19 172 VAL A N 1
ATOM 1336 C CA . VAL A 1 172 ? 10.860 -4.550 0.206 1.00 96.19 172 VAL A CA 1
ATOM 1337 C C . VAL A 1 172 ? 10.274 -5.957 0.229 1.00 96.19 172 VAL A C 1
ATOM 1339 O O . VAL A 1 172 ? 10.764 -6.819 0.968 1.00 96.19 172 VAL A O 1
ATOM 1342 N N . PHE A 1 173 ? 9.253 -6.216 -0.584 1.00 95.88 173 PHE A N 1
ATOM 1343 C CA . PHE A 1 173 ? 8.610 -7.527 -0.640 1.00 95.88 173 PHE A CA 1
ATOM 1344 C C . PHE A 1 173 ? 9.365 -8.497 -1.554 1.00 95.88 173 PHE A C 1
ATOM 1346 O O . PHE A 1 173 ? 9.924 -8.101 -2.572 1.00 95.88 173 PHE A O 1
ATOM 1353 N N . GLN A 1 174 ? 9.387 -9.777 -1.185 1.00 95.69 174 GLN A N 1
ATOM 1354 C CA . GLN A 1 174 ? 10.014 -10.874 -1.923 1.00 95.69 174 GLN A CA 1
ATOM 1355 C C . GLN A 1 174 ? 9.068 -12.076 -1.949 1.00 95.69 174 GLN A C 1
ATOM 1357 O O . GLN A 1 174 ? 8.502 -12.431 -0.914 1.00 95.69 174 GLN A O 1
ATOM 1362 N N . ALA A 1 175 ? 8.937 -12.745 -3.098 1.00 93.81 175 ALA A N 1
ATOM 1363 C CA . ALA A 1 175 ? 7.948 -13.813 -3.290 1.00 93.81 175 ALA A CA 1
ATOM 1364 C C . ALA A 1 175 ? 8.090 -14.949 -2.264 1.00 93.81 175 ALA A C 1
ATOM 1366 O O . ALA A 1 175 ? 7.117 -15.316 -1.605 1.00 93.81 175 ALA A O 1
ATOM 1367 N N . GLY A 1 176 ? 9.322 -15.407 -2.014 1.00 93.12 176 GLY A N 1
ATOM 1368 C CA . GLY A 1 176 ? 9.603 -16.480 -1.053 1.00 93.12 176 GLY A CA 1
ATOM 1369 C C . GLY A 1 176 ? 9.357 -16.136 0.424 1.00 93.12 176 GLY A C 1
ATOM 1370 O O . GLY A 1 176 ? 9.380 -17.033 1.259 1.00 93.12 176 GLY A O 1
ATOM 1371 N N . GLN A 1 177 ? 9.133 -14.864 0.774 1.00 93.38 177 GLN A N 1
ATOM 1372 C CA . GLN A 1 177 ? 8.936 -14.401 2.161 1.00 93.38 177 GLN A CA 1
ATOM 1373 C C . GLN A 1 177 ? 7.668 -13.549 2.330 1.00 93.38 177 GLN A C 1
ATOM 1375 O O . GLN A 1 177 ? 7.473 -12.914 3.371 1.00 93.38 177 GLN A O 1
ATOM 1380 N N . LEU A 1 178 ? 6.806 -13.518 1.311 1.00 94.75 178 LEU A N 1
ATOM 1381 C CA . LEU A 1 178 ? 5.718 -12.554 1.197 1.00 94.75 178 LEU A CA 1
ATOM 1382 C C . LEU A 1 178 ? 4.771 -12.584 2.401 1.00 94.75 178 LEU A C 1
ATOM 1384 O O . LEU A 1 178 ? 4.403 -11.538 2.932 1.00 94.75 178 LEU A O 1
ATOM 1388 N N . ASN A 1 179 ? 4.391 -13.773 2.872 1.00 95.19 179 ASN A N 1
ATOM 1389 C CA . ASN A 1 179 ? 3.451 -13.904 3.982 1.00 95.19 179 ASN A CA 1
ATOM 1390 C C . ASN A 1 179 ? 4.010 -13.339 5.302 1.00 95.19 179 ASN A C 1
ATOM 1392 O O . ASN A 1 179 ? 3.328 -12.557 5.972 1.00 95.19 179 ASN A O 1
ATOM 1396 N N . GLU A 1 180 ? 5.244 -13.701 5.661 1.00 95.25 180 GLU A N 1
ATOM 1397 C CA . GLU A 1 180 ? 5.964 -13.153 6.812 1.00 95.25 180 GLU A CA 1
ATOM 1398 C C . GLU A 1 180 ? 6.163 -11.637 6.701 1.00 95.25 180 GLU A C 1
ATOM 1400 O O . GLU A 1 180 ? 5.958 -10.921 7.683 1.00 95.25 180 GLU A O 1
ATOM 1405 N N . GLN A 1 181 ? 6.539 -11.134 5.522 1.00 95.94 181 GLN A N 1
ATOM 1406 C CA . GLN A 1 181 ? 6.747 -9.702 5.288 1.00 95.94 181 GLN A CA 1
ATOM 1407 C C . GLN A 1 181 ? 5.444 -8.910 5.410 1.00 95.94 181 GLN A C 1
ATOM 1409 O O . GLN A 1 181 ? 5.413 -7.896 6.104 1.00 95.94 181 GLN A O 1
ATOM 1414 N N . LEU A 1 182 ? 4.338 -9.403 4.841 1.00 96.44 182 LEU A N 1
ATOM 1415 C CA . LEU A 1 182 ? 3.011 -8.809 5.033 1.00 96.44 182 LEU A CA 1
ATOM 1416 C C . LEU A 1 182 ? 2.612 -8.801 6.511 1.00 96.44 182 LEU A C 1
ATOM 1418 O O . LEU A 1 182 ? 2.038 -7.824 6.993 1.00 96.44 182 LEU A O 1
ATOM 1422 N N . ASN A 1 183 ? 2.916 -9.873 7.249 1.00 96.31 183 ASN A N 1
ATOM 1423 C CA . ASN A 1 183 ? 2.644 -9.935 8.681 1.00 96.31 183 ASN A CA 1
ATOM 1424 C C . ASN A 1 183 ? 3.456 -8.891 9.462 1.00 96.31 183 ASN A C 1
ATOM 1426 O O . ASN A 1 183 ? 2.881 -8.149 10.254 1.00 96.31 183 ASN A O 1
ATOM 1430 N N . ARG A 1 184 ? 4.766 -8.781 9.218 1.00 95.50 184 ARG A N 1
ATOM 1431 C CA . ARG A 1 184 ? 5.623 -7.781 9.877 1.00 95.50 184 ARG A CA 1
ATOM 1432 C C . ARG A 1 184 ? 5.239 -6.351 9.515 1.00 95.50 184 ARG A C 1
ATOM 1434 O O . ARG A 1 184 ? 5.163 -5.513 10.408 1.00 95.50 184 ARG A O 1
ATOM 1441 N N . ALA A 1 185 ? 4.937 -6.080 8.245 1.00 95.44 185 ALA A N 1
ATOM 1442 C CA . ALA A 1 185 ? 4.414 -4.787 7.812 1.00 95.44 185 ALA A CA 1
ATOM 1443 C C . ALA A 1 185 ? 3.108 -4.445 8.548 1.00 95.44 185 ALA A C 1
ATOM 1445 O O . ALA A 1 185 ? 2.968 -3.342 9.071 1.00 95.44 185 ALA A O 1
ATOM 1446 N N . SER A 1 186 ? 2.205 -5.422 8.698 1.00 97.19 186 SER A N 1
ATOM 1447 C CA . SER A 1 186 ? 0.964 -5.258 9.466 1.00 97.19 186 SER A CA 1
ATOM 1448 C C . SER A 1 186 ? 1.227 -4.960 10.943 1.00 97.19 186 SER A C 1
ATOM 1450 O O . SER A 1 186 ? 0.587 -4.066 11.493 1.00 97.19 186 SER A O 1
ATOM 1452 N N . VAL A 1 187 ? 2.181 -5.661 11.575 1.00 96.44 187 VAL A N 1
ATOM 1453 C CA . VAL A 1 187 ? 2.585 -5.396 12.968 1.00 96.44 187 VAL A CA 1
ATOM 1454 C C . VAL A 1 187 ? 3.114 -3.975 13.112 1.00 96.44 187 VAL A C 1
ATOM 1456 O O . VAL A 1 187 ? 2.608 -3.218 13.934 1.00 96.44 187 VAL A O 1
ATOM 1459 N N . ARG A 1 188 ? 4.075 -3.575 12.270 1.00 94.69 188 ARG A N 1
ATOM 1460 C CA . ARG A 1 188 ? 4.635 -2.215 12.284 1.00 94.69 188 ARG A CA 1
ATOM 1461 C C . ARG A 1 188 ? 3.551 -1.160 12.119 1.00 94.69 188 ARG A C 1
ATOM 1463 O O . ARG A 1 188 ? 3.520 -0.189 12.868 1.00 94.69 188 ARG A O 1
ATOM 1470 N N . PHE A 1 189 ? 2.648 -1.357 11.162 1.00 96.50 189 PHE A N 1
ATOM 1471 C CA . PHE A 1 189 ? 1.582 -0.407 10.877 1.00 96.50 189 PHE A CA 1
ATOM 1472 C C . PHE A 1 189 ? 0.610 -0.261 12.044 1.00 96.50 189 PHE A C 1
ATOM 1474 O O . PHE A 1 189 ? 0.335 0.851 12.502 1.00 96.50 189 PHE A O 1
ATOM 1481 N N . ILE A 1 190 ? 0.080 -1.378 12.536 1.00 97.25 190 ILE A N 1
ATOM 1482 C CA . ILE A 1 190 ? -0.935 -1.375 13.586 1.00 97.25 190 ILE A CA 1
ATOM 1483 C C . ILE A 1 190 ? -0.343 -0.938 14.920 1.00 97.25 190 ILE A C 1
ATOM 1485 O O . ILE A 1 190 ? -0.948 -0.105 15.597 1.00 97.25 190 ILE A O 1
ATOM 1489 N N . ASP A 1 191 ? 0.844 -1.422 15.278 1.00 95.38 191 ASP A N 1
ATOM 1490 C CA . ASP A 1 191 ? 1.493 -1.016 16.516 1.00 95.38 191 ASP A CA 1
ATOM 1491 C C . ASP A 1 191 ? 1.822 0.488 16.510 1.00 95.38 191 ASP A C 1
ATOM 1493 O O . ASP A 1 191 ? 1.529 1.185 17.482 1.00 95.38 191 ASP A O 1
ATOM 1497 N N . HIS A 1 192 ? 2.307 1.032 15.391 1.00 94.44 192 HIS A N 1
ATOM 1498 C CA . HIS A 1 192 ? 2.616 2.460 15.277 1.00 94.44 192 HIS A CA 1
ATOM 1499 C C . HIS A 1 192 ? 1.371 3.365 15.335 1.00 94.44 192 HIS A C 1
ATOM 1501 O O . HIS A 1 192 ? 1.422 4.480 15.862 1.00 94.44 192 HIS A O 1
ATOM 1507 N N . THR A 1 193 ? 0.238 2.914 14.790 1.00 95.38 193 THR A N 1
ATOM 1508 C CA . THR A 1 193 ? -0.932 3.782 14.574 1.00 95.38 193 THR A CA 1
ATOM 1509 C C . THR A 1 193 ? -2.020 3.652 15.638 1.00 95.38 193 THR A C 1
ATOM 1511 O O . THR A 1 193 ? -2.692 4.646 15.938 1.00 95.38 193 THR A O 1
ATOM 1514 N N . VAL A 1 194 ? -2.203 2.470 16.238 1.00 96.75 194 VAL A N 1
ATOM 1515 C CA . VAL A 1 194 ? -3.250 2.247 17.242 1.00 96.75 194 VAL A CA 1
ATOM 1516 C C . VAL A 1 194 ? -2.899 2.941 18.552 1.00 96.75 194 VAL A C 1
ATOM 1518 O O . VAL A 1 194 ? -1.843 2.726 19.149 1.00 96.75 194 VAL A O 1
ATOM 1521 N N . ARG A 1 195 ? -3.836 3.756 19.043 1.00 95.69 195 ARG A N 1
ATOM 1522 C CA . ARG A 1 195 ? -3.708 4.492 20.305 1.00 95.69 195 ARG A CA 1
ATOM 1523 C C . ARG A 1 195 ? -4.770 4.059 21.308 1.00 95.69 195 ARG A C 1
ATOM 1525 O O . ARG A 1 195 ? -5.885 3.693 20.940 1.00 95.69 195 ARG A O 1
ATOM 1532 N N . MET A 1 196 ? -4.427 4.146 22.590 1.00 95.62 196 MET A N 1
ATOM 1533 C CA . MET A 1 196 ? -5.316 3.816 23.702 1.00 95.62 196 MET A CA 1
ATOM 1534 C C . MET A 1 196 ? -5.261 4.908 24.771 1.00 95.62 196 MET A C 1
ATOM 1536 O O . MET A 1 196 ? -4.183 5.255 25.249 1.00 95.62 196 MET A O 1
ATOM 1540 N N . ASP A 1 197 ? -6.429 5.373 25.206 1.00 94.69 197 ASP A N 1
ATOM 1541 C CA . ASP A 1 197 ? -6.613 6.147 26.433 1.00 94.69 197 ASP A CA 1
ATOM 1542 C C . ASP A 1 197 ? -7.351 5.268 27.453 1.00 94.69 197 ASP A C 1
ATOM 1544 O O . ASP A 1 197 ? -8.561 5.036 27.360 1.00 94.69 197 ASP A O 1
ATOM 1548 N N . GLY A 1 198 ? -6.598 4.750 28.426 1.00 90.56 198 GLY A N 1
ATOM 1549 C CA . GLY A 1 198 ? -7.135 3.871 29.464 1.00 90.56 198 GLY A CA 1
ATOM 1550 C C . GLY A 1 198 ? -8.116 4.571 30.408 1.00 90.56 198 GLY A C 1
ATOM 1551 O O . GLY A 1 198 ? -9.068 3.934 30.856 1.00 90.56 198 GLY A O 1
ATOM 1552 N N . LYS A 1 199 ? -7.941 5.878 30.663 1.00 91.56 199 LYS A N 1
ATOM 1553 C CA . LYS A 1 199 ? -8.817 6.656 31.557 1.00 91.56 199 LYS A CA 1
ATOM 1554 C C . LYS A 1 199 ? -10.188 6.852 30.917 1.00 91.56 199 LYS A C 1
ATOM 1556 O O . LYS A 1 199 ? -11.211 6.618 31.554 1.00 91.56 199 LYS A O 1
ATOM 1561 N N . LYS A 1 200 ? -10.213 7.211 29.630 1.00 94.31 200 LYS A N 1
ATOM 1562 C CA . LYS A 1 200 ? -11.455 7.390 28.857 1.00 94.31 200 LYS A CA 1
ATOM 1563 C C . LYS A 1 200 ? -12.030 6.081 28.306 1.00 94.31 200 LYS A C 1
ATOM 1565 O O . LYS A 1 200 ? -13.098 6.103 27.699 1.00 94.31 200 LYS A O 1
ATOM 1570 N N . ARG A 1 201 ? -11.335 4.949 28.490 1.00 94.94 201 ARG A N 1
ATOM 1571 C CA . ARG A 1 201 ? -11.623 3.658 27.835 1.00 94.94 201 ARG A CA 1
ATOM 1572 C C . ARG A 1 201 ? -11.834 3.833 26.325 1.00 94.94 201 ARG A C 1
ATOM 1574 O O . ARG A 1 201 ? -12.815 3.342 25.769 1.00 94.94 201 ARG A O 1
ATOM 1581 N N . LEU A 1 202 ? -10.936 4.573 25.679 1.00 96.00 202 LEU A N 1
ATOM 1582 C CA . LEU A 1 202 ? -11.008 4.911 24.260 1.00 96.00 202 LEU A CA 1
ATOM 1583 C C . LEU A 1 202 ? -9.881 4.216 23.494 1.00 96.00 202 LEU A C 1
ATOM 1585 O O . LEU A 1 202 ? -8.711 4.335 23.851 1.00 96.00 202 LEU A O 1
ATOM 1589 N N . LEU A 1 203 ? -10.245 3.532 22.416 1.00 97.31 203 LEU A N 1
ATOM 1590 C CA . LEU A 1 203 ? -9.335 2.974 21.423 1.00 97.31 203 LEU A CA 1
ATOM 1591 C C . LEU A 1 203 ? -9.467 3.771 20.130 1.00 97.31 203 LEU A C 1
ATOM 1593 O O . LEU A 1 203 ? -10.578 4.038 19.674 1.00 97.31 203 LEU A O 1
ATOM 1597 N N . VAL A 1 204 ? -8.337 4.148 19.543 1.00 97.69 204 VAL A N 1
ATOM 1598 C CA . VAL A 1 204 ? -8.287 4.878 18.276 1.00 97.69 204 VAL A CA 1
ATOM 1599 C C . VAL A 1 204 ? -7.554 4.022 17.251 1.00 97.69 204 VAL A C 1
ATOM 1601 O O . VAL A 1 204 ? -6.364 3.749 17.405 1.00 97.69 204 VAL A O 1
ATOM 1604 N N . LEU A 1 205 ? -8.285 3.589 16.225 1.00 97.25 205 LEU A N 1
ATOM 1605 C CA . LEU A 1 205 ? -7.779 2.831 15.080 1.00 97.25 205 LEU A CA 1
ATOM 1606 C C . LEU A 1 205 ? -7.332 3.774 13.948 1.00 97.25 205 LEU A C 1
ATOM 1608 O O . LEU A 1 205 ? -7.853 4.887 13.849 1.00 97.25 205 LEU A O 1
ATOM 1612 N N . PRO A 1 206 ? -6.422 3.350 13.055 1.00 95.38 206 PRO A N 1
ATOM 1613 C CA . PRO A 1 206 ? -6.047 4.151 11.892 1.00 95.38 206 PRO A CA 1
ATOM 1614 C C . PRO A 1 206 ? -7.226 4.347 10.926 1.00 95.38 206 PRO A C 1
ATOM 1616 O O . PRO A 1 206 ? -8.071 3.463 10.773 1.00 95.38 206 PRO A O 1
ATOM 1619 N N . LYS A 1 207 ? -7.268 5.490 10.228 1.00 93.75 207 LYS A N 1
ATOM 1620 C CA . LYS A 1 207 ? -8.357 5.831 9.293 1.00 93.75 207 LYS A CA 1
ATOM 1621 C C . LYS A 1 207 ? -8.534 4.820 8.153 1.00 93.75 207 LYS A C 1
ATOM 1623 O O . LYS A 1 207 ? -9.662 4.617 7.715 1.00 93.75 207 LYS A O 1
ATOM 1628 N N . VAL A 1 208 ? -7.471 4.133 7.726 1.00 93.94 208 VAL A N 1
ATOM 1629 C CA . VAL A 1 208 ? -7.546 3.060 6.713 1.00 93.94 208 VAL A CA 1
ATOM 1630 C C . VAL A 1 208 ? -8.522 1.945 7.123 1.00 93.94 208 VAL A C 1
ATOM 1632 O O . VAL A 1 208 ? -9.303 1.463 6.305 1.00 93.94 208 VAL A O 1
ATOM 1635 N N . CYS A 1 209 ? -8.584 1.626 8.422 1.00 95.38 209 CYS A N 1
ATOM 1636 C CA . CYS A 1 209 ? -9.527 0.657 8.980 1.00 95.38 209 CYS A CA 1
ATOM 1637 C C . CYS A 1 209 ? -10.987 1.129 8.922 1.00 95.38 209 CYS A C 1
ATOM 1639 O O . CYS A 1 209 ? -11.903 0.309 8.979 1.00 95.38 209 CYS A O 1
ATOM 1641 N N . ASP A 1 210 ? -11.222 2.439 8.851 1.00 94.50 210 ASP A N 1
ATOM 1642 C CA . ASP A 1 210 ? -12.556 3.003 8.666 1.00 94.50 210 ASP A CA 1
ATOM 1643 C C . ASP A 1 210 ? -12.956 2.967 7.192 1.00 94.50 210 ASP A C 1
ATOM 1645 O O . ASP A 1 210 ? -14.007 2.420 6.851 1.00 94.50 210 ASP A O 1
ATOM 1649 N N . ILE A 1 211 ? -12.089 3.491 6.320 1.00 93.44 211 ILE A N 1
ATOM 1650 C CA . ILE A 1 211 ? -12.316 3.586 4.871 1.00 93.44 211 ILE A CA 1
ATOM 1651 C C . ILE A 1 211 ? -12.646 2.200 4.307 1.00 93.44 211 ILE A C 1
ATOM 1653 O O . ILE A 1 211 ? -13.687 2.024 3.670 1.00 93.44 211 ILE A O 1
ATOM 1657 N N . TYR A 1 212 ? -11.841 1.199 4.666 1.00 94.12 212 TYR A N 1
ATOM 1658 C CA . TYR A 1 212 ? -11.941 -0.170 4.160 1.00 94.12 212 TYR A CA 1
ATOM 1659 C C . TYR A 1 212 ? -12.457 -1.168 5.204 1.00 94.12 212 TYR A C 1
ATOM 1661 O O . TYR A 1 212 ? -12.121 -2.346 5.189 1.00 94.12 212 TYR A O 1
ATOM 1669 N N . ARG A 1 213 ? -13.313 -0.726 6.135 1.00 93.69 213 ARG A N 1
ATOM 1670 C CA . ARG A 1 213 ? -13.832 -1.559 7.248 1.00 93.69 213 ARG A CA 1
ATOM 1671 C C . ARG A 1 213 ? -14.401 -2.922 6.833 1.00 93.69 213 ARG A C 1
ATOM 1673 O O . ARG A 1 213 ? -14.390 -3.850 7.641 1.00 93.69 213 ARG A O 1
ATOM 1680 N N . ALA A 1 214 ? -14.940 -3.011 5.616 1.00 94.75 214 ALA A N 1
ATOM 1681 C CA . ALA A 1 214 ? -15.507 -4.234 5.060 1.00 94.75 214 ALA A CA 1
ATOM 1682 C C . ALA A 1 214 ? -14.451 -5.323 4.804 1.00 94.75 214 ALA A C 1
ATOM 1684 O O . ALA A 1 214 ? -14.801 -6.495 4.880 1.00 94.75 214 ALA A O 1
ATOM 1685 N N . ASP A 1 215 ? -13.180 -4.955 4.621 1.00 95.12 215 ASP A N 1
ATOM 1686 C CA . ASP A 1 215 ? -12.075 -5.906 4.448 1.00 95.12 215 ASP A CA 1
ATOM 1687 C C . ASP A 1 215 ? -11.725 -6.640 5.752 1.00 95.12 215 ASP A C 1
ATOM 1689 O O . ASP A 1 215 ? -11.163 -7.732 5.726 1.00 95.12 215 ASP A O 1
ATOM 1693 N N . PHE A 1 216 ? -12.033 -6.044 6.910 1.00 93.88 216 PHE A N 1
ATOM 1694 C CA . PHE A 1 216 ? -11.610 -6.572 8.212 1.00 93.88 216 PHE A CA 1
ATOM 1695 C C . PHE A 1 216 ? -12.681 -7.418 8.893 1.00 93.88 216 PHE A C 1
ATOM 1697 O O . PHE A 1 216 ? -12.364 -8.343 9.632 1.00 93.88 216 PHE A O 1
ATOM 1704 N N . SER A 1 217 ? -13.961 -7.082 8.722 1.00 91.38 217 SER A N 1
ATOM 1705 C CA . SER A 1 217 ? -15.037 -7.825 9.382 1.00 91.38 217 SER A CA 1
ATOM 1706 C C . SER A 1 217 ? -16.364 -7.676 8.651 1.00 91.38 217 SER A C 1
ATOM 1708 O O . SER A 1 217 ? -16.745 -6.567 8.273 1.00 91.38 217 SER A O 1
ATOM 1710 N N . ALA A 1 218 ? -17.126 -8.770 8.566 1.00 88.62 218 ALA A N 1
ATOM 1711 C CA . ALA A 1 218 ? -18.485 -8.756 8.022 1.00 88.62 218 ALA A CA 1
ATOM 1712 C C . ALA A 1 218 ? -19.426 -7.838 8.824 1.00 88.62 218 ALA A C 1
ATOM 1714 O O . ALA A 1 218 ? -20.264 -7.148 8.248 1.00 88.62 218 ALA A O 1
ATOM 1715 N N . ALA A 1 219 ? -19.238 -7.772 10.148 1.00 88.12 219 ALA A N 1
ATOM 1716 C CA . ALA A 1 219 ? -20.015 -6.907 11.033 1.00 88.12 219 ALA A CA 1
ATOM 1717 C C . ALA A 1 219 ? -19.737 -5.411 10.817 1.00 88.12 219 ALA A C 1
ATOM 1719 O O . ALA A 1 219 ? -20.536 -4.581 11.241 1.00 88.12 219 ALA A O 1
ATOM 1720 N N . LYS A 1 220 ? -18.603 -5.056 10.189 1.00 90.06 220 LYS A N 1
ATOM 1721 C CA . LYS A 1 220 ? -18.210 -3.671 9.893 1.00 90.06 220 LYS A CA 1
ATOM 1722 C C . LYS A 1 220 ? -18.343 -2.773 11.129 1.00 90.06 220 LYS A C 1
ATOM 1724 O O . LYS A 1 220 ? -18.864 -1.664 11.027 1.00 90.06 220 LYS A O 1
ATOM 1729 N N . THR A 1 221 ? -17.885 -3.239 12.296 1.00 92.94 221 THR A N 1
ATOM 1730 C CA . THR A 1 221 ? -17.857 -2.457 13.547 1.00 92.94 221 THR A CA 1
ATOM 1731 C C . THR A 1 221 ? -16.426 -2.240 14.024 1.00 92.94 221 THR A C 1
ATOM 1733 O O . THR A 1 221 ? -15.541 -3.047 13.764 1.00 92.94 221 THR A O 1
ATOM 1736 N N . GLY A 1 222 ? -16.184 -1.152 14.759 1.00 93.31 222 GLY A N 1
ATOM 1737 C CA . GLY A 1 222 ? -14.839 -0.796 15.216 1.00 93.31 222 GLY A CA 1
ATOM 1738 C C . GLY A 1 222 ? -14.306 -1.808 16.214 1.00 93.31 222 GLY A C 1
ATOM 1739 O O . GLY A 1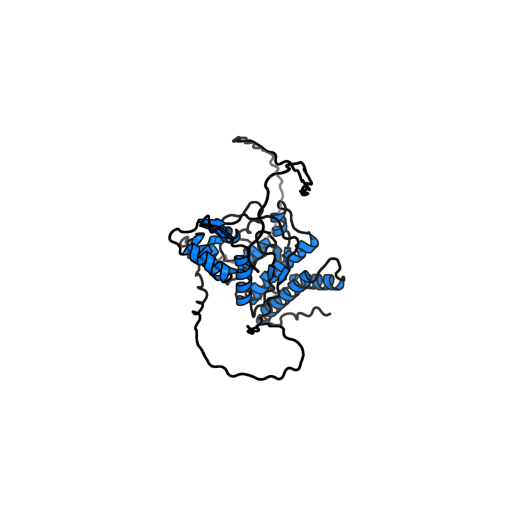 222 ? -13.115 -2.090 16.231 1.00 93.31 222 GLY A O 1
ATOM 1740 N N . ARG A 1 223 ? -15.203 -2.423 16.987 1.00 93.00 223 ARG A N 1
ATOM 1741 C CA . ARG A 1 223 ? -14.857 -3.485 17.925 1.00 93.00 223 ARG A CA 1
ATOM 1742 C C . ARG A 1 223 ? -14.371 -4.743 17.209 1.00 93.00 223 ARG A C 1
ATOM 1744 O O . ARG A 1 223 ? -13.355 -5.295 17.618 1.00 93.00 223 ARG A O 1
ATOM 1751 N N . GLU A 1 224 ? -15.053 -5.175 16.148 1.00 94.56 224 GLU A N 1
ATOM 1752 C CA . GLU A 1 224 ? -14.607 -6.335 15.364 1.00 94.56 224 GLU A CA 1
ATOM 1753 C C . GLU A 1 224 ? -13.323 -6.025 14.586 1.00 94.56 224 GLU A C 1
ATOM 1755 O O . GLU A 1 224 ? -12.392 -6.825 14.613 1.00 94.56 224 GLU A O 1
ATOM 1760 N N . THR A 1 225 ? -13.199 -4.828 14.000 1.00 96.06 225 THR A N 1
ATOM 1761 C CA . THR A 1 225 ? -11.937 -4.397 13.378 1.00 96.06 225 THR A CA 1
ATOM 1762 C C . THR A 1 225 ? -10.784 -4.389 14.387 1.00 96.06 225 THR A C 1
ATOM 1764 O O . THR A 1 225 ? -9.708 -4.898 14.093 1.00 96.06 225 THR A O 1
ATOM 1767 N N . MET A 1 226 ? -11.011 -3.896 15.609 1.00 96.00 226 MET A N 1
ATOM 1768 C CA . MET A 1 226 ? -10.008 -3.921 16.677 1.00 96.00 226 MET A CA 1
ATOM 1769 C C . MET A 1 226 ? -9.586 -5.351 17.031 1.00 96.00 226 MET A C 1
ATOM 1771 O O . MET A 1 226 ? -8.398 -5.592 17.220 1.00 96.00 226 MET A O 1
ATOM 1775 N N . LYS A 1 227 ? -10.514 -6.317 17.088 1.00 94.88 227 LYS A N 1
ATOM 1776 C CA . LYS A 1 227 ? -10.160 -7.726 17.336 1.00 94.88 227 LYS A CA 1
ATOM 1777 C C . LYS A 1 227 ? -9.229 -8.288 16.262 1.00 94.88 227 LYS A C 1
ATOM 1779 O O . LYS A 1 227 ? -8.327 -9.048 16.595 1.00 94.88 227 LYS A O 1
ATOM 1784 N N . VAL A 1 228 ? -9.410 -7.895 15.001 1.00 96.00 228 VAL A N 1
ATOM 1785 C CA . VAL A 1 228 ? -8.472 -8.252 13.925 1.00 96.00 228 VAL A CA 1
ATOM 1786 C C . VAL A 1 228 ? -7.116 -7.589 14.159 1.00 96.00 228 VAL A C 1
ATOM 1788 O O . VAL A 1 228 ? -6.093 -8.270 14.126 1.00 96.00 228 VAL A O 1
ATOM 1791 N N . CYS A 1 229 ? -7.105 -6.291 14.478 1.00 96.38 229 CYS A N 1
ATOM 1792 C CA . CYS A 1 229 ? -5.882 -5.542 14.768 1.00 96.38 229 CYS A CA 1
ATOM 1793 C C . CYS A 1 229 ? -5.100 -6.089 15.975 1.00 96.38 229 CYS A C 1
ATOM 1795 O O . CYS A 1 229 ? -3.881 -5.969 15.985 1.00 96.38 229 CYS A O 1
ATOM 1797 N N . LEU A 1 230 ? -5.746 -6.733 16.960 1.00 95.81 230 LEU A N 1
ATOM 1798 C CA . LEU A 1 230 ? -5.053 -7.337 18.110 1.00 95.81 230 LEU A CA 1
ATOM 1799 C C . LEU A 1 230 ? -3.944 -8.313 17.686 1.00 95.81 230 LEU A C 1
ATOM 1801 O O . LEU A 1 230 ? -2.925 -8.396 18.361 1.00 95.81 230 LEU A O 1
ATOM 1805 N N . ARG A 1 231 ? -4.111 -9.018 16.559 1.00 95.38 231 ARG A N 1
ATOM 1806 C CA . ARG A 1 231 ? -3.118 -9.979 16.042 1.00 95.38 231 ARG A CA 1
ATOM 1807 C C . ARG A 1 231 ? -1.813 -9.319 15.584 1.00 95.38 231 ARG A C 1
ATOM 1809 O O . ARG A 1 231 ? -0.825 -10.018 15.390 1.00 95.38 231 ARG A O 1
ATOM 1816 N N . PHE A 1 232 ? -1.828 -8.002 15.398 1.00 96.81 232 PHE A N 1
ATOM 1817 C CA . PHE A 1 232 ? -0.727 -7.209 14.859 1.00 96.81 232 PHE A CA 1
ATOM 1818 C C . PHE A 1 232 ? -0.184 -6.195 15.875 1.00 96.81 232 PHE A C 1
ATOM 1820 O O . PHE A 1 232 ? 0.473 -5.234 15.499 1.00 96.81 232 PHE A O 1
ATOM 1827 N N . LEU A 1 233 ? -0.480 -6.367 17.162 1.00 96.19 233 LEU A N 1
ATOM 1828 C CA . LEU A 1 233 ? 0.094 -5.535 18.217 1.00 96.19 233 LEU A CA 1
ATOM 1829 C C . LEU A 1 233 ? 1.278 -6.239 18.865 1.00 96.19 233 LEU A C 1
ATOM 1831 O O . LEU A 1 233 ? 1.257 -7.456 19.058 1.00 96.19 233 LEU A O 1
ATOM 1835 N N . GLU A 1 234 ? 2.271 -5.462 19.289 1.00 94.38 234 GLU A N 1
ATOM 1836 C CA . GLU A 1 234 ? 3.317 -5.994 20.152 1.00 94.38 234 GLU A CA 1
ATOM 1837 C C . GLU A 1 234 ? 2.748 -6.425 21.505 1.00 94.38 234 GLU A C 1
ATOM 1839 O O . GLU A 1 234 ? 1.763 -5.867 21.999 1.00 94.38 234 GLU A O 1
ATOM 1844 N N . ARG A 1 235 ? 3.402 -7.404 22.141 1.00 94.44 235 ARG A N 1
ATOM 1845 C CA . ARG A 1 235 ? 2.902 -8.079 23.346 1.00 94.44 235 ARG A CA 1
ATOM 1846 C C . ARG A 1 235 ? 2.426 -7.113 24.432 1.00 94.44 235 ARG A C 1
ATOM 1848 O O . ARG A 1 235 ? 1.309 -7.251 24.918 1.00 94.44 235 ARG A O 1
ATOM 1855 N N . ALA A 1 236 ? 3.233 -6.112 24.780 1.00 94.94 236 ALA A N 1
ATOM 1856 C CA . ALA A 1 236 ? 2.893 -5.171 25.847 1.00 94.94 236 ALA A CA 1
ATOM 1857 C C . ALA A 1 236 ? 1.637 -4.335 25.523 1.00 94.94 236 ALA A C 1
ATOM 1859 O O . ALA A 1 236 ? 0.792 -4.095 26.389 1.00 94.94 236 ALA A O 1
ATOM 1860 N N . LYS A 1 237 ? 1.483 -3.896 24.266 1.00 95.56 237 LYS A N 1
ATOM 1861 C CA . LYS A 1 237 ? 0.310 -3.130 23.818 1.00 95.56 237 LYS A CA 1
ATOM 1862 C C . LYS A 1 237 ? -0.914 -4.037 23.675 1.00 95.56 237 LYS A C 1
ATOM 1864 O O . LYS A 1 237 ? -2.009 -3.653 24.092 1.00 95.56 237 LYS A O 1
ATOM 1869 N N . TRP A 1 238 ? -0.716 -5.251 23.166 1.00 96.69 238 TRP A N 1
ATOM 1870 C CA . TRP A 1 238 ? -1.733 -6.293 23.075 1.00 96.69 238 TRP A CA 1
ATOM 1871 C C . TRP A 1 238 ? -2.324 -6.641 24.444 1.00 96.69 238 TRP A C 1
ATOM 1873 O O . TRP A 1 238 ? -3.546 -6.636 24.576 1.00 96.69 238 TRP A O 1
ATOM 1883 N N . GLU A 1 239 ? -1.495 -6.886 25.466 1.00 96.06 239 GLU A N 1
ATOM 1884 C CA . GLU A 1 239 ? -1.952 -7.229 26.822 1.00 96.06 239 GLU A CA 1
ATOM 1885 C C . GLU A 1 239 ? -2.856 -6.119 27.376 1.00 96.06 239 GLU A C 1
ATOM 1887 O O . GLU A 1 239 ? -3.988 -6.375 27.791 1.00 96.06 239 GLU A O 1
ATOM 1892 N N . ARG A 1 240 ? -2.406 -4.861 27.294 1.00 95.12 240 ARG A N 1
ATOM 1893 C CA . ARG A 1 240 ? -3.158 -3.697 27.787 1.00 95.12 240 ARG A CA 1
ATOM 1894 C C . ARG A 1 240 ? -4.504 -3.518 27.083 1.00 95.12 240 ARG A C 1
ATOM 1896 O O . ARG A 1 240 ? -5.519 -3.300 27.747 1.00 95.12 240 ARG A O 1
ATOM 1903 N N . ILE A 1 241 ? -4.531 -3.607 25.753 1.00 95.75 241 ILE A N 1
ATOM 1904 C CA . ILE A 1 241 ? -5.767 -3.425 24.978 1.00 95.75 241 ILE A CA 1
ATOM 1905 C C . ILE A 1 241 ? -6.709 -4.621 25.159 1.00 95.75 241 ILE A C 1
ATOM 1907 O O . ILE A 1 241 ? -7.920 -4.427 25.276 1.00 95.75 241 ILE A O 1
ATOM 1911 N N . SER A 1 242 ? -6.179 -5.842 25.248 1.00 94.88 242 SER A N 1
ATOM 1912 C CA . SER A 1 242 ? -6.975 -7.050 25.496 1.00 94.88 242 SER A CA 1
ATOM 1913 C C . SER A 1 242 ? -7.664 -6.991 26.858 1.00 94.88 242 SER A C 1
ATOM 1915 O O . SER A 1 242 ? -8.870 -7.222 26.942 1.00 94.88 242 SER A O 1
ATOM 1917 N N . TRP A 1 243 ? -6.944 -6.569 27.901 1.00 93.56 243 TRP A N 1
ATOM 1918 C CA . TRP A 1 243 ? -7.525 -6.306 29.220 1.00 93.56 243 TRP A CA 1
ATOM 1919 C C . TRP A 1 243 ? -8.625 -5.243 29.173 1.00 93.56 243 TRP A C 1
ATOM 1921 O O . TRP A 1 243 ? -9.700 -5.425 29.750 1.00 93.56 243 TRP A O 1
ATOM 1931 N N . LEU A 1 244 ? -8.404 -4.145 28.443 1.00 93.88 244 LEU A N 1
ATOM 1932 C CA . LEU A 1 244 ? -9.415 -3.101 28.282 1.00 93.88 244 LEU A CA 1
ATOM 1933 C C . LEU A 1 244 ? -10.681 -3.632 27.586 1.00 93.88 244 LEU A C 1
ATOM 1935 O O . LEU A 1 244 ? -11.792 -3.301 28.003 1.00 93.88 244 LEU A O 1
ATOM 1939 N N . MET A 1 245 ? -10.514 -4.463 26.556 1.00 92.88 245 MET A N 1
ATOM 1940 C CA . MET A 1 245 ? -11.591 -5.061 25.760 1.00 92.88 245 MET A CA 1
ATOM 1941 C C . MET A 1 245 ? -12.395 -6.135 26.508 1.00 92.88 245 MET A C 1
ATOM 1943 O O . MET A 1 245 ? -13.581 -6.303 26.207 1.00 92.88 245 MET A O 1
ATOM 1947 N N . ALA A 1 246 ? -11.763 -6.844 27.450 1.00 91.56 246 ALA A N 1
ATOM 1948 C CA . ALA A 1 246 ? -12.377 -7.879 28.285 1.00 91.56 246 ALA A CA 1
ATOM 1949 C C . ALA A 1 246 ? -13.083 -7.325 29.537 1.00 91.56 246 ALA A C 1
ATOM 1951 O O . ALA A 1 246 ? -13.889 -8.024 30.148 1.00 91.56 246 ALA A O 1
ATOM 1952 N N . GLY A 1 247 ? -12.795 -6.081 29.933 1.00 88.38 247 GLY A N 1
ATOM 1953 C CA . GLY A 1 247 ? -13.428 -5.457 31.096 1.00 88.38 247 GLY A CA 1
ATOM 1954 C C . GLY A 1 247 ? -14.950 -5.293 30.954 1.00 88.38 247 GLY A C 1
ATOM 1955 O O . GLY A 1 247 ? -15.471 -5.163 29.848 1.00 88.38 247 GLY A O 1
ATOM 1956 N N . ALA A 1 248 ? -15.653 -5.212 32.091 1.00 82.88 248 ALA A N 1
ATOM 1957 C CA . ALA A 1 248 ? -17.123 -5.193 32.166 1.00 82.88 248 ALA A CA 1
ATOM 1958 C C . ALA A 1 248 ? -17.803 -4.111 31.299 1.00 82.88 248 ALA A C 1
ATOM 1960 O O . ALA A 1 248 ? -18.896 -4.323 30.780 1.00 82.88 248 ALA A O 1
ATOM 1961 N N . LYS A 1 249 ? -17.153 -2.953 31.113 1.00 89.44 249 LYS A N 1
ATOM 1962 C CA . LYS A 1 249 ? -17.628 -1.874 30.234 1.00 89.44 249 LYS A CA 1
ATOM 1963 C C . LYS A 1 249 ? -16.840 -1.865 28.927 1.00 89.44 249 LYS A C 1
ATOM 1965 O O . LYS A 1 249 ? -15.643 -1.582 28.942 1.00 89.44 249 LYS A O 1
ATOM 1970 N N . ALA A 1 250 ? -17.497 -2.093 27.793 1.00 87.69 250 ALA A N 1
ATOM 1971 C CA . ALA A 1 250 ? -16.831 -2.062 26.491 1.00 87.69 250 ALA A CA 1
ATOM 1972 C C . ALA A 1 250 ? -16.149 -0.696 26.227 1.00 87.69 250 ALA A C 1
ATOM 1974 O O . ALA A 1 250 ? -16.745 0.344 26.528 1.00 87.69 250 ALA A O 1
ATOM 1975 N N . PRO A 1 251 ? -14.910 -0.669 25.694 1.00 94.31 251 PRO A N 1
ATOM 1976 C CA . PRO A 1 251 ? -14.267 0.581 25.313 1.00 94.31 251 PRO A CA 1
ATOM 1977 C C . PRO A 1 251 ? -14.947 1.208 24.091 1.00 94.31 251 PRO A C 1
ATOM 1979 O O . PRO A 1 251 ? -15.455 0.509 23.211 1.00 94.31 251 PRO A O 1
ATOM 1982 N N . SER A 1 252 ? -14.921 2.538 24.019 1.00 95.50 252 SER A N 1
ATOM 1983 C CA . SER A 1 252 ? -15.294 3.265 22.806 1.00 95.50 252 SER A CA 1
ATOM 1984 C C . SER A 1 252 ? -14.208 3.058 21.752 1.00 95.50 252 SER A C 1
ATOM 1986 O O . SER A 1 252 ? -13.024 3.164 22.068 1.00 95.50 252 SER A O 1
ATOM 1988 N N . VAL A 1 253 ? -14.594 2.771 20.508 1.00 96.88 253 VAL A N 1
ATOM 1989 C CA . VAL A 1 253 ? -13.656 2.658 19.383 1.00 96.88 253 VAL A CA 1
ATOM 1990 C C . VAL A 1 253 ? -13.925 3.791 18.404 1.00 96.88 253 VAL A C 1
ATOM 1992 O O . VAL A 1 253 ? -15.022 3.891 17.855 1.00 96.88 253 VAL A O 1
ATOM 1995 N N . LYS A 1 254 ? -12.917 4.631 18.187 1.00 96.88 254 LYS A N 1
ATOM 1996 C CA . LYS A 1 254 ? -12.915 5.715 17.201 1.00 96.88 254 LYS A CA 1
ATOM 1997 C C . LYS A 1 254 ? -11.821 5.478 16.163 1.00 96.88 254 LYS A C 1
ATOM 1999 O O . LYS A 1 254 ? -10.983 4.592 16.320 1.00 96.88 254 LYS A O 1
ATOM 2004 N N . TYR A 1 255 ? -11.832 6.285 15.112 1.00 95.25 255 TYR A N 1
ATOM 2005 C CA . TYR A 1 255 ? -10.815 6.270 14.067 1.00 95.25 255 TYR A CA 1
ATOM 2006 C C . TYR A 1 255 ? -10.066 7.600 14.054 1.00 95.25 255 TYR A C 1
ATOM 2008 O O . TYR A 1 255 ? -10.655 8.639 14.353 1.00 95.25 255 TYR A O 1
ATOM 2016 N N . SER A 1 256 ? -8.772 7.563 13.745 1.00 93.75 256 SER A N 1
ATOM 2017 C CA . SER A 1 256 ? -7.969 8.769 13.556 1.00 93.75 256 SER A CA 1
ATOM 2018 C C . SER A 1 256 ? -8.449 9.562 12.339 1.00 93.75 256 SER A C 1
ATOM 2020 O O . SER A 1 256 ? -9.081 9.010 11.440 1.00 93.75 256 SER A O 1
ATOM 2022 N N . SER A 1 257 ? -8.144 10.856 12.290 1.00 89.00 257 SER A N 1
ATOM 2023 C CA . SER A 1 257 ? -8.350 11.661 11.082 1.00 89.00 257 SER A CA 1
ATOM 2024 C C . SER A 1 257 ? -7.266 11.358 10.044 1.00 89.00 257 SER A C 1
ATOM 2026 O O . SER A 1 257 ? -6.111 11.107 10.403 1.00 89.00 257 SER A O 1
ATOM 2028 N N . MET A 1 258 ? -7.633 11.399 8.761 1.00 83.56 258 MET A N 1
ATOM 2029 C CA . MET A 1 258 ? -6.653 11.351 7.674 1.00 83.56 258 MET A CA 1
ATOM 2030 C C . MET A 1 258 ? -5.896 12.677 7.618 1.00 83.56 258 MET A C 1
ATOM 2032 O O . MET A 1 258 ? -6.509 13.737 7.740 1.00 83.56 258 MET A O 1
ATOM 2036 N N . ARG A 1 259 ? -4.582 12.621 7.421 1.00 82.88 259 ARG A N 1
ATOM 2037 C CA . ARG A 1 259 ? -3.734 13.791 7.211 1.00 82.88 259 ARG A CA 1
ATOM 2038 C C . ARG A 1 259 ? -3.252 13.787 5.766 1.00 82.88 259 ARG A C 1
ATOM 2040 O O . ARG A 1 259 ? -2.440 12.944 5.401 1.00 82.88 259 ARG A O 1
ATOM 2047 N N . ALA A 1 260 ? -3.703 14.748 4.966 1.00 80.62 260 ALA A N 1
ATOM 2048 C CA . ALA A 1 260 ? -3.139 15.023 3.642 1.00 80.62 260 ALA A CA 1
ATOM 2049 C C . ALA A 1 260 ? -1.829 15.826 3.785 1.00 80.62 260 ALA A C 1
ATOM 2051 O O . ALA A 1 260 ? -1.695 16.954 3.324 1.00 80.62 260 ALA A O 1
ATOM 2052 N N . LYS A 1 261 ? -0.898 15.261 4.555 1.00 85.88 261 LYS A N 1
ATOM 2053 C CA . LYS A 1 261 ? 0.470 15.736 4.753 1.00 85.88 261 LYS A CA 1
ATOM 2054 C C . LYS A 1 261 ? 1.372 14.526 4.594 1.00 85.88 261 LYS A C 1
ATOM 2056 O O . LYS A 1 261 ? 1.059 13.475 5.158 1.00 85.88 261 LYS A O 1
ATOM 2061 N N . CYS A 1 262 ? 2.449 14.677 3.838 1.00 89.06 262 CYS A N 1
ATOM 2062 C CA . CYS A 1 262 ? 3.414 13.614 3.598 1.00 89.06 262 CYS A CA 1
ATOM 2063 C C . CYS A 1 262 ? 4.531 13.660 4.649 1.00 89.06 262 CYS A C 1
ATOM 2065 O O . CYS A 1 262 ? 4.818 14.722 5.204 1.00 89.06 262 CYS A O 1
ATOM 2067 N N . HIS A 1 263 ? 5.156 12.518 4.924 1.00 88.50 263 HIS A N 1
ATOM 2068 C CA . HIS A 1 263 ? 6.469 12.503 5.566 1.00 88.50 263 HIS A CA 1
ATOM 2069 C C . HIS A 1 263 ? 7.495 13.178 4.652 1.00 88.50 263 HIS A C 1
ATOM 2071 O O . HIS A 1 263 ? 7.407 13.057 3.431 1.00 88.50 263 HIS A O 1
ATOM 2077 N N . GLU A 1 264 ? 8.477 13.860 5.241 1.00 81.88 264 GLU A N 1
ATOM 2078 C CA . GLU A 1 264 ? 9.599 14.445 4.490 1.00 81.88 264 GLU A CA 1
ATOM 2079 C C . GLU A 1 264 ? 10.465 13.361 3.845 1.00 81.88 264 GLU A C 1
ATOM 2081 O O . GLU A 1 264 ? 10.973 13.530 2.741 1.00 81.88 264 GLU A O 1
ATOM 2086 N N . THR A 1 265 ? 10.613 12.230 4.536 1.00 83.44 265 THR A N 1
ATOM 2087 C CA . THR A 1 265 ? 11.370 11.075 4.065 1.00 83.44 265 THR A CA 1
ATOM 2088 C C . THR A 1 265 ? 10.626 9.788 4.391 1.00 83.44 265 THR A C 1
ATOM 2090 O O . THR A 1 265 ? 9.984 9.656 5.436 1.00 83.44 265 THR A O 1
ATOM 2093 N N . LEU A 1 266 ? 10.714 8.826 3.477 1.00 90.44 266 LEU A N 1
ATOM 2094 C CA . LEU A 1 266 ? 10.307 7.449 3.717 1.00 90.44 266 LEU A CA 1
ATOM 2095 C C . LEU A 1 266 ? 11.560 6.603 3.913 1.00 90.44 266 LEU A C 1
ATOM 2097 O O . LEU A 1 266 ? 12.590 6.842 3.286 1.00 90.44 266 LEU A O 1
ATOM 2101 N N . CYS A 1 267 ? 11.467 5.606 4.782 1.00 90.19 267 CYS A N 1
ATOM 2102 C CA . CYS A 1 267 ? 12.566 4.714 5.113 1.00 90.19 267 CYS A CA 1
ATOM 2103 C C . CYS A 1 267 ? 12.295 3.327 4.543 1.00 90.19 267 CYS A C 1
ATOM 2105 O O . CYS A 1 267 ? 11.262 2.716 4.837 1.00 90.19 267 CYS A O 1
ATOM 2107 N N . LEU A 1 268 ? 13.256 2.802 3.787 1.00 91.88 268 LEU A N 1
ATOM 2108 C CA . LEU A 1 268 ? 13.209 1.432 3.302 1.00 91.88 268 LEU A CA 1
ATOM 2109 C C . LEU A 1 268 ? 13.601 0.460 4.418 1.00 91.88 268 LEU A C 1
ATOM 2111 O O . LEU A 1 268 ? 14.647 0.609 5.049 1.00 91.88 268 LEU A O 1
ATOM 2115 N N . ILE A 1 269 ? 12.783 -0.565 4.643 1.00 87.69 269 ILE A N 1
ATOM 2116 C CA . ILE A 1 269 ? 13.102 -1.671 5.537 1.00 87.69 269 ILE A CA 1
ATOM 2117 C C . ILE A 1 269 ? 13.339 -2.938 4.727 1.00 87.69 269 ILE A C 1
ATOM 2119 O O . ILE A 1 269 ? 12.438 -3.493 4.089 1.00 87.69 269 ILE A O 1
ATOM 2123 N N . GLU A 1 270 ? 14.566 -3.439 4.832 1.00 77.06 270 GLU A N 1
ATOM 2124 C CA . GLU A 1 270 ? 14.903 -4.791 4.424 1.00 77.06 270 GLU A CA 1
ATOM 2125 C C . GLU A 1 270 ? 14.602 -5.753 5.571 1.00 77.06 270 GLU A C 1
ATOM 2127 O O . GLU A 1 270 ? 15.398 -5.929 6.495 1.00 77.06 270 GLU A O 1
ATOM 2132 N N . ASP A 1 271 ? 13.452 -6.414 5.504 1.00 68.19 271 ASP A N 1
ATOM 2133 C CA .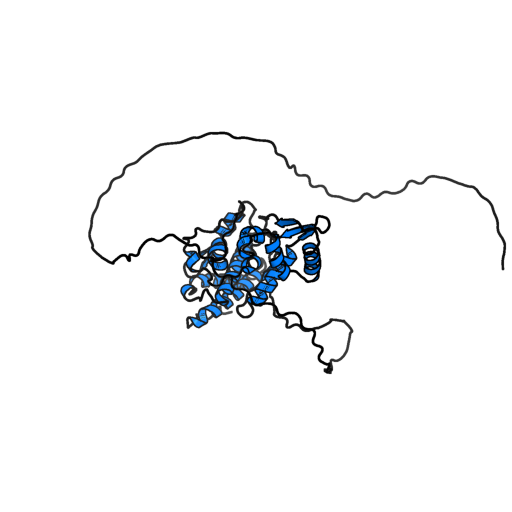 ASP A 1 271 ? 13.175 -7.526 6.402 1.00 68.19 271 ASP A CA 1
ATOM 2134 C C . ASP A 1 271 ? 14.045 -8.726 6.007 1.00 68.19 271 ASP A C 1
ATOM 2136 O O . ASP A 1 271 ? 13.609 -9.612 5.269 1.00 68.19 271 ASP A O 1
ATOM 2140 N N . LYS A 1 272 ? 15.292 -8.763 6.480 1.00 56.03 272 LYS A N 1
ATOM 2141 C CA . LYS A 1 272 ? 16.091 -9.986 6.417 1.00 56.03 272 LYS A CA 1
ATOM 2142 C C . LYS A 1 272 ? 15.497 -10.963 7.421 1.00 56.03 272 LYS A C 1
ATOM 2144 O O . LYS A 1 272 ? 15.301 -10.608 8.582 1.00 56.03 272 LYS A O 1
ATOM 2149 N N . LEU A 1 273 ? 15.201 -12.185 6.982 1.00 44.97 273 LEU A N 1
ATOM 2150 C CA . LEU A 1 273 ? 14.863 -13.282 7.881 1.00 44.97 273 LEU A CA 1
ATOM 2151 C C . LEU A 1 273 ? 16.082 -13.533 8.786 1.00 44.97 273 LEU A C 1
ATOM 2153 O O . LEU A 1 273 ? 16.975 -14.310 8.459 1.00 44.97 273 LEU A O 1
ATOM 2157 N N . THR A 1 274 ? 16.168 -12.854 9.927 1.00 33.41 274 THR A N 1
ATOM 2158 C CA . THR A 1 274 ? 16.972 -13.360 11.028 1.00 33.41 274 THR A CA 1
ATOM 2159 C C . THR A 1 274 ? 16.187 -14.535 11.591 1.00 33.41 274 THR A C 1
ATOM 2161 O O . THR A 1 274 ? 15.179 -14.378 12.275 1.00 33.41 274 THR A O 1
ATOM 2164 N N . THR A 1 275 ? 16.624 -15.753 11.261 1.00 28.11 275 THR A N 1
ATOM 2165 C CA . THR A 1 275 ? 16.316 -16.936 12.077 1.00 28.11 275 THR A CA 1
ATOM 2166 C C . THR A 1 275 ? 16.441 -16.558 13.555 1.00 28.11 275 THR A C 1
ATOM 2168 O O . THR A 1 275 ? 17.419 -15.882 13.898 1.00 28.11 275 THR A O 1
ATOM 2171 N N . PRO A 1 276 ? 15.513 -16.969 14.437 1.00 29.61 276 PRO A N 1
ATOM 2172 C CA . PRO A 1 276 ? 15.549 -16.573 15.834 1.00 29.61 276 PRO A CA 1
ATOM 2173 C C . PRO A 1 276 ? 16.743 -17.254 16.505 1.00 29.61 276 PRO A C 1
ATOM 2175 O O . PRO A 1 276 ? 16.658 -18.382 16.984 1.00 29.61 276 PRO A O 1
ATOM 2178 N N . ARG A 1 277 ? 17.894 -16.581 16.531 1.00 27.95 277 ARG A N 1
ATOM 2179 C CA . ARG A 1 277 ? 18.938 -16.898 17.496 1.00 27.95 277 ARG A CA 1
ATOM 2180 C C . ARG A 1 277 ? 18.570 -16.165 18.770 1.00 27.95 277 ARG A C 1
ATOM 2182 O O . ARG A 1 277 ? 18.691 -14.948 18.848 1.00 27.95 277 ARG A O 1
ATOM 2189 N N . ASN A 1 278 ? 18.141 -16.935 19.767 1.00 38.28 278 ASN A N 1
ATOM 2190 C CA . ASN A 1 278 ? 18.375 -16.585 21.159 1.00 38.28 278 ASN A CA 1
ATOM 2191 C C . ASN A 1 278 ? 19.850 -16.178 21.284 1.00 38.28 278 ASN A C 1
ATOM 2193 O O . ASN A 1 278 ? 20.735 -17.028 21.289 1.00 38.28 278 ASN A O 1
ATOM 2197 N N . ALA A 1 279 ? 20.110 -14.880 21.316 1.00 25.75 279 ALA A N 1
ATOM 2198 C CA . ALA A 1 279 ? 21.407 -14.320 21.632 1.00 25.75 279 ALA A CA 1
ATOM 2199 C C . ALA A 1 279 ? 21.144 -13.151 22.572 1.00 25.75 279 ALA A C 1
ATOM 2201 O O . ALA A 1 279 ? 20.931 -12.012 22.165 1.00 25.75 279 ALA A O 1
ATOM 2202 N N . VAL A 1 280 ? 21.095 -13.491 23.857 1.00 27.42 280 VAL A N 1
ATOM 2203 C CA . VAL A 1 280 ? 21.325 -12.541 24.937 1.00 27.42 280 VAL A CA 1
ATOM 2204 C C . VAL A 1 280 ? 22.709 -11.945 24.687 1.00 27.42 280 VAL A C 1
ATOM 2206 O O . VAL A 1 280 ? 23.706 -12.662 24.725 1.00 27.42 280 VAL A O 1
ATOM 2209 N N . ILE A 1 281 ? 22.768 -10.653 24.373 1.00 26.59 281 ILE A N 1
ATOM 2210 C CA . ILE A 1 281 ? 24.027 -9.916 24.322 1.00 26.59 281 ILE A CA 1
ATOM 2211 C C . ILE A 1 281 ? 24.296 -9.424 25.742 1.00 26.59 281 ILE A C 1
ATOM 2213 O O . ILE A 1 281 ? 23.741 -8.419 26.177 1.00 26.59 281 ILE A O 1
ATOM 2217 N N . THR A 1 282 ? 25.156 -10.134 26.465 1.00 28.20 282 THR A N 1
ATOM 2218 C CA . THR A 1 282 ? 25.905 -9.567 27.587 1.00 28.20 282 THR A CA 1
ATOM 2219 C C . THR A 1 282 ? 27.359 -9.417 27.159 1.00 28.20 282 THR A C 1
ATOM 2221 O O . THR A 1 282 ? 28.048 -10.384 26.851 1.00 28.20 282 THR A O 1
ATOM 2224 N N . SER A 1 283 ? 27.807 -8.165 27.104 1.00 28.33 283 SER A N 1
ATOM 2225 C CA . SER A 1 283 ? 29.199 -7.779 26.886 1.00 28.33 283 SER A CA 1
ATOM 2226 C C . SER A 1 283 ? 30.065 -8.240 28.058 1.00 28.33 283 SER A C 1
ATOM 2228 O O . SER A 1 283 ? 29.877 -7.731 29.160 1.00 28.33 283 SER A O 1
ATOM 2230 N N . ILE A 1 284 ? 31.048 -9.112 27.815 1.00 31.31 284 ILE A N 1
ATOM 2231 C CA . ILE A 1 284 ? 32.258 -9.242 28.643 1.00 31.31 284 ILE A CA 1
ATOM 2232 C C . ILE A 1 284 ? 33.448 -9.503 27.705 1.00 31.31 284 ILE A C 1
ATOM 2234 O O . ILE A 1 284 ? 33.341 -10.270 26.750 1.00 31.31 284 ILE A O 1
ATOM 2238 N N . GLY A 1 285 ? 34.542 -8.775 27.936 1.00 28.09 285 GLY A N 1
ATOM 2239 C CA . GLY A 1 285 ? 35.671 -8.627 27.023 1.00 28.09 285 GLY A CA 1
ATOM 2240 C C . GLY A 1 285 ? 36.650 -9.802 26.913 1.00 28.09 285 GLY A C 1
ATOM 2241 O O . GLY A 1 285 ? 36.620 -10.754 27.681 1.00 28.09 285 GLY A O 1
ATOM 2242 N N . ASN A 1 286 ? 37.538 -9.630 25.928 1.00 33.88 286 ASN A N 1
ATOM 2243 C CA . ASN A 1 286 ? 38.836 -10.264 25.674 1.00 33.88 286 ASN A CA 1
ATOM 2244 C C . ASN A 1 286 ? 38.995 -11.777 25.912 1.00 33.88 286 ASN A C 1
ATOM 2246 O O . ASN A 1 286 ? 39.247 -12.222 27.026 1.00 33.88 286 ASN A O 1
ATOM 2250 N N . GLY A 1 287 ? 39.106 -12.516 24.801 1.00 30.19 287 GLY A N 1
ATOM 2251 C CA . GLY A 1 287 ? 39.939 -13.722 24.719 1.00 30.19 287 GLY A CA 1
ATOM 2252 C C . GLY A 1 287 ? 39.221 -14.977 24.219 1.00 30.19 287 GLY A C 1
ATOM 2253 O O . GLY A 1 287 ? 38.378 -15.519 24.913 1.00 30.19 287 GLY A O 1
ATOM 2254 N N . ALA A 1 288 ? 39.624 -15.437 23.028 1.00 27.67 288 ALA A N 1
ATOM 2255 C CA . ALA A 1 288 ? 39.512 -16.797 22.479 1.00 27.67 288 ALA A CA 1
ATOM 2256 C C . ALA A 1 288 ? 38.166 -17.554 22.613 1.00 27.67 288 ALA A C 1
ATOM 2258 O O . ALA A 1 288 ? 37.817 -18.100 23.655 1.00 27.67 288 ALA A O 1
ATOM 2259 N N . ILE A 1 289 ? 37.471 -17.719 21.480 1.00 32.53 289 ILE A N 1
ATOM 2260 C CA . ILE A 1 289 ? 36.309 -18.608 21.348 1.00 32.53 289 ILE A CA 1
ATOM 2261 C C . ILE A 1 289 ? 36.804 -20.055 21.187 1.00 32.53 289 ILE A C 1
ATOM 2263 O O . ILE A 1 289 ? 37.336 -20.415 20.139 1.00 32.53 289 ILE A O 1
ATOM 2267 N N . GLN A 1 290 ? 36.583 -20.899 22.197 1.00 27.70 290 GLN A N 1
ATOM 2268 C CA . GLN A 1 290 ? 36.433 -22.345 22.007 1.00 27.70 290 GLN A CA 1
ATOM 2269 C C . GLN A 1 290 ? 34.940 -22.686 22.040 1.00 27.70 290 GLN A C 1
ATOM 2271 O O . GLN A 1 290 ? 34.212 -22.263 22.936 1.00 27.70 290 GLN A O 1
ATOM 2276 N N . ALA A 1 291 ? 34.476 -23.416 21.025 1.00 26.73 291 ALA A N 1
ATOM 2277 C CA . ALA A 1 291 ? 33.097 -23.867 20.924 1.00 26.73 291 ALA A CA 1
ATOM 2278 C C . ALA A 1 291 ? 32.882 -25.087 21.828 1.00 26.73 291 ALA A C 1
ATOM 2280 O O . ALA A 1 291 ? 33.349 -26.181 21.518 1.00 26.73 291 ALA A O 1
ATOM 2281 N N . THR A 1 292 ? 32.134 -24.902 22.913 1.00 28.66 292 THR A N 1
ATOM 2282 C CA . THR A 1 292 ? 31.643 -26.001 23.749 1.00 28.66 292 THR A CA 1
ATOM 2283 C C . THR A 1 292 ? 30.120 -25.979 23.710 1.00 28.66 292 THR A C 1
ATOM 2285 O O . THR A 1 292 ? 29.489 -25.058 24.222 1.00 28.66 292 THR A O 1
ATOM 2288 N N . THR A 1 293 ? 29.514 -26.973 23.064 1.00 30.27 293 THR A N 1
ATOM 2289 C CA . THR A 1 293 ? 28.067 -27.236 23.103 1.00 30.27 293 THR A CA 1
ATOM 2290 C C . THR A 1 293 ? 27.665 -27.785 24.473 1.00 30.27 293 THR A C 1
ATOM 2292 O O . THR A 1 293 ? 28.178 -28.842 24.842 1.00 30.27 293 THR A O 1
ATOM 2295 N N . PRO A 1 294 ? 26.709 -27.175 25.199 1.00 28.64 294 PRO A N 1
ATOM 2296 C CA . PRO A 1 294 ? 25.997 -27.871 26.253 1.00 28.64 294 PRO A CA 1
ATOM 2297 C C . PRO A 1 294 ? 24.722 -28.505 25.681 1.00 28.64 294 PRO A C 1
ATOM 2299 O O . PRO A 1 294 ? 23.878 -27.837 25.082 1.00 28.64 294 PRO A O 1
ATOM 2302 N N . LEU A 1 295 ? 24.594 -29.816 25.877 1.00 31.98 295 LEU A N 1
ATOM 2303 C CA . LEU A 1 295 ? 23.319 -30.525 25.835 1.00 31.98 295 LEU A CA 1
ATOM 2304 C C . LEU A 1 295 ? 22.448 -29.991 26.977 1.00 31.98 295 LEU A C 1
ATOM 2306 O O . LEU A 1 295 ? 22.865 -30.058 28.132 1.00 31.98 295 LEU A O 1
ATOM 2310 N N . LEU A 1 296 ? 21.249 -29.489 26.676 1.00 29.75 296 LEU A N 1
ATOM 2311 C CA . LEU A 1 296 ? 20.216 -29.342 27.695 1.00 29.75 296 LEU A CA 1
ATOM 2312 C C . LEU A 1 296 ? 18.833 -29.678 27.145 1.00 29.75 296 LEU A C 1
ATOM 2314 O O . LEU A 1 296 ? 18.476 -29.377 26.007 1.00 29.75 296 LEU A O 1
ATOM 2318 N N . GLU A 1 297 ? 18.123 -30.378 28.013 1.00 27.73 297 GLU A N 1
ATOM 2319 C CA . GLU A 1 297 ? 16.953 -31.202 27.811 1.00 27.73 297 GLU A CA 1
ATOM 2320 C C . GLU A 1 297 ? 15.700 -30.441 27.380 1.00 27.73 297 GLU A C 1
ATOM 2322 O O . GLU A 1 297 ? 15.455 -29.276 27.691 1.00 27.73 297 GLU A O 1
ATOM 2327 N N . SER A 1 298 ? 14.864 -31.198 26.680 1.00 32.91 298 SER A N 1
ATOM 2328 C CA . SER A 1 298 ? 13.493 -30.893 26.317 1.00 32.91 298 SER A CA 1
ATOM 2329 C C . SER A 1 298 ? 12.647 -30.447 27.511 1.00 32.91 298 SER A C 1
ATOM 2331 O O . SER A 1 298 ? 12.363 -31.250 28.397 1.00 32.91 298 SER A O 1
ATOM 2333 N N . ASN A 1 299 ? 12.104 -29.232 27.449 1.00 29.75 299 ASN A N 1
ATOM 2334 C CA . ASN A 1 299 ? 10.850 -28.909 28.122 1.00 29.75 299 ASN A CA 1
ATOM 2335 C C . ASN A 1 299 ? 9.892 -28.218 27.147 1.00 29.75 299 ASN A C 1
ATOM 2337 O O . ASN A 1 299 ? 10.058 -27.064 26.757 1.00 29.75 299 ASN A O 1
ATOM 2341 N N . LYS A 1 300 ? 8.883 -28.992 26.731 1.00 36.16 300 LYS A N 1
ATOM 2342 C CA . LYS A 1 300 ? 7.713 -28.554 25.970 1.00 36.16 300 LYS A CA 1
ATOM 2343 C C . LYS A 1 300 ? 6.906 -27.557 26.805 1.00 36.16 300 LYS A C 1
ATOM 2345 O O . LYS A 1 300 ? 6.314 -27.947 27.804 1.00 36.16 300 LYS A O 1
ATOM 2350 N N . VAL A 1 301 ? 6.762 -26.329 26.318 1.00 29.42 301 VAL A N 1
ATOM 2351 C CA . VAL A 1 301 ? 5.579 -25.503 26.597 1.00 29.42 301 VAL A CA 1
ATOM 2352 C C . VAL A 1 301 ? 5.050 -25.023 25.251 1.00 29.42 301 VAL A C 1
ATOM 2354 O O . VAL A 1 301 ? 5.646 -24.179 24.587 1.00 29.42 301 VAL A O 1
ATOM 2357 N N . ALA A 1 302 ? 3.970 -25.661 24.804 1.00 28.38 302 ALA A N 1
ATOM 2358 C CA . ALA A 1 302 ? 3.331 -25.393 23.527 1.00 28.38 302 ALA A CA 1
ATOM 2359 C C . ALA A 1 302 ? 2.665 -24.010 23.548 1.00 28.38 302 ALA A C 1
ATOM 2361 O O . ALA A 1 302 ? 1.787 -23.745 24.367 1.00 28.38 302 ALA A O 1
ATOM 2362 N N . SER A 1 303 ? 3.064 -23.142 22.619 1.00 30.58 303 SER A N 1
ATOM 2363 C CA . SER A 1 303 ? 2.221 -22.021 22.197 1.00 30.58 303 SER A CA 1
ATOM 2364 C C . SER A 1 303 ? 1.054 -22.575 21.369 1.00 30.58 303 SER A C 1
ATOM 2366 O O . SER A 1 303 ? 1.261 -23.542 20.630 1.00 30.58 303 SER A O 1
ATOM 2368 N N . PRO A 1 304 ? -0.166 -22.021 21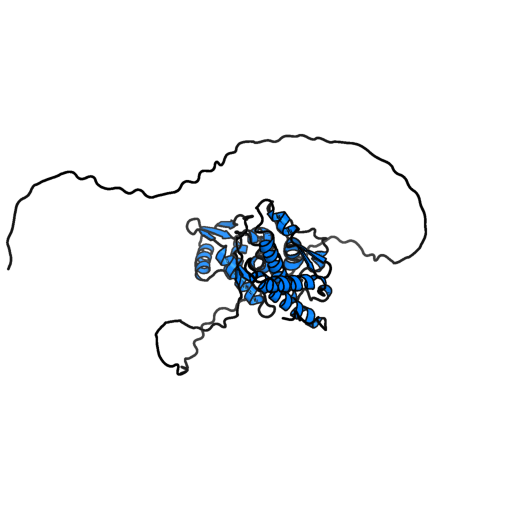.479 1.00 31.94 304 PRO A N 1
ATOM 2369 C CA . PRO A 1 304 ? -1.299 -22.516 20.708 1.00 31.94 304 PRO A CA 1
ATOM 2370 C C . PRO A 1 304 ? -1.052 -22.307 19.203 1.00 31.94 304 PRO A C 1
ATOM 2372 O O . PRO A 1 304 ? -0.477 -21.284 18.818 1.00 31.94 304 PRO A O 1
ATOM 2375 N N . PRO A 1 305 ? -1.470 -23.255 18.345 1.00 29.98 305 PRO A N 1
ATOM 2376 C CA . PRO A 1 305 ? -1.283 -23.149 16.907 1.00 29.98 305 PRO A CA 1
ATOM 2377 C C . PRO A 1 305 ? -2.082 -21.962 16.363 1.00 29.98 305 PRO A C 1
ATOM 2379 O O . PRO A 1 305 ? -3.253 -21.767 16.693 1.00 29.98 305 PRO A O 1
ATOM 2382 N N . ILE A 1 306 ? -1.427 -21.161 15.528 1.00 38.88 306 ILE A N 1
ATOM 2383 C CA . ILE A 1 306 ? -2.051 -20.091 14.751 1.00 38.88 306 ILE A CA 1
ATOM 2384 C C . ILE A 1 306 ? -3.002 -20.765 13.747 1.00 38.88 306 ILE A C 1
ATOM 2386 O O . ILE A 1 306 ? -2.523 -21.566 12.945 1.00 38.88 306 ILE A O 1
ATOM 2390 N N . PRO A 1 307 ? -4.319 -20.482 13.750 1.00 31.23 307 PRO A N 1
ATOM 2391 C CA . PRO A 1 307 ? -5.207 -21.001 12.717 1.00 31.23 307 PRO A CA 1
ATOM 2392 C C . PRO A 1 307 ? -4.862 -20.366 11.365 1.00 31.23 307 PRO A C 1
ATOM 2394 O O . PRO A 1 307 ? -4.660 -19.146 11.287 1.00 31.23 307 PRO A O 1
ATOM 2397 N N . GLU A 1 308 ? -4.811 -21.197 10.322 1.00 36.25 308 GLU A N 1
ATOM 2398 C CA . GLU A 1 308 ? -4.676 -20.798 8.917 1.00 36.25 308 GLU A CA 1
ATOM 2399 C C . GLU A 1 308 ? -5.660 -19.672 8.539 1.00 36.25 308 GLU A C 1
ATOM 2401 O O . GLU A 1 308 ? -6.736 -19.546 9.138 1.00 36.25 308 GLU A O 1
ATOM 2406 N N . PRO A 1 309 ? -5.312 -18.808 7.567 1.00 34.12 309 PRO A N 1
ATOM 2407 C CA . PRO A 1 309 ? -6.191 -17.726 7.156 1.00 34.12 309 PRO A CA 1
ATOM 2408 C C . PRO A 1 309 ? -7.475 -18.300 6.550 1.00 34.12 309 PRO A C 1
ATOM 2410 O O . PRO A 1 309 ? -7.448 -18.960 5.515 1.00 34.12 309 PRO A O 1
ATOM 2413 N N . LEU A 1 310 ? -8.612 -18.005 7.185 1.00 29.86 310 LEU A N 1
ATOM 2414 C CA . LEU A 1 310 ? -9.924 -18.224 6.590 1.00 29.86 310 LEU A CA 1
ATOM 2415 C C . LEU A 1 310 ? -10.000 -17.423 5.287 1.00 29.86 310 LEU A C 1
ATOM 2417 O O . LEU A 1 310 ? -10.023 -16.191 5.309 1.00 29.86 310 LEU A O 1
ATOM 2421 N N . LEU A 1 311 ? -10.032 -18.134 4.161 1.00 29.98 311 LEU A N 1
ATOM 2422 C CA . LEU A 1 311 ? -10.461 -17.590 2.882 1.00 29.98 311 LEU A CA 1
ATOM 2423 C C . LEU A 1 311 ? -11.902 -17.102 3.062 1.00 29.98 311 LEU A C 1
ATOM 2425 O O . LEU A 1 311 ? -12.822 -17.901 3.236 1.00 29.98 311 LEU A O 1
ATOM 2429 N N . LEU A 1 312 ? -12.097 -15.785 3.078 1.00 31.34 312 LEU A N 1
ATOM 2430 C CA . LEU A 1 312 ? -13.431 -15.210 2.977 1.00 31.34 312 LEU A CA 1
ATOM 2431 C C . LEU A 1 312 ? -13.924 -15.481 1.554 1.00 31.34 312 LEU A C 1
ATOM 2433 O O . LEU A 1 312 ? -13.415 -14.912 0.593 1.00 31.34 312 LEU A O 1
ATOM 2437 N N . THR A 1 313 ? -14.885 -16.391 1.417 1.00 28.64 313 THR A N 1
ATOM 2438 C CA . THR A 1 313 ? -15.587 -16.633 0.154 1.00 28.64 313 THR A CA 1
ATOM 2439 C C . THR A 1 313 ? -16.372 -15.383 -0.261 1.00 28.64 313 THR A C 1
ATOM 2441 O O . THR A 1 313 ? -16.928 -14.715 0.620 1.00 28.64 313 THR A O 1
ATOM 2444 N N . PRO A 1 314 ? -16.497 -15.076 -1.566 1.00 29.23 314 PRO A N 1
ATOM 2445 C CA . PRO A 1 314 ? -17.284 -13.940 -2.029 1.00 29.23 314 PRO A CA 1
ATOM 2446 C C . PRO A 1 314 ? -18.750 -14.077 -1.608 1.00 29.23 314 PRO A C 1
ATOM 2448 O O . PRO A 1 314 ? -19.351 -15.148 -1.712 1.00 29.23 314 PRO A O 1
ATOM 2451 N N . VAL A 1 315 ? -19.335 -12.976 -1.139 1.00 29.98 315 VAL A N 1
ATOM 2452 C CA . VAL A 1 315 ? -20.774 -12.867 -0.892 1.00 29.98 315 VAL A CA 1
ATOM 2453 C C . VAL A 1 315 ? -21.484 -12.851 -2.243 1.00 29.98 315 VAL A C 1
ATOM 2455 O O . VAL A 1 315 ? -21.294 -11.933 -3.036 1.00 29.98 315 VAL A O 1
ATOM 2458 N N . ALA A 1 316 ? -22.313 -13.864 -2.492 1.00 25.25 316 ALA A N 1
ATOM 2459 C CA . ALA A 1 316 ? -23.210 -13.911 -3.636 1.00 25.25 316 ALA A CA 1
ATOM 2460 C C . ALA A 1 316 ? -24.245 -12.777 -3.547 1.00 25.25 316 ALA A C 1
ATOM 2462 O O . ALA A 1 316 ? -25.086 -12.760 -2.646 1.00 25.25 316 ALA A O 1
ATOM 2463 N N . THR A 1 317 ? -24.221 -11.845 -4.496 1.00 30.06 317 THR A N 1
ATOM 2464 C CA . THR A 1 317 ? -25.363 -10.974 -4.782 1.00 30.06 317 THR A CA 1
ATOM 2465 C C . THR A 1 317 ? -26.291 -11.709 -5.743 1.00 30.06 317 THR A C 1
ATOM 2467 O O . THR A 1 317 ? -25.964 -11.992 -6.892 1.00 30.06 317 THR A O 1
ATOM 2470 N N . SER A 1 318 ? -27.465 -12.092 -5.247 1.00 27.58 318 SER A N 1
ATOM 2471 C CA . SER A 1 318 ? -28.486 -12.763 -6.044 1.00 27.58 318 SER A CA 1
ATOM 2472 C C . SER A 1 318 ? -29.376 -11.767 -6.792 1.00 27.58 318 SER A C 1
ATOM 2474 O O . SER A 1 318 ? -29.916 -10.854 -6.172 1.00 27.58 318 SER A O 1
ATOM 2476 N N . LYS A 1 319 ? -29.647 -12.122 -8.056 1.00 29.09 319 LYS A N 1
ATOM 2477 C CA . LYS A 1 319 ? -30.790 -11.782 -8.929 1.00 29.09 319 LYS A CA 1
ATOM 2478 C C . LYS A 1 319 ? -30.729 -10.500 -9.770 1.00 29.09 319 LYS A C 1
ATOM 2480 O O . LYS A 1 319 ? -31.155 -9.431 -9.358 1.00 29.09 319 LYS A O 1
ATOM 2485 N N . GLY A 1 320 ? -30.420 -10.737 -11.044 1.00 26.62 320 GLY A N 1
ATOM 2486 C CA . GLY A 1 320 ? -30.921 -10.010 -12.207 1.00 26.62 320 GLY A CA 1
ATOM 2487 C C . GLY A 1 320 ? -30.715 -10.881 -13.445 1.00 26.62 320 GLY A C 1
ATOM 2488 O O . GLY A 1 320 ? -29.672 -10.820 -14.079 1.00 26.62 320 GLY A O 1
ATOM 2489 N N . ALA A 1 321 ? -31.656 -11.783 -13.722 1.00 26.58 321 ALA A N 1
ATOM 2490 C CA . ALA A 1 321 ? -31.650 -12.601 -14.930 1.00 26.58 321 ALA A CA 1
ATOM 2491 C C . ALA A 1 321 ? -31.886 -11.717 -16.159 1.00 26.58 321 ALA A C 1
ATOM 2493 O O . ALA A 1 321 ? -32.837 -10.948 -16.116 1.00 26.58 321 ALA A O 1
ATOM 2494 N N . LEU A 1 322 ? -31.113 -11.887 -17.239 1.00 29.34 322 LEU A N 1
ATOM 2495 C CA . LEU A 1 322 ? -31.545 -11.670 -18.629 1.00 29.34 322 LEU A CA 1
ATOM 2496 C C . LEU A 1 322 ? -30.533 -12.296 -19.619 1.00 29.34 322 LEU A C 1
ATOM 2498 O O . LEU A 1 322 ? -29.404 -11.854 -19.758 1.00 29.34 322 LEU A O 1
ATOM 2502 N N . ARG A 1 323 ? -30.999 -13.389 -20.237 1.00 27.02 323 ARG A N 1
ATOM 2503 C CA . ARG A 1 323 ? -30.800 -13.907 -21.608 1.00 27.02 323 ARG A CA 1
ATOM 2504 C C . ARG A 1 323 ? -29.479 -13.681 -22.373 1.00 27.02 323 ARG A C 1
ATOM 2506 O O . ARG A 1 323 ? -29.122 -12.573 -22.742 1.00 27.02 323 ARG A O 1
ATOM 2513 N N . ASN A 1 324 ? -28.925 -14.822 -22.795 1.00 25.00 324 ASN A N 1
ATOM 2514 C CA . ASN A 1 324 ? -28.120 -15.079 -23.995 1.00 25.00 324 ASN A CA 1
ATOM 2515 C C . ASN A 1 324 ? -28.408 -14.150 -25.191 1.00 25.00 324 ASN A C 1
ATOM 2517 O O . ASN A 1 324 ? -29.555 -14.061 -25.624 1.00 25.00 324 ASN A O 1
ATOM 2521 N N . SER A 1 325 ? -27.352 -13.656 -25.843 1.00 27.73 325 SER A N 1
ATOM 2522 C CA . SER A 1 325 ? -27.079 -13.958 -27.261 1.00 27.73 325 SER A CA 1
ATOM 2523 C C . SER A 1 325 ? -25.697 -13.438 -27.671 1.00 27.73 325 SER A C 1
ATOM 2525 O O . SER A 1 325 ? -25.333 -12.307 -27.369 1.00 27.73 325 SER A O 1
ATOM 2527 N N . SER A 1 326 ? -24.921 -14.294 -28.332 1.00 27.98 326 SER A N 1
ATOM 2528 C CA . SER A 1 326 ? -23.713 -13.937 -29.080 1.00 27.98 326 SER A CA 1
ATOM 2529 C C . SER A 1 326 ? -24.059 -12.978 -30.228 1.00 27.98 326 SER A C 1
ATOM 2531 O O . SER A 1 326 ? -25.111 -13.174 -30.842 1.00 27.98 326 SER A O 1
ATOM 2533 N N . PRO A 1 327 ? -23.194 -12.025 -30.612 1.00 30.53 327 PRO A N 1
ATOM 2534 C CA . PRO A 1 327 ? -23.335 -11.355 -31.897 1.00 30.53 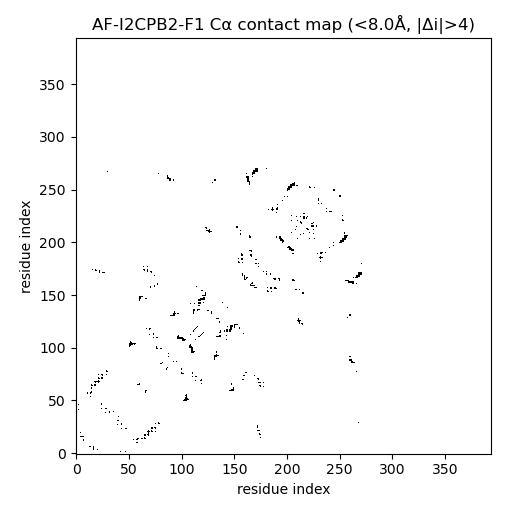327 PRO A CA 1
ATOM 2535 C C . PRO A 1 327 ? -22.601 -12.146 -33.000 1.00 30.53 327 PRO A C 1
ATOM 2537 O O . PRO A 1 327 ? -21.517 -12.685 -32.751 1.00 30.53 327 PRO A O 1
ATOM 2540 N N . PRO A 1 328 ? -23.167 -12.250 -34.216 1.00 30.52 328 PRO A N 1
ATOM 2541 C CA . PRO A 1 328 ? -22.499 -12.864 -35.352 1.00 30.52 328 PRO A CA 1
ATOM 2542 C C . PRO A 1 328 ? -21.617 -11.854 -36.099 1.00 30.52 328 PRO A C 1
ATOM 2544 O O . PRO A 1 328 ? -21.910 -10.662 -36.165 1.00 30.52 328 PRO A O 1
ATOM 2547 N N . LEU A 1 329 ? -20.561 -12.380 -36.716 1.00 27.95 329 LEU A N 1
ATOM 2548 C CA . LEU A 1 329 ? -19.789 -11.725 -37.767 1.00 27.95 329 LEU A CA 1
A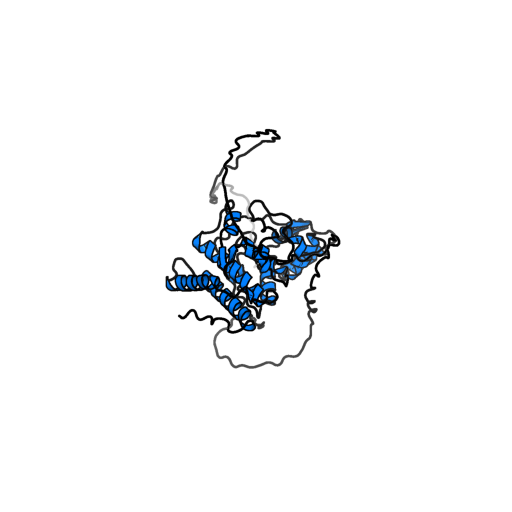TOM 2549 C C . LEU A 1 329 ? -20.646 -11.563 -39.025 1.00 27.95 329 LEU A C 1
ATOM 2551 O O . LEU A 1 329 ? -21.205 -12.558 -39.481 1.00 27.95 329 LEU A O 1
ATOM 2555 N N . LEU A 1 330 ? -20.652 -10.375 -39.636 1.00 27.41 330 LEU A N 1
ATOM 2556 C CA . LEU A 1 330 ? -20.858 -10.196 -41.077 1.00 27.41 330 LEU A CA 1
ATOM 2557 C C . LEU A 1 330 ? -20.180 -8.900 -41.555 1.00 27.41 330 LEU A C 1
ATOM 2559 O O . LEU A 1 330 ? -20.473 -7.812 -41.070 1.00 27.41 330 LEU A O 1
ATOM 2563 N N . ASN A 1 331 ? -19.284 -9.065 -42.531 1.00 26.75 331 ASN A N 1
ATOM 2564 C CA . ASN A 1 331 ? -18.789 -8.026 -43.434 1.00 26.75 331 ASN A CA 1
ATOM 2565 C C . ASN A 1 331 ? -19.921 -7.526 -44.343 1.00 26.75 331 ASN A C 1
ATOM 2567 O O . ASN A 1 331 ? -20.758 -8.339 -44.738 1.00 26.75 331 ASN A O 1
ATOM 2571 N N . LEU A 1 332 ? -19.860 -6.260 -44.772 1.00 28.83 332 LEU A N 1
ATOM 2572 C CA . LEU A 1 332 ? -20.043 -5.840 -46.171 1.00 28.83 332 LEU A CA 1
ATOM 2573 C C . LEU A 1 332 ? -19.738 -4.343 -46.344 1.00 28.83 332 LEU A C 1
ATOM 2575 O O . LEU A 1 332 ? -20.054 -3.518 -45.493 1.00 28.83 332 LEU A O 1
ATOM 2579 N N . ASP A 1 333 ? -19.094 -4.061 -47.471 1.00 27.25 333 ASP A N 1
ATOM 2580 C CA . ASP A 1 333 ? -18.562 -2.786 -47.938 1.00 27.25 333 ASP A CA 1
ATOM 2581 C C . ASP A 1 333 ? -19.618 -1.746 -48.374 1.00 27.25 333 ASP A C 1
ATOM 2583 O O . ASP A 1 333 ? -20.746 -2.097 -48.720 1.00 27.25 333 ASP A O 1
ATOM 2587 N N . LYS A 1 334 ? -19.107 -0.510 -48.534 1.00 29.61 334 LYS A N 1
ATOM 2588 C CA . LYS A 1 334 ? -19.437 0.562 -49.508 1.00 29.61 334 LYS A CA 1
ATOM 2589 C C . LYS A 1 334 ? -20.133 1.848 -49.030 1.00 29.61 334 LYS A C 1
ATOM 2591 O O . LYS A 1 334 ? -21.337 1.891 -48.832 1.00 29.61 334 LYS A O 1
ATOM 2596 N N . GLU A 1 335 ? -19.288 2.886 -49.039 1.00 27.70 335 GLU A N 1
ATOM 2597 C CA . GLU A 1 335 ? -19.355 4.153 -49.801 1.00 27.70 335 GLU A CA 1
ATOM 2598 C C . GLU A 1 335 ? -20.353 5.283 -49.482 1.00 27.70 335 GLU A C 1
ATOM 2600 O O . GLU A 1 335 ? -21.558 5.082 -49.408 1.00 27.70 335 GLU A O 1
ATOM 2605 N N . GLU A 1 336 ? -19.745 6.490 -49.486 1.00 27.03 336 GLU A N 1
ATOM 2606 C CA . GLU A 1 336 ? -20.274 7.847 -49.749 1.00 27.03 336 GLU A CA 1
ATOM 2607 C C . GLU A 1 336 ? -21.302 8.435 -48.767 1.00 27.03 336 GLU A C 1
ATOM 2609 O O . GLU A 1 336 ? -22.052 7.729 -48.117 1.00 27.03 336 GLU A O 1
ATOM 2614 N N . SER A 1 337 ? -21.514 9.746 -48.646 1.00 26.00 337 SER A N 1
ATOM 2615 C CA . SER A 1 337 ? -20.733 10.994 -48.719 1.00 26.00 337 SER A CA 1
ATOM 2616 C C . SER A 1 337 ? -21.667 12.102 -48.160 1.00 26.00 337 SER A C 1
ATOM 2618 O O . SER A 1 337 ? -22.866 11.865 -48.010 1.00 26.00 337 SER A O 1
ATOM 2620 N N . SER A 1 338 ? -21.144 13.317 -47.922 1.00 27.27 338 SER A N 1
ATOM 2621 C CA . SER A 1 338 ? -21.864 14.579 -47.581 1.00 27.27 338 SER A CA 1
ATOM 2622 C C . SER A 1 338 ? -22.284 14.722 -46.096 1.00 27.27 338 SER A C 1
ATOM 2624 O O . SER A 1 338 ? -22.874 13.811 -45.534 1.00 27.27 338 SER A O 1
ATOM 2626 N N . SER A 1 339 ? -21.843 15.706 -45.295 1.00 26.67 339 SER A N 1
ATOM 2627 C CA . SER A 1 339 ? -21.821 17.189 -45.346 1.00 26.67 339 SER A CA 1
ATOM 2628 C C . SER A 1 339 ? -23.128 17.854 -44.882 1.00 26.67 339 SER A C 1
ATOM 2630 O O . SER A 1 339 ? -24.094 17.848 -45.635 1.00 26.67 339 SER A O 1
ATOM 2632 N N . ALA A 1 340 ? -23.094 18.458 -43.686 1.00 28.88 340 ALA A N 1
ATOM 2633 C CA . ALA A 1 340 ? -23.837 19.640 -43.188 1.00 28.88 340 ALA A CA 1
ATOM 2634 C C . ALA A 1 340 ? -23.710 19.611 -41.645 1.00 28.88 340 ALA A C 1
ATOM 2636 O O . ALA A 1 340 ? -24.077 18.613 -41.037 1.00 28.88 340 ALA A O 1
ATOM 2637 N N . SER A 1 341 ? -22.937 20.470 -40.971 1.00 28.59 341 SER A N 1
ATOM 2638 C CA . SER A 1 341 ? -23.222 21.870 -40.604 1.00 28.59 341 SER A CA 1
ATOM 2639 C C . SER A 1 341 ? -24.648 22.095 -40.109 1.00 28.59 341 SER A C 1
ATOM 2641 O O . SER A 1 341 ? -25.551 22.141 -40.934 1.00 28.59 341 SER A O 1
ATOM 2643 N N . GLU A 1 342 ? -24.810 22.307 -38.803 1.00 34.16 342 GLU A N 1
ATOM 2644 C CA . GLU A 1 342 ? -25.784 23.251 -38.248 1.00 34.16 342 GLU A CA 1
ATOM 2645 C C . GLU A 1 342 ? -25.420 23.567 -36.788 1.00 34.16 342 GLU A C 1
ATOM 2647 O O . GLU A 1 342 ? -25.245 22.675 -35.957 1.00 34.16 342 GLU A O 1
ATOM 2652 N N . ASP A 1 343 ? -25.228 24.863 -36.553 1.00 30.67 343 ASP A N 1
ATOM 2653 C CA . ASP A 1 343 ? -25.071 25.536 -35.270 1.00 30.67 343 ASP A CA 1
ATOM 2654 C C . ASP A 1 343 ? -26.352 25.416 -34.431 1.00 30.67 343 ASP A C 1
ATOM 2656 O O . ASP A 1 343 ? -27.451 25.463 -34.982 1.00 30.67 343 ASP A O 1
ATOM 2660 N N . PHE A 1 344 ? -26.220 25.349 -33.104 1.00 29.08 344 PHE A N 1
ATOM 2661 C CA . PHE A 1 344 ? -27.276 25.778 -32.185 1.00 29.08 344 PHE A CA 1
ATOM 2662 C C . PHE A 1 344 ? -26.651 26.447 -30.957 1.00 29.08 344 PHE A C 1
ATOM 2664 O O . PHE A 1 344 ? -25.887 25.833 -30.209 1.00 29.08 344 PHE A O 1
ATOM 2671 N N . ASP A 1 345 ? -26.974 27.731 -30.833 1.00 28.89 345 ASP A N 1
ATOM 2672 C CA . ASP A 1 345 ? -26.785 28.608 -29.685 1.00 28.89 345 ASP A CA 1
ATOM 2673 C C . ASP A 1 345 ? -27.747 28.260 -28.530 1.00 28.89 345 ASP A C 1
ATOM 2675 O O . ASP A 1 345 ? -28.727 27.540 -28.724 1.00 28.89 345 ASP A O 1
ATOM 2679 N N . GLU A 1 346 ? -27.478 28.901 -27.382 1.00 31.42 346 GLU A N 1
ATOM 2680 C CA . GLU A 1 346 ? -28.372 29.122 -26.227 1.00 31.42 346 GLU A CA 1
ATOM 2681 C C . GLU A 1 346 ? -28.592 27.888 -25.316 1.00 31.42 346 GLU A C 1
ATOM 2683 O O . GLU A 1 346 ? -28.746 26.762 -25.761 1.00 31.42 346 GLU A O 1
ATOM 2688 N N . GLU A 1 347 ? -28.541 27.969 -23.986 1.00 30.59 347 GLU A N 1
ATOM 2689 C CA . GLU A 1 347 ? -28.982 29.047 -23.108 1.00 30.59 347 GLU A CA 1
ATOM 2690 C C . GLU A 1 347 ? -28.362 28.864 -21.705 1.00 30.59 347 GLU A C 1
ATOM 2692 O O . GLU A 1 347 ? -28.065 27.749 -21.265 1.00 30.59 347 GLU A O 1
ATOM 2697 N N . MET A 1 348 ? -28.149 29.986 -21.014 1.00 28.58 348 MET A N 1
ATOM 2698 C CA . MET A 1 348 ? -27.842 30.037 -19.586 1.00 28.58 348 MET A CA 1
ATOM 2699 C C . MET A 1 348 ? -29.050 29.555 -18.779 1.00 28.58 348 MET A C 1
ATOM 2701 O O . MET A 1 348 ? -30.152 30.037 -19.012 1.00 28.58 348 MET A O 1
ATOM 2705 N N . GLU A 1 349 ? -28.822 28.747 -17.745 1.00 36.16 349 GLU A N 1
ATOM 2706 C CA . GLU A 1 349 ? -29.696 28.765 -16.571 1.00 36.16 349 GLU A CA 1
ATOM 2707 C C . GLU A 1 349 ? -28.867 29.083 -15.325 1.00 36.16 349 GLU A C 1
ATOM 2709 O O . GLU A 1 349 ? -28.013 28.314 -14.877 1.00 36.16 349 GLU A O 1
ATOM 2714 N N . GLU A 1 350 ? -29.114 30.288 -14.815 1.00 29.78 350 GLU A N 1
ATOM 2715 C CA . GLU A 1 350 ? -28.922 30.657 -13.422 1.00 29.78 350 GLU A CA 1
ATOM 2716 C C . GLU A 1 350 ? -30.043 30.002 -12.610 1.00 29.78 350 GLU A C 1
ATOM 2718 O O . GLU A 1 350 ? -31.214 30.191 -12.922 1.00 29.78 350 GLU A O 1
ATOM 2723 N N . ASP A 1 351 ? -29.690 29.296 -11.539 1.00 32.25 351 ASP A N 1
ATOM 2724 C CA . ASP A 1 351 ? -30.602 29.086 -10.418 1.00 32.25 351 ASP A CA 1
ATOM 2725 C C . ASP A 1 351 ? -29.835 29.384 -9.127 1.00 32.25 351 ASP A C 1
ATOM 2727 O O . ASP A 1 351 ? -29.063 28.580 -8.592 1.00 32.25 351 ASP A O 1
ATOM 2731 N N . GLU A 1 352 ? -30.039 30.608 -8.646 1.00 31.50 352 GLU A N 1
ATOM 2732 C CA . GLU A 1 352 ? -29.869 30.968 -7.250 1.00 31.50 352 GLU A CA 1
ATOM 2733 C C . GLU A 1 352 ? -30.958 30.253 -6.433 1.00 31.50 352 GLU A C 1
ATOM 2735 O O . GLU A 1 352 ? -32.144 30.512 -6.617 1.00 31.50 352 GLU A O 1
ATOM 2740 N N . ASN A 1 353 ? -30.586 29.443 -5.438 1.00 30.69 353 ASN A N 1
ATOM 2741 C CA . ASN A 1 353 ? -31.202 29.663 -4.132 1.00 30.69 353 ASN A CA 1
ATOM 2742 C C . ASN A 1 353 ? -30.303 29.252 -2.967 1.00 30.69 353 ASN A C 1
ATOM 2744 O O . ASN A 1 353 ? -29.996 28.087 -2.709 1.00 30.69 353 ASN A O 1
ATOM 2748 N N . ASP A 1 354 ? -29.941 30.328 -2.297 1.00 29.38 354 ASP A N 1
ATOM 2749 C CA . ASP A 1 354 ? -29.564 30.573 -0.928 1.00 29.38 354 ASP A CA 1
ATOM 2750 C C . ASP A 1 354 ? -29.986 29.552 0.146 1.00 29.38 354 ASP A C 1
ATOM 2752 O O . ASP A 1 354 ? -31.043 28.919 0.144 1.00 29.38 354 ASP A O 1
ATOM 2756 N N . GLY A 1 355 ? -29.120 29.474 1.147 1.00 30.09 355 GLY A N 1
ATOM 2757 C CA . GLY A 1 355 ? -29.254 28.643 2.333 1.00 30.09 355 GLY A CA 1
ATOM 2758 C C . GLY A 1 355 ? -28.067 28.843 3.263 1.00 30.09 355 GLY A C 1
ATOM 2759 O O . GLY A 1 355 ? -27.484 27.874 3.749 1.00 30.09 355 GLY A O 1
ATOM 2760 N N . GLY A 1 356 ? -27.667 30.102 3.451 1.00 26.22 356 GLY A N 1
ATOM 2761 C CA . GLY A 1 356 ? -26.587 30.495 4.337 1.00 26.22 356 GLY A CA 1
ATOM 2762 C C . GLY A 1 356 ? -26.792 30.083 5.798 1.00 26.22 356 GLY A C 1
ATOM 2763 O O . GLY A 1 356 ? -27.867 30.174 6.389 1.00 26.22 356 GLY A O 1
ATOM 2764 N N . SER A 1 357 ? -25.684 29.714 6.428 1.00 31.88 357 SER A N 1
ATOM 2765 C CA . SER A 1 357 ? -25.357 30.203 7.766 1.00 31.88 357 SER A CA 1
ATOM 2766 C C . SER A 1 357 ? -23.853 30.424 7.819 1.00 31.88 357 SER A C 1
ATOM 2768 O O . SER A 1 357 ? -23.059 29.503 7.997 1.00 31.88 357 SER A O 1
ATOM 2770 N N . ILE A 1 358 ? -23.517 31.686 7.570 1.00 29.11 358 ILE A N 1
ATOM 2771 C CA . ILE A 1 358 ? -22.252 32.352 7.855 1.00 29.11 358 ILE A CA 1
ATOM 2772 C C . ILE A 1 358 ? -22.124 32.513 9.367 1.00 29.11 358 ILE A C 1
ATOM 2774 O O . ILE A 1 358 ? -23.085 32.899 10.035 1.00 29.11 358 ILE A O 1
ATOM 2778 N N . SER A 1 359 ? -20.940 32.203 9.884 1.00 33.47 359 SER A N 1
ATOM 2779 C CA . SER A 1 359 ? -20.080 33.083 10.700 1.00 33.47 359 SER A CA 1
ATOM 2780 C C . SER A 1 359 ? -19.087 32.209 11.468 1.00 33.47 359 SER A C 1
ATOM 2782 O O . SER A 1 359 ? -19.460 31.159 11.988 1.00 33.47 359 SER A O 1
ATOM 2784 N N . ASP A 1 360 ? -17.813 32.525 11.643 1.00 28.77 360 ASP A N 1
ATOM 2785 C CA . ASP A 1 360 ? -16.826 33.450 11.063 1.00 28.77 360 ASP A CA 1
ATOM 2786 C C . ASP A 1 360 ? -15.507 32.909 11.666 1.00 28.77 360 ASP A C 1
ATOM 2788 O O . ASP A 1 360 ? -15.489 32.450 12.810 1.00 28.77 360 ASP A O 1
ATOM 2792 N N . GLU A 1 361 ? -14.519 32.553 10.852 1.00 32.38 361 GLU A N 1
ATOM 2793 C CA . GLU A 1 361 ? -13.307 33.333 10.564 1.00 32.38 361 GLU A CA 1
ATOM 2794 C C . GLU A 1 361 ? -12.359 33.640 11.748 1.00 32.38 361 GLU A C 1
ATOM 2796 O O . GLU A 1 361 ? -12.754 34.020 12.847 1.00 32.38 361 GLU A O 1
ATOM 2801 N N . LEU A 1 362 ? -11.068 33.574 11.385 1.00 33.16 362 LEU A N 1
ATOM 2802 C CA . LEU A 1 362 ? -9.871 34.160 12.004 1.00 33.16 362 LEU A CA 1
ATOM 2803 C C . LEU A 1 362 ? -9.081 33.290 13.002 1.00 33.16 362 LEU A C 1
ATOM 2805 O O . LEU A 1 362 ? -9.065 33.524 14.208 1.00 33.16 362 LEU A O 1
ATOM 2809 N N . GLU A 1 363 ? -8.289 32.359 12.453 1.00 32.19 363 GLU A N 1
ATOM 2810 C CA . GLU A 1 363 ? -6.984 32.009 13.034 1.00 32.19 363 GLU A CA 1
ATOM 2811 C C . GLU A 1 363 ? -5.952 33.052 12.574 1.00 32.19 363 GLU A C 1
ATOM 2813 O O . GLU A 1 363 ? -5.633 33.150 11.389 1.00 32.19 363 GLU A O 1
ATOM 2818 N N . GLY A 1 364 ? -5.463 33.848 13.528 1.00 28.92 364 GLY A N 1
ATOM 2819 C CA . GLY A 1 364 ? -4.288 34.699 13.385 1.00 28.92 364 GLY A CA 1
ATOM 2820 C C . GLY A 1 364 ? -3.051 33.992 13.935 1.00 28.92 364 GLY A C 1
ATOM 2821 O O . GLY A 1 364 ? -3.086 33.398 15.013 1.00 28.92 364 GLY A O 1
ATOM 2822 N N . GLU A 1 365 ? -1.969 34.058 13.167 1.00 34.50 365 GLU A N 1
ATOM 2823 C CA . GLU A 1 365 ? -0.623 33.625 13.528 1.00 34.50 365 GLU A CA 1
ATOM 2824 C C . GLU A 1 365 ? -0.072 34.424 14.719 1.00 34.50 365 GLU A C 1
ATOM 2826 O O . GLU A 1 365 ? -0.179 35.649 14.747 1.00 34.50 365 GLU A O 1
ATOM 2831 N N . ALA A 1 366 ? 0.596 33.745 15.654 1.00 29.95 366 ALA A N 1
ATOM 2832 C CA . ALA A 1 366 ? 1.676 34.328 16.447 1.00 29.95 366 ALA A CA 1
ATOM 2833 C C . ALA A 1 366 ? 2.559 33.213 17.024 1.00 29.95 366 ALA A C 1
ATOM 2835 O O . ALA A 1 366 ? 2.148 32.433 17.885 1.00 29.95 366 ALA A O 1
ATOM 2836 N N . SER A 1 367 ? 3.778 33.141 16.501 1.00 34.53 367 SER A N 1
ATOM 2837 C CA . SER A 1 367 ? 4.926 32.466 17.095 1.00 34.53 367 SER A CA 1
ATOM 2838 C C . SER A 1 367 ? 5.362 33.237 18.339 1.00 34.53 367 SER A C 1
ATOM 2840 O O . SER A 1 367 ? 5.553 34.446 18.239 1.00 34.53 367 SER A O 1
ATOM 2842 N N . GLU A 1 368 ? 5.593 32.572 19.471 1.00 34.03 368 GLU A N 1
ATOM 2843 C CA . GLU A 1 368 ? 6.403 33.172 20.535 1.00 34.03 368 GLU A CA 1
ATOM 2844 C C . GLU A 1 368 ? 7.178 32.106 21.318 1.00 34.03 368 GLU A C 1
ATOM 2846 O O . GLU A 1 368 ? 6.646 31.077 21.746 1.00 34.03 368 GLU A O 1
ATOM 2851 N N . GLU A 1 369 ? 8.480 32.360 21.400 1.00 32.38 369 GLU A N 1
ATOM 2852 C CA . GLU A 1 369 ? 9.518 31.613 22.092 1.00 32.38 369 GLU A CA 1
ATOM 2853 C C . GLU A 1 369 ? 9.301 31.669 23.612 1.00 32.38 369 GLU A C 1
ATOM 2855 O O . GLU A 1 369 ? 8.939 32.704 24.165 1.00 32.38 36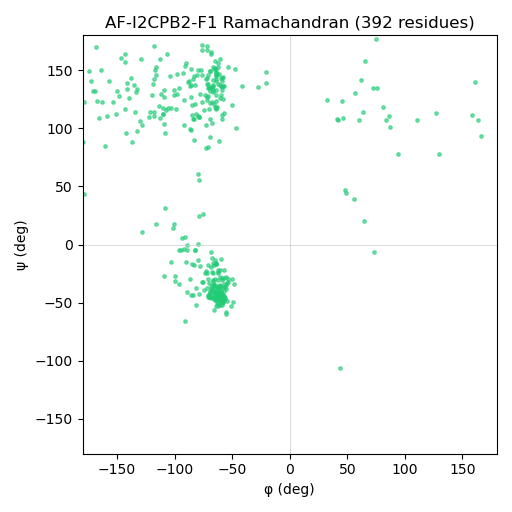9 GLU A O 1
ATOM 2860 N N . LEU A 1 370 ? 9.551 30.560 24.312 1.00 32.84 370 LEU A N 1
ATOM 2861 C CA . LEU A 1 370 ? 9.547 30.511 25.776 1.00 32.84 370 LEU A CA 1
ATOM 2862 C C . LEU A 1 370 ? 10.983 30.352 26.285 1.00 32.84 370 LEU A C 1
ATOM 2864 O O . LEU A 1 370 ? 11.491 29.234 26.389 1.00 32.84 370 LEU A O 1
ATOM 2868 N N . GLU A 1 371 ? 11.615 31.476 26.631 1.00 29.95 371 GLU A N 1
ATOM 2869 C CA . GLU A 1 371 ? 12.748 31.515 27.561 1.00 29.95 371 GLU A CA 1
ATOM 2870 C C . GLU A 1 371 ? 12.250 31.559 29.017 1.00 29.95 371 GLU A C 1
ATOM 2872 O O . GLU A 1 371 ? 11.235 32.174 29.348 1.00 29.95 371 GLU A O 1
ATOM 2877 N N . ALA A 1 372 ? 12.967 30.856 29.896 1.00 32.28 372 ALA A N 1
ATOM 2878 C CA . ALA A 1 372 ? 12.664 30.707 31.316 1.00 32.28 372 ALA A CA 1
ATOM 2879 C C . ALA A 1 372 ? 13.129 31.923 32.145 1.00 32.28 372 ALA A C 1
ATOM 2881 O O . ALA A 1 372 ? 14.201 32.463 31.864 1.00 32.28 372 ALA A O 1
ATOM 2882 N N . PRO A 1 373 ? 12.415 32.315 33.220 1.00 36.41 373 PRO A N 1
ATOM 2883 C CA . PRO A 1 373 ? 12.862 33.403 34.074 1.00 36.41 373 PRO A CA 1
ATOM 2884 C C . PRO A 1 373 ? 13.823 32.926 35.171 1.00 36.41 373 PRO A C 1
ATOM 2886 O O . PRO A 1 373 ? 13.613 31.918 35.848 1.00 36.41 373 PRO A O 1
ATOM 2889 N N . VAL A 1 374 ? 14.879 33.718 35.338 1.00 34.59 374 VAL A N 1
ATOM 2890 C CA . VAL A 1 374 ? 15.806 33.747 36.470 1.00 34.59 374 VAL A CA 1
ATOM 2891 C C . VAL A 1 374 ? 15.208 34.664 37.539 1.00 34.59 374 VAL A C 1
ATOM 2893 O O . VAL A 1 374 ? 14.946 35.825 37.244 1.00 34.59 374 VAL A O 1
ATOM 2896 N N . GLU A 1 375 ? 15.069 34.195 38.779 1.00 35.16 375 GLU A N 1
ATOM 2897 C CA . GLU A 1 375 ? 14.874 35.070 39.944 1.00 35.16 375 GLU A CA 1
ATOM 2898 C C . GLU A 1 375 ? 16.016 34.876 40.947 1.00 35.16 375 GLU A C 1
ATOM 2900 O O . GLU A 1 375 ? 16.360 33.753 41.326 1.00 35.16 375 GLU A O 1
ATOM 2905 N N . ARG A 1 376 ? 16.615 36.001 41.351 1.00 32.97 376 ARG A N 1
ATOM 2906 C CA . ARG A 1 376 ? 17.522 36.143 42.490 1.00 32.97 376 ARG A CA 1
ATOM 2907 C C . ARG A 1 376 ? 16.914 37.116 43.495 1.00 32.97 376 ARG A C 1
ATOM 2909 O O . ARG A 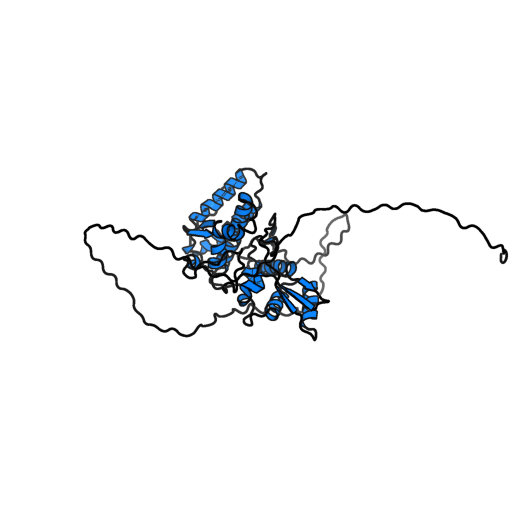1 376 ? 16.467 38.188 43.107 1.00 32.97 376 ARG A O 1
ATOM 2916 N N . ASP A 1 377 ? 17.065 36.711 44.750 1.00 32.22 377 ASP A N 1
ATOM 2917 C CA . ASP A 1 377 ? 17.336 37.492 45.958 1.00 32.22 377 ASP A CA 1
ATOM 2918 C C . ASP A 1 377 ? 16.348 38.580 46.403 1.00 32.22 377 ASP A C 1
ATOM 2920 O O . ASP A 1 377 ? 16.404 39.724 45.965 1.00 32.22 377 ASP A O 1
ATOM 2924 N N . GLU A 1 378 ? 15.619 38.260 47.478 1.00 35.03 378 GLU A N 1
ATOM 2925 C CA . GLU A 1 378 ? 15.350 39.215 48.555 1.00 35.03 378 GLU A CA 1
ATOM 2926 C C . GLU A 1 378 ? 15.873 38.663 49.894 1.00 35.03 378 GLU A C 1
ATOM 2928 O O . GLU A 1 378 ? 15.408 37.654 50.425 1.00 35.03 378 GLU A O 1
ATOM 2933 N N . LEU A 1 379 ? 16.882 39.349 50.432 1.00 35.31 379 LEU A N 1
ATOM 2934 C CA . LEU A 1 379 ? 17.293 39.340 51.835 1.00 35.31 379 LEU A CA 1
ATOM 2935 C C . LEU A 1 379 ? 16.495 40.428 52.561 1.00 35.31 379 LEU A C 1
ATOM 2937 O O . LEU A 1 379 ? 16.413 41.528 52.024 1.00 35.31 379 LEU A O 1
ATOM 2941 N N . VAL A 1 380 ? 16.026 40.171 53.793 1.00 32.25 380 VAL A N 1
ATOM 2942 C CA . VAL A 1 380 ? 16.187 41.072 54.960 1.00 32.25 380 VAL A CA 1
ATOM 2943 C C . VAL A 1 380 ? 15.565 40.481 56.248 1.00 32.25 380 VAL A C 1
ATOM 2945 O O . VAL A 1 380 ? 14.379 40.188 56.326 1.00 32.25 380 VAL A O 1
ATOM 2948 N N . SER A 1 381 ? 16.450 40.364 57.248 1.00 33.62 381 SER A N 1
ATOM 2949 C CA . SER A 1 381 ? 16.323 40.503 58.715 1.00 33.62 381 SER A CA 1
ATOM 2950 C C . SER A 1 381 ? 15.331 39.689 59.562 1.00 33.62 381 SER A C 1
ATOM 2952 O O . SER A 1 381 ? 14.117 39.768 59.399 1.00 33.62 381 SER A O 1
ATOM 2954 N N . GLY A 1 382 ? 15.882 39.107 60.634 1.00 30.67 382 GLY A N 1
ATOM 2955 C CA . GLY A 1 382 ? 15.174 38.730 61.859 1.00 30.67 382 GLY A CA 1
ATOM 2956 C C . GLY A 1 382 ? 16.122 38.091 62.880 1.00 30.67 382 GLY A C 1
ATOM 2957 O O . GLY A 1 382 ? 16.319 36.882 62.862 1.00 30.67 382 GLY A O 1
ATOM 2958 N N . GLU A 1 383 ? 16.747 38.916 63.721 1.00 32.81 383 GLU A N 1
ATOM 2959 C CA . GLU A 1 383 ? 17.653 38.548 64.819 1.00 32.81 383 GLU A CA 1
ATOM 2960 C C . GLU A 1 383 ? 16.926 38.015 66.075 1.00 32.81 383 GLU A C 1
ATOM 2962 O O . GLU A 1 383 ? 15.835 38.469 66.403 1.00 32.81 383 GLU A O 1
ATOM 2967 N N . CYS A 1 384 ? 17.643 37.136 66.792 1.00 32.25 384 CYS A N 1
ATOM 2968 C CA . CYS A 1 384 ? 17.742 36.968 68.255 1.00 32.25 384 CYS A CA 1
ATOM 2969 C C . CYS A 1 384 ? 16.515 36.563 69.100 1.00 32.25 384 CYS A C 1
ATOM 2971 O O . CYS A 1 384 ? 15.636 37.371 69.365 1.00 32.25 384 CYS A O 1
ATOM 2973 N N . ASP A 1 385 ? 16.575 35.355 69.684 1.00 33.91 385 ASP A N 1
ATOM 2974 C CA . ASP A 1 385 ? 16.635 35.166 71.150 1.00 33.91 385 ASP A CA 1
ATOM 2975 C C . ASP A 1 385 ? 16.844 33.684 71.538 1.00 33.91 385 ASP A C 1
ATOM 2977 O O . ASP A 1 385 ? 16.355 32.785 70.855 1.00 33.91 385 ASP A O 1
ATOM 2981 N N . GLY A 1 386 ? 17.518 33.425 72.672 1.00 32.88 386 GLY A N 1
ATOM 2982 C CA . GLY A 1 386 ? 17.314 32.177 73.434 1.00 32.88 386 GLY A CA 1
ATOM 2983 C C . GLY A 1 386 ? 18.542 31.348 73.842 1.00 32.88 386 GLY A C 1
ATOM 2984 O O . GLY A 1 386 ? 18.819 30.295 73.285 1.00 32.88 386 GLY A O 1
ATOM 2985 N N . THR A 1 387 ? 19.216 31.821 74.885 1.00 36.44 387 THR A N 1
ATOM 2986 C CA . THR A 1 387 ? 20.135 31.179 75.851 1.00 36.44 387 THR A CA 1
ATOM 2987 C C . THR A 1 387 ? 20.119 29.649 76.084 1.00 36.44 387 THR A C 1
ATOM 2989 O O . THR A 1 387 ? 19.077 29.054 76.335 1.00 36.44 387 THR A O 1
ATOM 2992 N N . SER A 1 388 ? 21.344 29.110 76.199 1.00 33.31 388 SER A N 1
ATOM 2993 C CA . SER A 1 388 ? 21.885 28.110 77.154 1.00 33.31 388 SER A CA 1
ATOM 2994 C C . SER A 1 388 ? 21.106 26.828 77.505 1.00 33.31 388 SER A C 1
ATOM 2996 O O . SER A 1 388 ? 20.080 26.874 78.176 1.00 33.31 388 SER A O 1
ATOM 2998 N N . SER A 1 389 ? 21.750 25.677 77.293 1.00 38.16 389 SER A N 1
ATOM 2999 C CA . SER A 1 389 ? 22.328 24.903 78.405 1.00 38.16 389 SER A CA 1
ATOM 3000 C C . SER A 1 389 ? 23.228 23.792 77.877 1.00 38.16 389 SER A C 1
ATOM 3002 O O . SER A 1 389 ? 22.860 23.048 76.973 1.00 38.16 389 SER A O 1
ATOM 3004 N N . ASP A 1 390 ? 24.409 23.715 78.475 1.00 43.69 390 ASP A N 1
ATOM 3005 C CA . ASP A 1 390 ? 25.450 22.728 78.233 1.00 43.69 390 ASP A CA 1
ATOM 3006 C C . ASP A 1 390 ? 25.516 21.738 79.414 1.00 43.69 390 ASP A C 1
ATOM 3008 O O . ASP A 1 390 ? 25.059 22.041 80.520 1.00 43.69 390 ASP A O 1
ATOM 3012 N N . ASN A 1 391 ? 26.176 20.610 79.157 1.00 37.44 391 ASN A N 1
ATOM 3013 C CA . ASN A 1 391 ? 26.638 19.538 80.048 1.00 37.44 391 ASN A CA 1
ATOM 3014 C C . ASN A 1 391 ? 25.717 18.370 80.441 1.00 37.44 391 ASN A C 1
ATOM 3016 O O . ASN A 1 391 ? 24.893 18.440 81.353 1.00 37.44 391 ASN A O 1
ATOM 3020 N N . GLY A 1 392 ? 26.101 17.205 79.900 1.00 30.48 392 GLY A N 1
ATOM 3021 C CA . GLY A 1 392 ? 26.182 15.960 80.661 1.00 30.48 392 GLY A CA 1
ATOM 3022 C C . GLY A 1 392 ? 26.307 14.704 79.798 1.00 30.48 392 GLY A C 1
ATOM 3023 O O . GLY A 1 392 ? 25.280 14.141 79.432 1.00 30.48 392 GLY A O 1
ATOM 3024 N N . THR A 1 393 ? 27.535 14.229 79.527 1.00 43.31 393 THR A N 1
ATOM 3025 C CA . THR A 1 393 ? 28.069 12.879 79.868 1.00 43.31 393 THR A CA 1
ATOM 3026 C C . THR A 1 393 ? 29.258 12.502 78.957 1.00 43.31 393 THR A C 1
ATOM 3028 O O . THR A 1 393 ? 29.053 12.278 77.772 1.00 43.31 393 THR A O 1
ATOM 3031 N N . PHE A 1 394 ? 30.446 12.443 79.585 1.00 44.34 394 PHE A N 1
ATOM 3032 C CA . PHE A 1 394 ? 31.746 11.810 79.256 1.00 44.34 394 PHE A CA 1
ATOM 3033 C C . PHE A 1 394 ? 32.297 11.750 77.825 1.00 44.34 394 PHE A C 1
ATOM 3035 O O . PHE A 1 394 ? 31.717 11.054 76.965 1.00 44.34 394 PHE A O 1
#

Secondary structure (DSSP, 8-state):
-----PPPSSHHHHHHHHHHHHHHHHHHHHT--TTS-HHHHHHHHHHHHGGGG--GGGS-TTSHHHHHHHHHHHHHHHHHHHHHH-SPPTTTHHHHHHH-EEEETTEEEEHHHIIIIIISTTSPPPS---TTSPPPPPTT-GGGGG--SS--TTHHHH---SBTTS-SEEE---GGGHHHHHHHHHHHHHHHH-EEETTTTEEEE-THHHHTHHHH-TT--HHHHHHHHGGGS-HHHHHHHHHHHHSSSPPEEEEPPP---B-S--EEE-----------------------PPP------PPPPPPPP---PPPP---------PPPP-----------------------------------------PPPP--------------------

Mean predicted aligned error: 16.36 Å

Foldseek 3Di:
DDPDPPDDPDLVCLLVSLLVLLLVLLVLLVVDDPPDDVVSVVSNVVSLVVQQQRPLVSDDLQALSLLLNLLSVLNSLLSNCCRVVNQDDLQCQQVQQVPRWGNGPNDIDGNLLSLAQANCLPADAFPDDPPSHHHRDDPPDPSNVNHRPDHDLLSLQQRDNQFPLFDLEHENADRVCNVVSSLQSLLRGLQVRWDADLVQLEIEGRCSCLRRVVSQDVVSDQLSNVVSSLSSYDPVVSVVNVVSCPDPDHGHYHYDDTGSTGDSHHDYDYPDPPDDDPDDDDDDDDDDDDDDDDDDDDDDDDDDDDDDDPDPDDDDDDDDDDDDDDDDDDDDDDDDDDDDDDDDDDDDDDDDDDDDDDDDDDDDDDDDDDDDDDDDDDDDDDDDDDDDDDDDDD

Sequence (394 aa):
MSLDVPPPATTEEVGPCLSTLSVKALKLVYDLSPDSGTERLVSFLDLCSSFRVLPLHLLDLASPEALVFFLNIYHTLLQHALLLLGPPSSKDWSAFFTNVSYEMGNDVFSLTELEHCVLRGHLARPRSVPRHMPSPPPLDDDHYLYALSKTNFRINFALVNGSLSAPPFVTVFQAGQLNEQLNRASVRFIDHTVRMDGKKRLLVLPKVCDIYRADFSAAKTGRETMKVCLRFLERAKWERISWLMAGAKAPSVKYSSMRAKCHETLCLIEDKLTTPRNAVITSIGNGAIQATTPLLESNKVASPPIPEPLLLTPVATSKGALRNSSPPLLNLDKEESSSASEDFDEEMEEDENDGGSISDELEGEASEELEAPVERDELVSGECDGTSSDNGTF